Protein 6M1T (pdb70)

B-factor: mean 24.42, std 10.95, range [8.03, 77.0]

Structure (mmCIF, N/CA/C/O backbone):
data_6M1T
#
_entry.id   6M1T
#
_cell.length_a   45.634
_cell.length_b   95.447
_cell.length_c   99.567
_cell.angle_alpha   90.000
_cell.angle_beta   90.000
_cell.angle_gamma   90.000
#
_symmetry.space_group_name_H-M   'P 21 21 21'
#
loop_
_entity.id
_entity.type
_entity.pdbx_description
1 polymer 'Glutathione S-transferase'
2 non-polymer GLUTATHIONE
3 non-polymer CYSTEINE
4 non-polymer 'SULFATE ION'
5 non-polymer 'PENTAETHYLENE GLYCOL'
6 water water
#
loop_
_atom_site.group_PDB
_atom_site.id
_atom_site.type_symbol
_atom_site.label_atom_id
_atom_site.label_alt_id
_atom_site.label_comp_id
_atom_site.label_asym_id
_atom_site.label_entity_id
_atom_site.label_seq_id
_atom_site.pdbx_PDB_ins_code
_atom_site.Cartn_x
_atom_site.Cartn_y
_atom_site.Cartn_z
_atom_site.occupancy
_atom_site.B_iso_or_equiv
_atom_site.auth_seq_id
_atom_site.auth_comp_id
_atom_site.auth_asym_id
_atom_site.auth_atom_id
_atom_site.pdbx_PDB_model_num
ATOM 1 N N . MET A 1 1 ? 7.438 25.151 -14.519 1.00 29.56 1 MET A N 1
ATOM 2 C CA . MET A 1 1 ? 7.145 23.753 -14.849 1.00 26.86 1 MET A CA 1
ATOM 3 C C . MET A 1 1 ? 8.314 23.218 -15.690 1.00 25.19 1 MET A C 1
ATOM 4 O O . MET A 1 1 ? 8.728 23.902 -16.666 1.00 21.46 1 MET A O 1
ATOM 9 N N . LYS A 1 2 ? 8.861 22.074 -15.303 1.00 20.65 2 LYS A N 1
ATOM 10 C CA . LYS A 1 2 ? 10.000 21.456 -16.020 1.00 16.65 2 LYS A CA 1
ATOM 11 C C . LYS A 1 2 ? 9.544 20.067 -16.456 1.00 13.54 2 LYS A C 1
ATOM 12 O O . LYS A 1 2 ? 9.138 19.255 -15.589 1.00 12.46 2 LYS A O 1
ATOM 18 N N . LEU A 1 3 ? 9.658 19.794 -17.736 1.00 10.77 3 LEU A N 1
ATOM 19 C CA . LEU A 1 3 ? 9.534 18.438 -18.284 1.00 10.34 3 LEU A CA 1
ATOM 20 C C . LEU A 1 3 ? 10.926 17.831 -18.522 1.00 9.81 3 LEU A C 1
ATOM 21 O O . LEU A 1 3 ? 11.727 18.452 -19.214 1.00 8.62 3 LEU A O 1
ATOM 26 N N . PHE A 1 4 ? 11.161 16.632 -17.975 1.00 9.54 4 PHE A N 1
ATOM 27 C CA . PHE A 1 4 ? 12.410 15.866 -18.122 1.00 10.21 4 PHE A CA 1
ATOM 28 C C . PHE A 1 4 ? 12.239 14.909 -19.275 1.00 9.50 4 PHE A C 1
ATOM 29 O O . PHE A 1 4 ? 11.266 14.141 -19.251 1.00 8.03 4 PHE A O 1
ATOM 37 N N . ILE A 1 5 ? 13.121 15.046 -20.257 1.00 9.97 5 ILE A N 1
ATOM 38 C CA . ILE A 1 5 ? 13.047 14.332 -21.544 1.00 11.13 5 ILE A CA 1
ATOM 39 C C . ILE A 1 5 ? 14.342 13.588 -21.854 1.00 11.38 5 ILE A C 1
ATOM 40 O O . ILE A 1 5 ? 15.411 13.938 -21.352 1.00 11.28 5 ILE A O 1
ATOM 45 N N . SER A 1 6 ? 14.200 12.674 -22.808 1.00 13.41 6 SER A N 1
ATOM 46 C CA . SER A 1 6 ? 15.303 12.142 -23.638 1.00 14.66 6 SER A CA 1
ATOM 47 C C . SER A 1 6 ? 14.817 12.173 -25.092 1.00 14.78 6 SER A C 1
ATOM 48 O O . SER A 1 6 ? 13.737 11.685 -25.395 1.00 13.44 6 SER A O 1
ATOM 51 N N . PRO A 1 7 ? 15.548 12.803 -26.036 1.00 16.70 7 PRO A N 1
ATOM 52 C CA . PRO A 1 7 ? 15.002 13.022 -27.384 1.00 17.05 7 PRO A CA 1
ATOM 53 C C . PRO A 1 7 ? 14.488 11.741 -28.022 1.00 15.90 7 PRO A C 1
ATOM 54 O O . PRO A 1 7 ? 15.206 10.737 -28.063 1.00 17.32 7 PRO A O 1
ATOM 58 N N . GLY A 1 8 ? 13.267 11.799 -28.525 1.00 17.29 8 GLY A N 1
ATOM 59 C CA . GLY A 1 8 ? 12.674 10.691 -29.286 1.00 17.58 8 GLY A CA 1
ATOM 60 C C . GLY A 1 8 ? 12.040 9.643 -28.382 1.00 19.54 8 GLY A C 1
ATOM 61 O O . GLY A 1 8 ? 11.335 8.738 -28.934 1.00 20.78 8 GLY A O 1
ATOM 62 N N . ALA A 1 9 ? 12.226 9.744 -27.052 1.00 18.04 9 ALA A N 1
ATOM 63 C CA . ALA A 1 9 ? 11.690 8.758 -26.081 1.00 16.44 9 ALA A CA 1
ATOM 64 C C . ALA A 1 9 ? 10.210 9.054 -25.871 1.00 16.51 9 ALA A C 1
ATOM 65 O O . ALA A 1 9 ? 9.689 9.996 -26.532 1.00 16.38 9 ALA A O 1
ATOM 67 N N . CYS A 1 10 ? 9.518 8.292 -25.002 1.00 14.60 10 CYS A N 1
ATOM 68 C CA . CYS A 1 10 ? 8.057 8.480 -24.825 1.00 13.95 10 CYS A CA 1
ATOM 69 C C . CYS A 1 10 ? 7.790 9.848 -24.176 1.00 11.78 10 CYS A C 1
ATOM 70 O O . CYS A 1 10 ? 6.606 10.345 -24.269 1.00 10.16 10 CYS A O 1
ATOM 73 N N . SER A 1 11 ? 8.818 10.515 -23.621 1.00 9.42 11 SER A N 1
ATOM 74 C CA . SER A 1 11 ? 8.744 11.928 -23.139 1.00 9.63 11 SER A CA 1
ATOM 75 C C . SER A 1 11 ? 8.383 12.937 -24.242 1.00 9.72 11 SER A C 1
ATOM 76 O O . SER A 1 11 ? 7.895 14.071 -23.890 1.00 9.68 11 SER A O 1
ATOM 79 N N . LEU A 1 12 ? 8.610 12.597 -25.515 1.00 10.30 12 LEU A N 1
ATOM 80 C CA . LEU A 1 12 ? 8.151 13.477 -26.633 1.00 10.69 12 LEU A CA 1
ATOM 81 C C . LEU A 1 12 ? 6.646 13.742 -26.503 1.00 11.34 12 LEU A C 1
ATOM 82 O O . LEU A 1 12 ? 6.203 14.815 -26.882 1.00 12.27 12 LEU A O 1
ATOM 87 N N . ALA A 1 13 ? 5.858 12.807 -25.953 1.00 11.25 13 ALA A N 1
ATOM 88 C CA . ALA A 1 13 ? 4.393 12.950 -25.925 1.00 11.28 13 ALA A CA 1
ATOM 89 C C . ALA A 1 13 ? 3.983 14.158 -25.079 1.00 11.47 13 ALA A C 1
ATOM 90 O O . ALA A 1 13 ? 3.335 15.091 -25.603 1.00 10.46 13 ALA A O 1
ATOM 92 N N . PRO A 1 14 ? 4.387 14.238 -23.792 1.00 10.16 14 PRO A N 1
ATOM 93 C CA . PRO A 1 14 ? 4.092 15.424 -23.005 1.00 10.63 14 PRO A CA 1
ATOM 94 C C . PRO A 1 14 ? 4.786 16.683 -23.558 1.00 10.39 14 PRO A C 1
ATOM 95 O O . PRO A 1 14 ? 4.223 17.785 -23.384 1.00 9.45 14 PRO A O 1
ATOM 99 N N . HIS A 1 15 ? 5.951 16.542 -24.193 1.00 10.18 15 HIS A N 1
ATOM 100 C CA . HIS A 1 15 ? 6.611 17.690 -24.892 1.00 10.70 15 HIS A CA 1
ATOM 101 C C . HIS A 1 15 ? 5.623 18.292 -25.907 1.00 10.71 15 HIS A C 1
ATOM 102 O O . HIS A 1 15 ? 5.382 19.531 -25.878 1.00 11.95 15 HIS A O 1
ATOM 109 N N . ILE A 1 16 ? 5.095 17.476 -26.799 1.00 11.31 16 ILE A N 1
ATOM 110 C CA . ILE A 1 16 ? 4.092 17.935 -27.813 1.00 12.22 16 ILE A CA 1
ATOM 111 C C . ILE A 1 16 ? 2.862 18.545 -27.100 1.00 13.35 16 ILE A C 1
ATOM 112 O O . ILE A 1 16 ? 2.397 19.608 -27.506 1.00 13.08 16 ILE A O 1
ATOM 117 N N . ALA A 1 17 ? 2.340 17.893 -26.066 1.00 12.88 17 ALA A N 1
ATOM 118 C CA . ALA A 1 17 ? 1.118 18.311 -25.337 1.00 13.16 17 ALA A CA 1
ATOM 119 C C . ALA A 1 17 ? 1.286 19.712 -24.734 1.00 12.39 17 ALA A C 1
ATOM 120 O O . ALA A 1 17 ? 0.338 20.512 -24.780 1.00 13.37 17 ALA A O 1
ATOM 122 N N . LEU A 1 18 ? 2.411 19.990 -24.087 1.00 12.13 18 LEU A N 1
ATOM 123 C CA . LEU A 1 18 ? 2.685 21.326 -23.520 1.00 13.55 18 LEU A CA 1
ATOM 124 C C . LEU A 1 18 ? 2.714 22.375 -24.642 1.00 13.87 18 LEU A C 1
ATOM 125 O O . LEU A 1 18 ? 2.258 23.515 -24.366 1.00 16.43 18 LEU A O 1
ATOM 130 N N . ARG A 1 19 ? 3.285 22.041 -25.795 1.00 14.97 19 ARG A N 1
ATOM 131 C CA . ARG A 1 19 ? 3.266 22.933 -26.993 1.00 15.92 19 ARG A CA 1
ATOM 132 C C . ARG A 1 19 ? 1.808 23.129 -27.466 1.00 16.47 19 ARG A C 1
ATOM 133 O O . ARG A 1 19 ? 1.494 24.249 -27.881 1.00 16.82 19 ARG A O 1
ATOM 141 N N . GLU A 1 20 ? 0.961 22.103 -27.380 1.00 15.66 20 GLU A N 1
ATOM 142 C CA . GLU A 1 20 ? -0.472 22.163 -27.772 1.00 16.54 20 GLU A CA 1
ATOM 143 C C . GLU A 1 20 ? -1.268 23.044 -26.799 1.00 16.63 20 GLU A C 1
ATOM 144 O O . GLU A 1 20 ? -2.296 23.644 -27.235 1.00 19.84 20 GLU A O 1
ATOM 150 N N . THR A 1 21 ? -0.868 23.152 -25.538 1.00 16.69 21 THR A N 1
ATOM 151 C CA . THR A 1 21 ? -1.609 23.954 -24.543 1.00 17.21 21 THR A CA 1
ATOM 152 C C . THR A 1 21 ? -1.033 25.374 -24.370 1.00 19.34 21 THR A C 1
ATOM 153 O O . THR A 1 21 ? -1.730 26.220 -23.766 1.00 20.54 21 THR A O 1
ATOM 157 N N . GLY A 1 22 ? 0.209 25.625 -24.779 1.00 20.76 22 GLY A N 1
ATOM 158 C CA . GLY A 1 22 ? 0.857 26.938 -24.615 1.00 21.44 22 GLY A CA 1
ATOM 159 C C . GLY A 1 22 ? 1.352 27.154 -23.194 1.00 22.90 22 GLY A C 1
ATOM 160 O O . GLY A 1 22 ? 1.574 28.286 -22.819 1.00 22.11 22 GLY A O 1
ATOM 161 N N . ALA A 1 23 ? 1.515 26.108 -22.398 1.00 22.31 23 ALA A N 1
ATOM 162 C CA . ALA A 1 23 ? 1.988 26.224 -21.003 1.00 25.06 23 ALA A CA 1
ATOM 163 C C . ALA A 1 23 ? 3.434 26.743 -21.010 1.00 25.02 23 ALA A C 1
ATOM 164 O O . ALA A 1 23 ? 4.179 26.447 -21.951 1.00 27.36 23 ALA A O 1
ATOM 166 N N . ALA A 1 24 ? 3.794 27.532 -19.998 1.00 25.23 24 ALA A N 1
ATOM 167 C CA . ALA A 1 24 ? 5.192 27.924 -19.729 1.00 25.12 24 ALA A CA 1
ATOM 168 C C . ALA A 1 24 ? 5.901 26.654 -19.258 1.00 22.59 24 ALA A C 1
ATOM 169 O O . ALA A 1 24 ? 5.388 25.976 -18.318 1.00 23.14 24 ALA A O 1
ATOM 171 N N . PHE A 1 25 ? 7.024 26.304 -19.874 1.00 22.37 25 PHE A N 1
ATOM 172 C CA . PHE A 1 25 ? 7.784 25.114 -19.421 1.00 19.47 25 PHE A CA 1
ATOM 173 C C . PHE A 1 25 ? 9.229 25.171 -19.907 1.00 18.20 25 PHE A C 1
ATOM 174 O O . PHE A 1 25 ? 9.575 25.840 -20.910 1.00 17.34 25 PHE A O 1
ATOM 182 N N . ASP A 1 26 ? 10.062 24.448 -19.175 1.00 17.13 26 ASP A N 1
ATOM 183 C CA . ASP A 1 26 ? 11.446 24.149 -19.563 1.00 18.19 26 ASP A CA 1
ATOM 184 C C . ASP A 1 26 ? 11.438 22.686 -19.993 1.00 16.00 26 ASP A C 1
ATOM 185 O O . ASP A 1 26 ? 10.791 21.888 -19.312 1.00 16.77 26 ASP A O 1
ATOM 190 N N . ALA A 1 27 ? 12.129 22.361 -21.069 1.00 14.58 27 ALA A N 1
ATOM 191 C CA . ALA A 1 27 ? 12.405 20.974 -21.463 1.00 14.64 27 ALA A CA 1
ATOM 192 C C . ALA A 1 27 ? 13.846 20.688 -21.053 1.00 15.53 27 ALA A C 1
ATOM 193 O O . ALA A 1 27 ? 14.725 21.332 -21.617 1.00 17.59 27 ALA A O 1
ATOM 195 N N . VAL A 1 28 ? 14.064 19.757 -20.124 1.00 12.52 28 VAL A N 1
ATOM 196 C CA . VAL A 1 28 ? 15.409 19.478 -19.548 1.00 13.05 28 VAL A CA 1
ATOM 197 C C . VAL A 1 28 ? 15.821 18.063 -19.958 1.00 13.07 28 VAL A C 1
ATOM 198 O O . VAL A 1 28 ? 15.062 17.143 -19.676 1.00 11.12 28 VAL A O 1
ATOM 202 N N . LYS A 1 29 ? 16.970 17.911 -20.628 1.00 14.05 29 LYS A N 1
ATOM 203 C CA . LYS A 1 29 ? 17.468 16.603 -21.124 1.00 14.48 29 LYS A CA 1
ATOM 204 C C . LYS A 1 29 ? 18.065 15.791 -19.956 1.00 14.48 29 LYS A C 1
ATOM 205 O O . LYS A 1 29 ? 18.723 16.353 -19.051 1.00 12.80 29 LYS A O 1
ATOM 211 N N . VAL A 1 30 ? 17.803 14.494 -19.972 1.00 14.23 30 VAL A N 1
ATOM 212 C CA . VAL A 1 30 ? 18.423 13.504 -19.052 1.00 14.79 30 VAL A CA 1
ATOM 213 C C . VAL A 1 30 ? 19.254 12.531 -19.886 1.00 13.93 30 VAL A C 1
ATOM 214 O O . VAL A 1 30 ? 18.747 12.014 -20.925 1.00 12.55 30 VAL A O 1
ATOM 218 N N . ASP A 1 31 ? 20.419 12.178 -19.358 1.00 13.97 31 ASP A N 1
ATOM 219 C CA . ASP A 1 31 ? 21.267 11.085 -19.886 1.00 15.86 31 ASP A CA 1
ATOM 220 C C . ASP A 1 31 ? 20.747 9.823 -19.219 1.00 14.67 31 ASP A C 1
ATOM 221 O O . ASP A 1 31 ? 20.862 9.733 -18.000 1.00 16.31 31 ASP A O 1
ATOM 226 N N . LEU A 1 32 ? 20.072 8.966 -19.963 1.00 17.28 32 LEU A N 1
ATOM 227 C CA . LEU A 1 32 ? 19.340 7.806 -19.354 1.00 19.91 32 LEU A CA 1
ATOM 228 C C . LEU A 1 32 ? 20.355 6.756 -18.854 1.00 22.65 32 LEU A C 1
ATOM 229 O O . LEU A 1 32 ? 20.015 5.976 -17.934 1.00 26.83 32 LEU A O 1
ATOM 234 N N . ALA A 1 33 ? 21.593 6.800 -19.363 1.00 25.68 33 ALA A N 1
ATOM 235 C CA . ALA A 1 33 ? 22.656 5.809 -19.091 1.00 25.53 33 ALA A CA 1
ATOM 236 C C . ALA A 1 33 ? 23.253 6.118 -17.732 1.00 27.26 33 ALA A C 1
ATOM 237 O O . ALA A 1 33 ? 23.443 5.173 -16.999 1.00 35.34 33 ALA A O 1
ATOM 239 N N . THR A 1 34 ? 23.464 7.403 -17.388 1.00 25.19 34 THR A N 1
ATOM 240 C CA . THR A 1 34 ? 24.043 7.886 -16.112 1.00 24.77 34 THR A CA 1
ATOM 241 C C . THR A 1 34 ? 22.970 8.386 -15.157 1.00 22.18 34 THR A C 1
ATOM 242 O O . THR A 1 34 ? 23.312 8.679 -14.028 1.00 23.89 34 THR A O 1
ATOM 246 N N . ARG A 1 35 ? 21.705 8.516 -15.599 1.00 23.68 35 ARG A N 1
ATOM 247 C CA . ARG A 1 35 ? 20.628 9.142 -14.799 1.00 23.19 35 ARG A CA 1
ATOM 248 C C . ARG A 1 35 ? 21.066 10.526 -14.313 1.00 21.26 35 ARG A C 1
ATOM 249 O O . ARG A 1 35 ? 20.757 10.876 -13.146 1.00 19.45 35 ARG A O 1
ATOM 257 N N . LYS A 1 36 ? 21.728 11.318 -15.158 1.00 18.87 36 LYS A N 1
ATOM 258 C CA . LYS A 1 36 ? 22.084 12.686 -14.727 1.00 21.49 36 LYS A CA 1
ATOM 259 C C . LYS A 1 36 ? 21.366 13.666 -15.658 1.00 19.60 36 LYS A C 1
ATOM 260 O O . LYS A 1 36 ? 21.287 13.392 -16.847 1.00 16.67 36 LYS A O 1
ATOM 266 N N . VAL A 1 37 ? 20.902 14.765 -15.102 1.00 21.14 37 VAL A N 1
ATOM 267 C CA . VAL A 1 37 ? 20.240 15.854 -15.859 1.00 22.98 37 VAL A CA 1
ATOM 268 C C . VAL A 1 37 ? 21.364 16.611 -16.566 1.00 28.23 37 VAL A C 1
ATOM 269 O O . VAL A 1 37 ? 22.529 16.468 -16.120 1.00 30.48 37 VAL A O 1
ATOM 273 N N . GLU A 1 38 ? 21.066 17.293 -17.673 1.00 29.77 38 GLU A N 1
ATOM 274 C CA . GLU A 1 38 ? 22.083 18.044 -18.462 1.00 29.18 38 GLU A CA 1
ATOM 275 C C . GLU A 1 38 ? 22.728 19.130 -17.586 1.00 32.07 38 GLU A C 1
ATOM 276 O O . GLU A 1 38 ? 23.806 19.603 -17.949 1.00 32.30 38 GLU A O 1
ATOM 282 N N . THR A 1 39 ? 22.053 19.540 -16.522 1.00 31.10 39 THR A N 1
ATOM 283 C CA . THR A 1 39 ? 22.526 20.509 -15.506 1.00 36.46 39 THR A CA 1
ATOM 284 C C . THR A 1 39 ? 23.522 19.845 -14.549 1.00 41.05 39 THR A C 1
ATOM 285 O O . THR A 1 39 ? 24.212 20.581 -13.857 1.00 42.03 39 THR A O 1
ATOM 289 N N . GLY A 1 40 ? 23.552 18.510 -14.488 1.00 44.18 40 GLY A N 1
ATOM 290 C CA . GLY A 1 40 ? 24.427 17.718 -13.600 1.00 38.69 40 GLY A CA 1
ATOM 291 C C . GLY A 1 40 ? 23.716 17.216 -12.358 1.00 36.69 40 GLY A C 1
ATOM 292 O O . GLY A 1 40 ? 24.318 16.420 -11.640 1.00 41.99 40 GLY A O 1
ATOM 293 N N . ASP A 1 41 ? 22.495 17.672 -12.080 1.00 36.77 41 ASP A N 1
ATOM 294 C CA . ASP A 1 41 ? 21.655 17.157 -10.969 1.00 37.46 41 ASP A CA 1
ATOM 295 C C . ASP A 1 41 ? 21.520 15.636 -11.137 1.00 35.20 41 ASP A C 1
ATOM 296 O O . ASP A 1 41 ? 21.486 15.174 -12.287 1.00 33.41 41 ASP A O 1
ATOM 301 N N . ASP A 1 42 ? 21.457 14.883 -10.036 1.00 31.66 42 ASP A N 1
ATOM 302 C CA . ASP A 1 42 ? 21.138 13.429 -10.059 1.00 29.88 42 ASP A CA 1
ATOM 303 C C . ASP A 1 42 ? 19.641 13.307 -10.367 1.00 23.23 42 ASP A C 1
ATOM 304 O O . ASP A 1 42 ? 18.818 13.782 -9.556 1.00 24.39 42 ASP A O 1
ATOM 309 N N . PHE A 1 43 ? 19.291 12.736 -11.506 1.00 22.55 43 PHE A N 1
ATOM 310 C CA . PHE A 1 43 ? 17.872 12.637 -11.943 1.00 18.76 43 PHE A CA 1
ATOM 311 C C . PHE A 1 43 ? 17.074 11.761 -10.970 1.00 18.18 43 PHE A C 1
ATOM 312 O O . PHE A 1 43 ? 15.853 11.937 -10.917 1.00 17.03 43 PHE A O 1
ATOM 320 N N . LEU A 1 44 ? 17.718 10.824 -10.250 1.00 20.21 44 LEU A N 1
ATOM 321 C CA . LEU A 1 44 ? 17.008 9.905 -9.301 1.00 22.16 44 LEU A CA 1
ATOM 322 C C . LEU A 1 44 ? 16.395 10.700 -8.152 1.00 22.57 44 LEU A C 1
ATOM 323 O O . LEU A 1 44 ? 15.478 10.166 -7.530 1.00 24.31 44 LEU A O 1
ATOM 328 N N . THR A 1 45 ? 16.873 11.923 -7.899 1.00 23.81 45 THR A N 1
ATOM 329 C CA . THR A 1 45 ? 16.255 12.894 -6.961 1.00 27.78 45 THR A CA 1
ATOM 330 C C . THR A 1 45 ? 14.875 13.334 -7.444 1.00 27.58 45 THR A C 1
ATOM 331 O O . THR A 1 45 ? 14.071 13.683 -6.593 1.00 25.30 45 THR A O 1
ATOM 335 N N . VAL A 1 46 ? 14.632 13.339 -8.762 1.00 26.61 46 VAL A N 1
ATOM 336 C CA . VAL A 1 46 ? 13.381 13.844 -9.386 1.00 23.86 46 VAL A CA 1
ATOM 337 C C . VAL A 1 46 ? 12.459 12.653 -9.605 1.00 22.97 46 VAL A C 1
ATOM 338 O O . VAL A 1 46 ? 11.290 12.727 -9.196 1.00 20.21 46 VAL A O 1
ATOM 342 N N . ASN A 1 47 ? 12.986 11.592 -10.234 1.00 20.58 47 ASN A N 1
ATOM 343 C CA . ASN A 1 47 ? 12.262 10.322 -10.481 1.00 21.52 47 ASN A CA 1
ATOM 344 C C . ASN A 1 47 ? 13.131 9.162 -10.021 1.00 19.77 47 ASN A C 1
ATOM 345 O O . ASN A 1 47 ? 14.065 8.781 -10.703 1.00 17.42 47 ASN A O 1
ATOM 350 N N . PRO A 1 48 ? 12.840 8.580 -8.834 1.00 22.84 48 PRO A N 1
ATOM 351 C CA . PRO A 1 48 ? 13.638 7.484 -8.276 1.00 20.97 48 PRO A CA 1
ATOM 352 C C . PRO A 1 48 ? 13.819 6.277 -9.200 1.00 22.36 48 PRO A C 1
ATOM 353 O O . PRO A 1 48 ? 14.811 5.581 -9.077 1.00 22.08 48 PRO A O 1
ATOM 357 N N . SER A 1 49 ? 12.893 6.051 -10.141 1.00 19.05 49 SER A N 1
ATOM 358 C CA . SER A 1 49 ? 12.999 4.939 -11.101 1.00 19.93 49 SER A CA 1
ATOM 359 C C . SER A 1 49 ? 13.984 5.312 -12.206 1.00 18.00 49 SER A C 1
ATOM 360 O O . SER A 1 49 ? 14.421 4.446 -12.923 1.00 20.24 49 SER A O 1
ATOM 363 N N . GLY A 1 50 ? 14.316 6.577 -12.356 1.00 15.36 50 GLY A N 1
ATOM 364 C CA . GLY A 1 50 ? 15.283 6.997 -13.384 1.00 14.52 50 GLY A CA 1
ATOM 365 C C . GLY A 1 50 ? 14.641 7.135 -14.768 1.00 13.25 50 GLY A C 1
ATOM 366 O O . GLY A 1 50 ? 15.375 7.282 -15.746 1.00 16.87 50 GLY A O 1
ATOM 367 N N . LYS A 1 51 ? 13.328 7.086 -14.889 1.00 12.12 51 LYS A N 1
ATOM 368 C CA . LYS A 1 51 ? 12.695 7.061 -16.241 1.00 13.26 51 LYS A CA 1
ATOM 369 C C . LYS A 1 51 ? 12.131 8.440 -16.619 1.00 12.44 51 LYS A C 1
ATOM 370 O O . LYS A 1 51 ? 11.703 9.233 -15.740 1.00 11.73 51 LYS A O 1
ATOM 376 N N . VAL A 1 52 ? 12.069 8.682 -17.934 1.00 12.20 52 VAL A N 1
ATOM 377 C CA . VAL A 1 52 ? 11.390 9.881 -18.502 1.00 10.85 52 VAL A CA 1
ATOM 378 C C . VAL A 1 52 ? 10.081 9.384 -19.092 1.00 9.94 52 VAL A C 1
ATOM 379 O O . VAL A 1 52 ? 10.005 8.237 -19.503 1.00 11.39 52 VAL A O 1
ATOM 383 N N . PRO A 1 53 ? 9.012 10.205 -19.140 1.00 10.30 53 PRO A N 1
ATOM 384 C CA . PRO A 1 53 ? 9.048 11.590 -18.644 1.00 9.02 53 PRO A CA 1
ATOM 385 C C . PRO A 1 53 ? 8.885 11.726 -17.126 1.00 9.49 53 PRO A C 1
ATOM 386 O O . PRO A 1 53 ? 8.296 10.848 -16.513 1.00 9.56 53 PRO A O 1
ATOM 390 N N . ALA A 1 54 ? 9.267 12.880 -16.610 1.00 9.08 54 ALA A N 1
ATOM 391 C CA . ALA A 1 54 ? 8.851 13.366 -15.278 1.00 10.72 54 ALA A CA 1
ATOM 392 C C . ALA A 1 54 ? 8.497 14.841 -15.447 1.00 10.95 54 ALA A C 1
ATOM 393 O O . ALA A 1 54 ? 9.148 15.525 -16.271 1.00 10.66 54 ALA A O 1
ATOM 395 N N . LEU A 1 55 ? 7.440 15.277 -14.784 1.00 11.02 55 LEU A N 1
ATOM 396 C CA . LEU A 1 55 ? 6.957 16.665 -14.854 1.00 10.86 55 LEU A CA 1
ATOM 397 C C . LEU A 1 55 ? 6.993 17.299 -13.471 1.00 12.15 55 LEU A C 1
ATOM 398 O O . LEU A 1 55 ? 6.256 16.798 -12.612 1.00 14.21 55 LEU A O 1
ATOM 403 N N . THR A 1 56 ? 7.851 18.288 -13.265 1.00 13.65 56 THR A N 1
ATOM 404 C CA . THR A 1 56 ? 7.939 19.052 -11.998 1.00 16.18 56 THR A CA 1
ATOM 405 C C . THR A 1 56 ? 7.037 20.268 -12.125 1.00 17.07 56 THR A C 1
ATOM 406 O O . THR A 1 56 ? 7.232 21.087 -13.047 1.00 18.09 56 THR A O 1
ATOM 410 N N . LEU A 1 57 ? 6.050 20.340 -11.250 1.00 17.51 57 LEU A N 1
ATOM 411 C CA . LEU A 1 57 ? 5.061 21.436 -11.224 1.00 20.60 57 LEU A CA 1
ATOM 412 C C . LEU A 1 57 ? 5.722 22.662 -10.591 1.00 21.07 57 LEU A C 1
ATOM 413 O O . LEU A 1 57 ? 6.771 22.508 -9.945 1.00 20.82 57 LEU A O 1
ATOM 418 N N . ASP A 1 58 ? 5.113 23.831 -10.745 1.00 25.71 58 ASP A N 1
ATOM 419 C CA . ASP A 1 58 ? 5.586 25.095 -10.112 1.00 28.30 58 ASP A CA 1
ATOM 420 C C . ASP A 1 58 ? 5.727 24.941 -8.591 1.00 29.83 58 ASP A C 1
ATOM 421 O O . ASP A 1 58 ? 6.614 25.592 -8.030 1.00 30.04 58 ASP A O 1
ATOM 426 N N . SER A 1 59 ? 4.921 24.098 -7.937 1.00 28.90 59 SER A N 1
ATOM 427 C CA . SER A 1 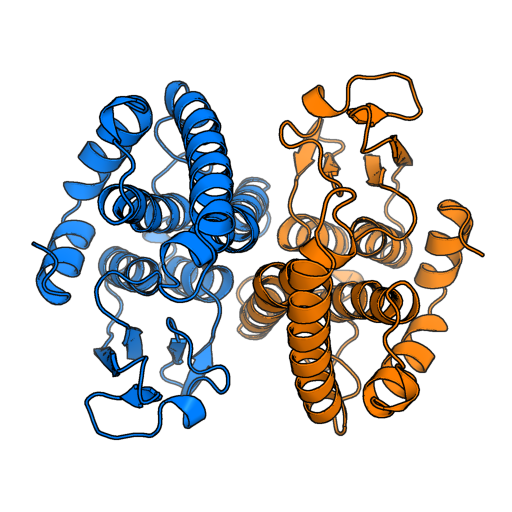59 ? 5.006 23.821 -6.476 1.00 28.46 59 SER A CA 1
ATOM 428 C C . SER A 1 59 ? 6.320 23.108 -6.151 1.00 28.88 59 SER A C 1
ATOM 429 O O . SER A 1 59 ? 6.705 23.090 -4.985 1.00 26.91 59 SER A O 1
ATOM 432 N N . GLY A 1 60 ? 6.948 22.461 -7.140 1.00 25.15 60 GLY A N 1
ATOM 433 C CA . GLY A 1 60 ? 8.122 21.621 -6.940 1.00 22.00 60 GLY A CA 1
ATOM 434 C C . GLY A 1 60 ? 7.737 20.161 -6.786 1.00 23.42 60 GLY A C 1
ATOM 435 O O . GLY A 1 60 ? 8.627 19.337 -6.577 1.00 25.51 60 GLY A O 1
ATOM 436 N N . GLU A 1 61 ? 6.454 19.828 -6.860 1.00 22.62 61 GLU A N 1
ATOM 437 C CA . GLU A 1 61 ? 6.035 18.406 -6.838 1.00 22.19 61 GLU A CA 1
ATOM 438 C C . GLU A 1 61 ? 6.317 17.791 -8.218 1.00 18.66 61 GLU A C 1
ATOM 439 O O . GLU A 1 61 ? 6.066 18.476 -9.175 1.00 16.16 61 GLU A O 1
ATOM 445 N N . THR A 1 62 ? 6.789 16.543 -8.283 1.00 21.09 62 THR A N 1
ATOM 446 C CA . THR A 1 62 ? 7.063 15.830 -9.560 1.00 19.05 62 THR A CA 1
ATOM 447 C C . THR A 1 62 ? 5.984 14.765 -9.784 1.00 19.45 62 THR A C 1
ATOM 448 O O . THR A 1 62 ? 5.750 13.927 -8.875 1.00 18.06 62 THR A O 1
ATOM 452 N N . LEU A 1 63 ? 5.410 14.744 -10.984 1.00 16.29 63 LEU A N 1
ATOM 453 C CA . LEU A 1 63 ? 4.458 13.718 -11.447 1.00 18.23 63 LEU A CA 1
ATOM 454 C C . LEU A 1 63 ? 5.174 12.777 -12.431 1.00 15.25 63 LEU A C 1
ATOM 455 O O . LEU A 1 63 ? 6.013 13.246 -13.245 1.00 14.65 63 LEU A O 1
ATOM 460 N N . THR A 1 64 ? 4.918 11.476 -12.337 1.00 13.99 64 THR A N 1
ATOM 461 C CA . THR A 1 64 ? 5.494 10.478 -13.269 1.00 13.48 64 THR A CA 1
ATOM 462 C C . THR A 1 64 ? 4.362 9.710 -13.949 1.00 13.17 64 THR A C 1
ATOM 463 O O . THR A 1 64 ? 3.209 9.809 -13.480 1.00 11.34 64 THR A O 1
ATOM 467 N N . GLU A 1 65 ? 4.713 8.957 -14.993 1.00 11.63 65 GLU A N 1
ATOM 468 C CA . GLU A 1 65 ? 3.790 8.127 -15.807 1.00 12.43 65 GLU A CA 1
ATOM 469 C C . GLU A 1 65 ? 3.078 9.017 -16.823 1.00 11.83 65 GLU A C 1
ATOM 470 O O . GLU A 1 65 ? 2.283 9.911 -16.430 1.00 12.83 65 GLU A O 1
ATOM 476 N N . ASN A 1 66 ? 3.286 8.699 -18.091 1.00 12.61 66 ASN A N 1
ATOM 477 C CA . ASN A 1 66 ? 2.691 9.413 -19.252 1.00 13.07 66 ASN A CA 1
ATOM 478 C C . ASN A 1 66 ? 1.196 9.614 -19.060 1.00 14.18 66 ASN A C 1
ATOM 479 O O . ASN A 1 66 ? 0.704 10.732 -19.232 1.00 14.07 66 ASN A O 1
ATOM 484 N N . PRO A 1 67 ? 0.421 8.560 -18.743 1.00 14.34 67 PRO A N 1
ATOM 485 C CA . PRO A 1 67 ? -1.027 8.730 -18.610 1.00 13.72 67 PRO A CA 1
ATOM 486 C C . PRO A 1 67 ? -1.448 9.835 -17.628 1.00 14.38 67 PRO A C 1
ATOM 487 O O . PRO A 1 67 ? -2.373 10.652 -17.952 1.00 12.95 67 PRO A O 1
ATOM 491 N N . ALA A 1 68 ? -0.789 9.930 -16.464 1.00 13.52 68 ALA A N 1
ATOM 492 C CA . ALA A 1 68 ? -1.066 10.981 -15.463 1.00 13.35 68 ALA A CA 1
ATOM 493 C C . ALA A 1 68 ? -0.571 12.347 -15.959 1.00 13.26 68 ALA A C 1
ATOM 494 O O . ALA A 1 68 ? -1.286 13.336 -15.813 1.00 11.32 68 ALA A O 1
ATOM 496 N N . ILE A 1 69 ? 0.635 12.403 -16.523 1.00 11.24 69 ILE A N 1
ATOM 497 C CA . ILE A 1 69 ? 1.271 13.662 -16.986 1.00 11.98 69 ILE A CA 1
ATOM 498 C C . ILE A 1 69 ? 0.422 14.251 -18.092 1.00 11.41 69 ILE A C 1
ATOM 499 O O . ILE A 1 69 ? 0.153 15.432 -18.030 1.00 11.67 69 ILE A O 1
ATOM 504 N N . LEU A 1 70 ? 0.047 13.429 -19.052 1.00 11.08 70 LEU A N 1
ATOM 505 C CA . LEU A 1 70 ? -0.686 13.862 -20.253 1.00 11.87 70 LEU A CA 1
ATOM 506 C C . LEU A 1 70 ? -2.056 14.399 -19.837 1.00 13.06 70 LEU A C 1
ATOM 507 O O . LEU A 1 70 ? -2.445 15.494 -20.311 1.00 11.71 70 LEU A O 1
ATOM 512 N N . LEU A 1 71 ? -2.758 13.692 -18.962 1.00 14.52 71 LEU A N 1
ATOM 513 C CA . LEU A 1 71 ? -4.069 14.203 -18.451 1.00 17.45 71 LEU A CA 1
ATOM 514 C C . LEU A 1 71 ? -3.889 15.533 -17.716 1.00 15.30 71 LEU A C 1
ATOM 515 O O . LEU A 1 71 ? -4.702 16.441 -17.954 1.00 14.89 71 LEU A O 1
ATOM 520 N N . TYR A 1 72 ? -2.900 15.634 -16.817 1.00 14.84 72 TYR A N 1
ATOM 521 C CA . TYR A 1 72 ? -2.568 16.866 -16.085 1.00 14.29 72 TYR A CA 1
ATOM 522 C C . TYR A 1 72 ? -2.447 18.011 -17.096 1.00 13.15 72 TYR A C 1
ATOM 523 O O . TYR A 1 72 ? -3.026 19.136 -16.901 1.00 12.74 72 TYR A O 1
ATOM 532 N N . ILE A 1 73 ? -1.579 17.815 -18.095 1.00 12.30 73 ILE A N 1
ATOM 533 C CA . ILE A 1 73 ? -1.262 18.880 -19.087 1.00 12.63 73 ILE A CA 1
ATOM 534 C C . ILE A 1 73 ? -2.558 19.283 -19.819 1.00 14.32 73 ILE A C 1
ATOM 535 O O . ILE A 1 73 ? -2.791 20.491 -19.920 1.00 16.16 73 ILE A O 1
ATOM 540 N N . ALA A 1 74 ? -3.340 18.318 -20.311 1.00 15.63 74 ALA A N 1
ATOM 541 C CA . ALA A 1 74 ? -4.626 18.577 -21.033 1.00 16.53 74 ALA A CA 1
ATOM 542 C C . ALA A 1 74 ? -5.563 19.409 -20.159 1.00 17.16 74 ALA A C 1
ATOM 543 O O . ALA A 1 74 ? -6.109 20.443 -20.654 1.00 20.74 74 ALA A O 1
ATOM 545 N N . ASP A 1 75 ? -5.670 19.054 -18.889 1.00 17.06 75 ASP A N 1
ATOM 546 C CA . ASP A 1 75 ? -6.670 19.623 -17.949 1.00 19.92 75 ASP A CA 1
ATOM 547 C C . ASP A 1 75 ? -6.320 21.083 -17.613 1.00 20.07 75 ASP A C 1
ATOM 548 O O . ASP A 1 75 ? -7.219 21.821 -17.247 1.00 17.60 75 ASP A O 1
ATOM 553 N N . GLN A 1 76 ? -5.071 21.526 -17.773 1.00 23.20 76 GLN A N 1
ATOM 554 C CA . GLN A 1 76 ? -4.703 22.929 -17.433 1.00 23.74 76 GLN A CA 1
ATOM 555 C C . GLN A 1 76 ? -5.223 23.886 -18.509 1.00 22.43 76 GLN A C 1
ATOM 556 O O . GLN A 1 76 ? -5.257 25.063 -18.228 1.00 22.80 76 GLN A O 1
ATOM 562 N N . LYS A 1 77 ? -5.580 23.430 -19.699 1.00 21.53 77 LYS A N 1
ATOM 563 C CA . LYS A 1 77 ? -6.127 24.309 -20.756 1.00 23.58 77 LYS A CA 1
ATOM 564 C C . LYS A 1 77 ? -7.330 23.608 -21.349 1.00 21.10 77 LYS A C 1
ATOM 565 O O . LYS A 1 77 ? -7.238 22.985 -22.405 1.00 20.92 77 LYS A O 1
ATOM 569 N N . PRO A 1 78 ? -8.473 23.648 -20.650 1.00 21.35 78 PRO A N 1
ATOM 570 C CA . PRO A 1 78 ? -9.687 22.992 -21.128 1.00 22.93 78 PRO A CA 1
ATOM 571 C C . PRO A 1 78 ? -10.084 23.427 -22.548 1.00 23.14 78 PRO A C 1
ATOM 572 O O . PRO A 1 78 ? -10.579 22.638 -23.327 1.00 22.98 78 PRO A O 1
ATOM 576 N N . ASP A 1 79 ? -9.835 24.678 -22.918 1.00 23.39 79 ASP A N 1
ATOM 577 C CA . ASP A 1 79 ? -10.182 25.146 -24.294 1.00 24.23 79 ASP A CA 1
ATOM 578 C C . ASP A 1 79 ? -9.478 24.326 -25.391 1.00 24.23 79 ASP A C 1
ATOM 579 O O . ASP A 1 79 ? -9.988 24.284 -26.552 1.00 21.25 79 ASP A O 1
ATOM 584 N N . ALA A 1 80 ? -8.313 23.755 -25.092 1.00 21.88 80 ALA A N 1
ATOM 585 C CA . ALA A 1 80 ? -7.534 22.945 -26.052 1.00 21.92 80 ALA A CA 1
ATOM 586 C C . ALA A 1 80 ? -8.277 21.648 -26.370 1.00 20.88 80 ALA A C 1
ATOM 587 O O . ALA A 1 80 ? -7.976 21.086 -27.434 1.00 20.07 80 ALA A O 1
ATOM 589 N N . ALA A 1 81 ? -9.158 21.193 -25.455 1.00 21.22 81 ALA A N 1
ATOM 590 C CA . ALA A 1 81 ? -9.973 19.955 -25.559 1.00 23.50 81 ALA A CA 1
ATOM 591 C C . ALA A 1 81 ? -9.075 18.761 -25.916 1.00 20.00 81 ALA A C 1
ATOM 592 O O . ALA A 1 81 ? -9.392 18.006 -26.855 1.00 19.77 81 ALA A O 1
ATOM 594 N N . LEU A 1 82 ? -7.948 18.622 -25.209 1.00 18.16 82 LEU A N 1
ATOM 595 C CA . LEU A 1 82 ? -6.975 17.536 -25.491 1.00 17.41 82 LEU A CA 1
ATOM 596 C C . LEU A 1 82 ? -7.361 16.343 -24.625 1.00 16.74 82 LEU A C 1
ATOM 597 O O . LEU A 1 82 ? -6.707 15.301 -24.742 1.00 16.51 82 LEU A O 1
ATOM 602 N N . ALA A 1 83 ? -8.313 16.541 -23.699 1.00 18.22 83 ALA A N 1
ATOM 603 C CA . ALA A 1 83 ? -8.964 15.451 -22.922 1.00 17.18 83 ALA A CA 1
ATOM 604 C C . ALA A 1 83 ? -10.427 15.831 -22.726 1.00 19.46 83 ALA A C 1
ATOM 605 O O . ALA A 1 83 ? -10.732 17.017 -22.562 1.00 17.40 83 ALA A O 1
ATOM 607 N N . PRO A 1 84 ? -11.351 14.858 -22.773 1.00 20.54 84 PRO A N 1
ATOM 608 C CA . PRO A 1 84 ? -12.756 15.119 -22.453 1.00 21.09 84 PRO A CA 1
ATOM 609 C C . PRO A 1 84 ? -12.982 15.608 -21.025 1.00 22.47 84 PRO A C 1
ATOM 610 O O . PRO A 1 84 ? -12.190 15.364 -20.148 1.00 20.71 84 PRO A O 1
ATOM 614 N N . ARG A 1 85 ? -14.142 16.208 -20.789 1.00 21.81 85 ARG A N 1
ATOM 615 C CA . ARG A 1 85 ? -14.501 16.753 -19.471 1.00 24.50 85 ARG A CA 1
ATOM 616 C C . ARG A 1 85 ? -14.680 15.608 -18.467 1.00 23.00 85 ARG A C 1
ATOM 617 O O . ARG A 1 85 ? -15.053 14.525 -18.893 1.00 24.56 85 ARG A O 1
ATOM 620 N N . ASP A 1 86 ? -14.366 15.875 -17.202 1.00 27.04 86 ASP A N 1
ATOM 621 C CA . ASP A 1 86 ? -14.747 15.105 -15.982 1.00 31.09 86 ASP A CA 1
ATOM 622 C C . ASP A 1 86 ? -16.154 14.519 -16.194 1.00 32.11 86 ASP A C 1
ATOM 623 O O . ASP A 1 86 ? -17.033 15.282 -16.655 1.00 30.73 86 ASP A O 1
ATOM 628 N N . GLY A 1 87 ? -16.380 13.229 -15.900 1.00 31.42 87 GLY A N 1
ATOM 629 C CA . GLY A 1 87 ? -17.738 12.649 -15.844 1.00 28.96 87 GLY A CA 1
ATOM 630 C C . GLY A 1 87 ? -18.395 12.403 -17.196 1.00 27.49 87 GLY A C 1
ATOM 631 O O . GLY A 1 87 ? -19.629 12.297 -17.250 1.00 31.50 87 GLY A O 1
ATOM 632 N N . THR A 1 88 ? -17.633 12.274 -18.271 1.00 24.66 88 THR A N 1
ATOM 633 C CA . THR A 1 88 ? -18.128 11.815 -19.586 1.00 24.57 88 THR A CA 1
ATOM 634 C C . THR A 1 88 ? -17.605 10.399 -19.803 1.00 25.61 88 THR A C 1
ATOM 635 O O . THR A 1 88 ? -16.499 10.078 -19.281 1.00 24.75 88 THR A O 1
ATOM 639 N N . LEU A 1 89 ? -18.344 9.580 -20.540 1.00 25.49 89 LEU A N 1
ATOM 640 C CA . LEU A 1 89 ? -17.833 8.246 -20.919 1.00 24.69 89 LEU A CA 1
ATOM 641 C C . LEU A 1 89 ? -16.524 8.441 -21.683 1.00 26.55 89 LEU A C 1
ATOM 642 O O . LEU A 1 89 ? -15.632 7.587 -21.568 1.00 21.91 89 LEU A O 1
ATOM 647 N N . GLU A 1 90 ? -16.438 9.498 -22.488 1.00 24.41 90 GLU A N 1
ATOM 648 C CA . GLU A 1 90 ? -15.272 9.710 -23.392 1.00 25.08 90 GLU A CA 1
ATOM 649 C C . GLU A 1 90 ? -14.012 9.874 -22.525 1.00 19.21 90 GLU A C 1
ATOM 650 O O . GLU A 1 90 ? -12.943 9.455 -22.980 1.00 19.55 90 GLU A O 1
ATOM 656 N N . ARG A 1 91 ? -14.133 10.411 -21.316 1.00 18.73 91 ARG A N 1
ATOM 657 C CA . ARG A 1 91 ? -12.977 10.613 -20.409 1.00 21.59 91 ARG A CA 1
ATOM 658 C C . ARG A 1 91 ? -12.438 9.236 -19.971 1.00 20.46 91 ARG A C 1
ATOM 659 O O . ARG A 1 91 ? -11.203 9.086 -19.862 1.00 18.98 91 ARG A O 1
ATOM 667 N N . TYR A 1 92 ? -13.311 8.265 -19.726 1.00 19.05 92 TYR A N 1
ATOM 668 C CA . TYR A 1 92 ? -12.851 6.900 -19.319 1.00 19.72 92 TYR A CA 1
ATOM 669 C C . TYR A 1 92 ? -12.282 6.205 -20.545 1.00 19.10 92 TYR A C 1
ATOM 670 O O . TYR A 1 92 ? -11.298 5.463 -20.376 1.00 17.41 92 TYR A O 1
ATOM 679 N N . ARG A 1 93 ? -12.848 6.431 -21.737 1.00 20.71 93 ARG A N 1
ATOM 680 C CA . ARG A 1 93 ? -12.343 5.797 -22.980 1.00 20.63 93 ARG A CA 1
ATOM 681 C C . ARG A 1 93 ? -10.943 6.352 -23.271 1.00 20.07 93 ARG A C 1
ATOM 682 O O . ARG A 1 93 ? -10.110 5.573 -23.743 1.00 16.11 93 ARG A O 1
ATOM 690 N N . LEU A 1 94 ? -10.699 7.633 -22.960 1.00 18.11 94 LEU A N 1
ATOM 691 C CA . LEU A 1 94 ? -9.347 8.260 -23.094 1.00 17.89 94 LEU A CA 1
ATOM 692 C C . LEU A 1 94 ? -8.366 7.571 -22.133 1.00 16.83 94 LEU A C 1
ATOM 693 O O . LEU A 1 94 ? -7.283 7.172 -22.562 1.00 13.17 94 LEU A O 1
ATOM 698 N N . ILE A 1 95 ? -8.715 7.474 -20.861 1.00 15.34 95 ILE A N 1
ATOM 699 C CA . ILE A 1 95 ? -7.817 6.828 -19.861 1.00 17.97 95 ILE A CA 1
ATOM 700 C C . ILE A 1 95 ? -7.522 5.380 -20.299 1.00 15.51 95 ILE A C 1
ATOM 701 O O . ILE A 1 95 ? -6.342 4.880 -20.131 1.00 13.17 95 ILE A O 1
ATOM 706 N N . SER A 1 96 ? -8.527 4.697 -20.838 1.00 13.89 96 SER A N 1
ATOM 707 C CA . SER A 1 96 ? -8.430 3.327 -21.404 1.00 14.47 96 SER A CA 1
ATOM 708 C C . SER A 1 96 ? -7.366 3.319 -22.493 1.00 15.06 96 SER A C 1
ATOM 709 O O . SER A 1 96 ? -6.410 2.479 -22.452 1.00 12.64 96 SER A O 1
ATOM 712 N N . ARG A 1 97 ? -7.476 4.250 -23.440 1.00 13.70 97 ARG A N 1
ATOM 713 C CA . ARG A 1 97 ? -6.501 4.288 -24.545 1.00 15.49 97 ARG A CA 1
ATOM 714 C C . ARG A 1 97 ? -5.105 4.597 -23.962 1.00 12.01 97 ARG A C 1
ATOM 715 O O . ARG A 1 97 ? -4.138 4.008 -24.462 1.00 12.74 97 ARG A O 1
ATOM 723 N N . LEU A 1 98 ? -4.982 5.518 -23.004 1.00 13.01 98 LEU A N 1
ATOM 724 C CA . LEU A 1 98 ? -3.631 5.851 -22.457 1.00 12.12 98 LEU A CA 1
ATOM 725 C C . LEU A 1 98 ? -3.055 4.620 -21.742 1.00 13.45 98 LEU A C 1
ATOM 726 O O . LEU A 1 98 ? -1.812 4.397 -21.876 1.00 10.20 98 LEU A O 1
ATOM 731 N N . SER A 1 99 ? -3.886 3.858 -21.013 1.00 12.89 99 SER A N 1
ATOM 732 C CA . SER A 1 99 ? -3.441 2.641 -20.263 1.00 13.89 99 SER A CA 1
ATOM 733 C C . SER A 1 99 ? -3.023 1.575 -21.280 1.00 11.71 99 SER A C 1
ATOM 734 O O . SER A 1 99 ? -1.974 0.930 -21.082 1.00 9.31 99 SER A O 1
ATOM 738 N N . PHE A 1 100 ? -3.747 1.420 -22.395 1.00 10.29 100 PHE A N 1
ATOM 739 C CA . PHE A 1 100 ? -3.370 0.443 -23.427 1.00 11.33 100 PHE A CA 1
ATOM 740 C C . PHE A 1 100 ? -2.010 0.823 -24.048 1.00 11.48 100 PHE A C 1
ATOM 741 O O . PHE A 1 100 ? -1.133 -0.062 -24.270 1.00 11.81 100 PHE A O 1
ATOM 749 N N . LEU A 1 101 ? -1.815 2.107 -24.359 1.00 10.81 101 LEU A N 1
ATOM 750 C CA . LEU A 1 101 ? -0.554 2.544 -24.998 1.00 10.94 101 LEU A CA 1
ATOM 751 C C . LEU A 1 101 ? 0.646 2.308 -24.042 1.00 10.61 101 LEU A C 1
ATOM 752 O O . LEU A 1 101 ? 1.645 1.805 -24.512 1.00 9.22 101 LEU A O 1
ATOM 757 N N . GLY A 1 102 ? 0.510 2.670 -22.778 1.00 10.34 102 GLY A N 1
ATOM 758 C CA . GLY A 1 102 ? 1.584 2.560 -21.760 1.00 11.78 102 GLY A CA 1
ATOM 759 C C . GLY A 1 102 ? 1.859 1.124 -21.326 1.00 11.82 102 GLY A C 1
ATOM 760 O O . GLY A 1 102 ? 3.035 0.765 -21.161 1.00 11.84 102 GLY A O 1
ATOM 761 N N . SER A 1 103 ? 0.814 0.320 -21.190 1.00 12.65 103 SER A N 1
ATOM 762 C CA . SER A 1 103 ? 0.862 -1.026 -20.574 1.00 13.60 103 SER A CA 1
ATOM 763 C C . SER A 1 103 ? 1.020 -2.101 -21.656 1.00 13.37 103 SER A C 1
ATOM 764 O O . SER A 1 103 ? 1.630 -3.119 -21.376 1.00 14.71 103 SER A O 1
ATOM 768 N N . GLU A 1 104 ? 0.524 -1.913 -22.878 1.00 13.54 104 GLU A N 1
ATOM 769 C CA . GLU A 1 104 ? 0.590 -3.004 -23.898 1.00 12.66 104 GLU A CA 1
ATOM 770 C C . GLU A 1 104 ? 1.531 -2.610 -25.053 1.00 13.10 104 GLU A C 1
ATOM 771 O O . GLU A 1 104 ? 2.473 -3.337 -25.299 1.00 13.10 104 GLU A O 1
ATOM 777 N N . PHE A 1 105 ? 1.269 -1.501 -25.737 1.00 13.14 105 PHE A N 1
ATOM 778 C CA . PHE A 1 105 ? 2.008 -1.107 -26.975 1.00 13.24 105 PHE A CA 1
ATOM 779 C C . PHE A 1 105 ? 3.473 -0.767 -26.646 1.00 12.69 105 PHE A C 1
ATOM 780 O O . PHE A 1 105 ? 4.377 -1.402 -27.163 1.00 12.89 105 PHE A O 1
ATOM 788 N N . HIS A 1 106 ? 3.691 0.132 -25.691 1.00 15.09 106 HIS A N 1
ATOM 789 C CA . HIS A 1 106 ? 5.048 0.565 -25.252 1.00 16.60 106 HIS A CA 1
ATOM 790 C C . HIS A 1 106 ? 5.842 -0.686 -24.929 1.00 14.26 106 HIS A C 1
ATOM 791 O O . HIS A 1 106 ? 7.005 -0.775 -25.367 1.00 14.02 106 HIS A O 1
ATOM 798 N N . LYS A 1 107 ? 5.289 -1.562 -24.087 1.00 17.24 107 LYS A N 1
ATOM 799 C CA . LYS A 1 107 ? 6.047 -2.663 -23.453 1.00 18.82 107 LYS A CA 1
ATOM 800 C C . LYS A 1 107 ? 6.356 -3.724 -24.528 1.00 18.50 107 LYS A C 1
ATOM 801 O O . LYS A 1 107 ? 7.449 -4.316 -24.434 1.00 16.56 107 LYS A O 1
ATOM 807 N N . ALA A 1 108 ? 5.527 -3.869 -25.580 1.00 16.62 108 ALA A N 1
ATOM 808 C CA . ALA A 1 108 ? 5.841 -4.732 -26.758 1.00 18.66 108 ALA A CA 1
ATOM 809 C C . ALA A 1 108 ? 7.237 -4.422 -27.326 1.00 17.55 108 ALA A C 1
ATOM 810 O O . ALA A 1 108 ? 7.897 -5.367 -27.771 1.00 22.46 108 ALA A O 1
ATOM 812 N N . PHE A 1 109 ? 7.667 -3.160 -27.333 1.00 16.52 109 PHE A N 1
ATOM 813 C CA . PHE A 1 109 ? 8.910 -2.681 -27.995 1.00 17.22 109 PHE A CA 1
ATOM 814 C C . PHE A 1 109 ? 10.173 -2.994 -27.178 1.00 20.19 109 PHE A C 1
ATOM 815 O O . PHE A 1 109 ? 11.314 -2.932 -27.725 1.00 21.45 109 PHE A O 1
ATOM 823 N N . VAL A 1 110 ? 10.027 -3.282 -25.884 1.00 21.42 110 VAL A N 1
ATOM 824 C CA . VAL A 1 110 ? 11.196 -3.198 -24.952 1.00 23.61 110 VAL A CA 1
ATOM 825 C C . VAL A 1 110 ? 12.318 -4.162 -25.372 1.00 22.60 110 VAL A C 1
ATOM 826 O O . VAL A 1 110 ? 13.463 -3.717 -25.432 1.00 24.10 110 VAL A O 1
ATOM 830 N N . PRO A 1 111 ? 12.077 -5.457 -25.687 1.00 25.69 111 PRO A N 1
ATOM 831 C CA . PRO A 1 111 ? 13.136 -6.342 -26.190 1.00 28.37 111 PRO A CA 1
ATOM 832 C C . PRO A 1 111 ? 13.809 -5.836 -27.478 1.00 30.82 111 PRO A C 1
ATOM 833 O O . PRO A 1 111 ? 15.015 -5.994 -27.628 1.00 29.26 111 PRO A O 1
ATOM 837 N N . LEU A 1 112 ? 13.039 -5.215 -28.373 1.00 30.14 112 LEU A N 1
ATOM 838 C CA . LEU A 1 112 ? 13.580 -4.665 -29.647 1.00 30.40 112 LEU A CA 1
ATOM 839 C C . LEU A 1 112 ? 14.562 -3.528 -29.365 1.00 32.87 112 LEU A C 1
ATOM 840 O O . LEU A 1 112 ? 15.421 -3.319 -30.245 1.00 35.50 112 LEU A O 1
ATOM 845 N N . PHE A 1 113 ? 14.432 -2.791 -28.246 1.00 28.94 113 PHE A N 1
ATOM 846 C CA . PHE A 1 113 ? 15.323 -1.652 -27.883 1.00 32.14 113 PHE A CA 1
ATOM 847 C C . PHE A 1 113 ? 16.337 -2.058 -26.799 1.00 36.87 113 PHE A C 1
ATOM 848 O O . PHE A 1 113 ? 17.016 -1.174 -26.236 1.00 40.85 113 PHE A O 1
ATOM 856 N N . THR A 1 114 ? 16.430 -3.347 -26.492 1.00 37.94 114 THR A N 1
ATOM 857 C CA . THR A 1 114 ? 17.428 -3.934 -25.569 1.00 38.24 114 THR A CA 1
ATOM 858 C C . THR A 1 114 ? 18.453 -4.682 -26.421 1.00 41.20 114 THR A C 1
ATOM 859 O O . THR A 1 114 ? 18.157 -5.768 -26.905 1.00 35.63 114 THR A O 1
ATOM 863 N N . PRO A 1 115 ? 19.657 -4.119 -26.697 1.00 47.77 115 PRO A N 1
ATOM 864 C CA . PRO A 1 115 ? 20.708 -4.868 -27.406 1.00 49.53 115 PRO A CA 1
ATOM 865 C C . PRO A 1 115 ? 21.049 -6.236 -26.771 1.00 47.77 115 PRO A C 1
ATOM 866 O O . PRO A 1 115 ? 21.314 -7.154 -27.498 1.00 44.25 115 PRO A O 1
ATOM 870 N N . GLY A 1 116 ? 20.980 -6.368 -25.442 1.00 50.47 116 GLY A N 1
ATOM 871 C CA . GLY A 1 116 ? 21.154 -7.659 -24.734 1.00 52.16 116 GLY A CA 1
ATOM 872 C C . GLY A 1 116 ? 20.210 -8.769 -25.212 1.00 52.77 116 GLY A C 1
ATOM 873 O O . GLY A 1 116 ? 20.680 -9.925 -25.373 1.00 47.33 116 GLY A O 1
ATOM 874 N N . SER A 1 117 ? 18.925 -8.463 -25.439 1.00 47.41 117 SER A N 1
ATOM 875 C CA . SER A 1 117 ? 17.831 -9.447 -25.707 1.00 48.51 117 SER A CA 1
ATOM 876 C C . SER A 1 117 ? 18.256 -10.526 -26.714 1.00 48.61 117 SER A C 1
ATOM 877 O O . SER A 1 117 ? 18.986 -10.201 -27.663 1.00 43.75 117 SER A O 1
ATOM 880 N N . SER A 1 118 ? 17.741 -11.746 -26.548 1.00 51.78 118 SER A N 1
ATOM 881 C CA . SER A 1 118 ? 18.053 -12.922 -27.404 1.00 58.89 118 SER A CA 1
ATOM 882 C C . SER A 1 118 ? 17.689 -12.613 -28.866 1.00 69.26 118 SER A C 1
ATOM 883 O O . SER A 1 118 ? 17.021 -11.576 -29.102 1.00 71.68 118 SER A O 1
ATOM 886 N N . ASP A 1 119 ? 18.118 -13.476 -29.803 1.00 73.65 119 ASP A N 1
ATOM 887 C CA . ASP A 1 119 ? 17.747 -13.424 -31.245 1.00 71.20 119 ASP A CA 1
ATOM 888 C C . ASP A 1 119 ? 16.239 -13.679 -31.382 1.00 77.00 119 ASP A C 1
ATOM 889 O O . ASP A 1 119 ? 15.637 -13.132 -32.335 1.00 73.40 119 ASP A O 1
ATOM 891 N N . GLU A 1 120 ? 15.649 -14.426 -30.435 1.00 75.46 120 GLU A N 1
ATOM 892 C CA . GLU A 1 120 ? 14.258 -14.966 -30.497 1.00 72.97 120 GLU A CA 1
ATOM 893 C C . GLU A 1 120 ? 13.287 -14.086 -29.693 1.00 63.55 120 GLU A C 1
ATOM 894 O O . GLU A 1 120 ? 12.099 -14.044 -30.067 1.00 64.45 120 GLU A O 1
ATOM 900 N N . ALA A 1 121 ? 13.757 -13.429 -28.627 1.00 63.32 121 ALA A N 1
ATOM 901 C CA . ALA A 1 121 ? 13.053 -12.309 -27.951 1.00 61.49 121 ALA A CA 1
ATOM 902 C C . ALA A 1 121 ? 12.808 -11.192 -28.982 1.00 58.94 121 ALA A C 1
ATOM 903 O O . ALA A 1 121 ? 11.635 -10.817 -29.202 1.00 49.10 121 ALA A O 1
ATOM 905 N N . LYS A 1 122 ? 13.882 -10.734 -29.640 1.00 57.63 122 LYS A N 1
ATOM 906 C CA . LYS A 1 122 ? 13.851 -9.696 -30.704 1.00 54.75 122 LYS A CA 1
ATOM 907 C C . LYS A 1 122 ? 12.803 -10.072 -31.768 1.00 58.43 122 LYS A C 1
ATOM 908 O O . LYS A 1 122 ? 11.994 -9.192 -32.133 1.00 60.12 122 LYS A O 1
ATOM 914 N N . LEU A 1 123 ? 12.759 -11.329 -32.223 1.00 58.49 123 LEU A N 1
ATOM 915 C CA . LEU A 1 123 ? 11.802 -11.758 -33.285 1.00 54.34 123 LEU A CA 1
ATOM 916 C C . LEU A 1 123 ? 10.370 -11.809 -32.725 1.00 48.88 123 LEU A C 1
ATOM 917 O O . LEU A 1 123 ? 9.446 -11.353 -33.433 1.00 49.51 123 LEU A O 1
ATOM 922 N N . ALA A 1 124 ? 10.166 -12.339 -31.516 1.00 39.91 124 ALA A N 1
ATOM 923 C CA . ALA A 1 124 ? 8.821 -12.437 -30.895 1.00 40.09 124 ALA A CA 1
ATOM 924 C C . ALA A 1 124 ? 8.247 -11.029 -30.640 1.00 39.56 124 ALA A C 1
ATOM 925 O O . ALA A 1 124 ? 7.048 -10.832 -30.882 1.00 36.88 124 ALA A O 1
ATOM 927 N N . ALA A 1 125 ? 9.067 -10.092 -30.150 1.00 38.78 125 ALA A N 1
ATOM 928 C CA . ALA A 1 125 ? 8.678 -8.685 -29.891 1.00 35.25 125 ALA A CA 1
ATOM 929 C C . ALA A 1 125 ? 8.329 -8.013 -31.225 1.00 34.31 125 ALA A C 1
ATOM 930 O O . ALA A 1 125 ? 7.303 -7.303 -31.274 1.00 28.08 125 ALA A O 1
ATOM 932 N N . SER A 1 126 ? 9.130 -8.260 -32.269 1.00 37.95 126 SER A N 1
ATOM 933 C CA . SER A 1 126 ? 8.801 -7.935 -33.685 1.00 36.88 126 SER A CA 1
ATOM 934 C C . SER A 1 126 ? 7.345 -8.300 -33.978 1.00 37.96 126 SER A C 1
ATOM 935 O O . SER A 1 126 ? 6.592 -7.416 -34.475 1.00 32.09 126 SER A O 1
ATOM 938 N N . THR A 1 127 ? 6.961 -9.546 -33.661 1.00 41.83 127 THR A N 1
ATOM 939 C CA . THR A 1 127 ? 5.627 -10.139 -33.955 1.00 39.58 127 THR A CA 1
ATOM 940 C C . THR A 1 127 ? 4.527 -9.414 -33.179 1.00 38.24 127 THR A C 1
ATOM 941 O O . THR A 1 127 ? 3.465 -9.127 -33.772 1.00 40.10 127 THR A O 1
ATOM 945 N N . ALA A 1 128 ? 4.742 -9.208 -31.881 1.00 34.09 128 ALA A N 1
ATOM 946 C CA . ALA A 1 128 ? 3.780 -8.546 -30.976 1.00 29.72 128 ALA A CA 1
ATOM 947 C C . ALA A 1 128 ? 3.526 -7.120 -31.473 1.00 25.98 128 ALA A C 1
ATOM 948 O O . ALA A 1 128 ? 2.383 -6.711 -31.495 1.00 25.58 128 ALA A O 1
ATOM 950 N N . VAL A 1 129 ? 4.576 -6.399 -31.840 1.00 25.23 129 VAL A N 1
ATOM 951 C CA . VAL A 1 129 ? 4.463 -4.994 -32.328 1.00 24.75 129 VAL A CA 1
ATOM 952 C C . VAL A 1 129 ? 3.671 -4.979 -33.643 1.00 26.22 129 VAL A C 1
ATOM 953 O O . VAL A 1 129 ? 2.707 -4.170 -33.749 1.00 23.06 129 VAL A O 1
ATOM 957 N N . LYS A 1 130 ? 4.003 -5.867 -34.590 1.00 28.65 130 LYS A N 1
ATOM 958 C CA . LYS A 1 130 ? 3.321 -5.921 -35.919 1.00 28.37 130 LYS A CA 1
ATOM 959 C C . LYS A 1 130 ? 1.845 -6.271 -35.726 1.00 28.26 130 LYS A C 1
ATOM 960 O O . LYS A 1 130 ? 0.996 -5.665 -36.426 1.00 25.85 130 LYS A O 1
ATOM 966 N N . ASN A 1 131 ? 1.515 -7.116 -34.740 1.00 28.91 131 ASN A N 1
ATOM 967 C CA . ASN A 1 131 ? 0.110 -7.431 -34.356 1.00 27.22 131 ASN A CA 1
ATOM 968 C C . ASN A 1 131 ? -0.640 -6.182 -33.872 1.00 27.25 131 ASN A C 1
ATOM 969 O O . ASN A 1 131 ? -1.835 -5.937 -34.264 1.00 24.85 131 ASN A O 1
ATOM 974 N N . HIS A 1 132 ? -0.026 -5.436 -32.954 1.00 22.92 132 HIS A N 1
ATOM 975 C CA . HIS A 1 132 ? -0.580 -4.176 -32.421 1.00 21.30 132 HIS A CA 1
ATOM 976 C C . HIS A 1 132 ? -0.820 -3.201 -33.582 1.00 19.89 132 HIS A C 1
ATOM 977 O O . HIS A 1 132 ? -1.842 -2.502 -33.556 1.00 21.83 132 HIS A O 1
ATOM 984 N N . LEU A 1 133 ? 0.134 -3.109 -34.489 1.00 20.53 133 LEU A N 1
ATOM 985 C CA . LEU A 1 133 ? 0.117 -2.138 -35.605 1.00 19.77 133 LEU A CA 1
ATOM 986 C C . LEU A 1 133 ? -1.081 -2.506 -36.534 1.00 21.81 133 LEU A C 1
ATOM 987 O O . LEU A 1 133 ? -1.824 -1.604 -36.906 1.00 21.27 133 LEU A O 1
ATOM 992 N N . GLY A 1 134 ? -1.265 -3.788 -36.863 1.00 23.88 134 GLY A N 1
ATOM 993 C CA . GLY A 1 134 ? -2.409 -4.309 -37.658 1.00 23.60 134 GLY A CA 1
ATOM 994 C C . GLY A 1 134 ? -3.746 -3.889 -37.062 1.00 25.57 134 GLY A C 1
ATOM 995 O O . GLY A 1 134 ? -4.601 -3.355 -37.812 1.00 25.33 134 GLY A O 1
ATOM 996 N N . ALA A 1 135 ? -3.947 -4.059 -35.749 1.00 21.99 135 ALA A N 1
ATOM 997 C CA . ALA A 1 135 ? -5.221 -3.711 -35.082 1.00 24.52 135 ALA A CA 1
ATOM 998 C C . ALA A 1 135 ? -5.394 -2.192 -35.032 1.00 23.90 135 ALA A C 1
ATOM 999 O O . ALA A 1 135 ? -6.538 -1.704 -35.167 1.00 21.81 135 ALA A O 1
ATOM 1001 N N . LEU A 1 136 ? -4.319 -1.465 -34.731 1.00 21.13 136 LEU A N 1
ATOM 1002 C CA . LEU A 1 136 ? -4.365 0.016 -34.726 1.00 19.70 136 LEU A CA 1
ATOM 1003 C C . LEU A 1 136 ? -4.689 0.496 -36.150 1.00 19.51 136 LEU A C 1
ATOM 1004 O O . LEU A 1 136 ? -5.518 1.433 -36.245 1.00 22.49 136 LEU A O 1
ATOM 1009 N N . ASP A 1 137 ? -4.058 -0.093 -37.172 1.00 20.93 137 ASP A N 1
ATOM 1010 C CA . ASP A 1 137 ? -4.319 0.245 -38.594 1.00 25.60 137 ASP A CA 1
ATOM 1011 C C . ASP A 1 137 ? -5.829 0.150 -38.925 1.00 28.06 137 ASP A C 1
ATOM 1012 O O . ASP A 1 137 ? -6.352 1.130 -39.478 1.00 27.41 137 ASP A O 1
ATOM 1017 N N . LYS A 1 138 ? -6.520 -0.942 -38.584 1.00 28.94 138 LYS A N 1
ATOM 1018 C CA . LYS A 1 138 ? -7.969 -1.132 -38.878 1.00 28.76 138 LYS A CA 1
ATOM 1019 C C . LYS A 1 138 ? -8.812 -0.224 -37.975 1.00 32.51 138 LYS A C 1
ATOM 1020 O O . LYS A 1 138 ? -9.892 0.265 -38.417 1.00 30.28 138 LYS A O 1
ATOM 1023 N N . GLU A 1 139 ? -8.393 -0.017 -36.721 1.00 30.32 139 GLU A N 1
ATOM 1024 C CA . GLU A 1 139 ? -9.165 0.869 -35.812 1.00 31.00 139 GLU A CA 1
ATOM 1025 C C . GLU A 1 139 ? -9.253 2.268 -36.429 1.00 30.93 139 GLU A C 1
ATOM 1026 O O . GLU A 1 139 ? -10.318 2.903 -36.277 1.00 35.85 139 GLU A O 1
ATOM 1032 N N . LEU A 1 140 ? -8.147 2.751 -37.014 1.00 32.87 140 LEU A N 1
ATOM 1033 C CA . LEU A 1 140 ? -7.986 4.154 -37.496 1.00 37.10 140 LEU A CA 1
ATOM 1034 C C . LEU A 1 140 ? -8.351 4.244 -38.988 1.00 38.75 140 LEU A C 1
ATOM 1035 O O . LEU A 1 140 ? -8.279 5.355 -39.536 1.00 38.00 140 LEU A O 1
ATOM 1040 N N . LEU A 1 141 ? -8.756 3.128 -39.600 1.00 45.71 141 LEU A N 1
ATOM 1041 C CA . LEU A 1 141 ? -9.359 3.088 -40.960 1.00 46.55 141 LEU A CA 1
ATOM 1042 C C . LEU A 1 141 ? -10.732 3.756 -40.902 1.00 46.36 141 LEU A C 1
ATOM 1043 O O . LEU A 1 141 ? -11.102 4.412 -41.881 1.00 49.15 141 LEU A O 1
ATOM 1048 N N . ASP A 1 142 ? -11.438 3.590 -39.783 1.00 46.58 142 ASP A N 1
ATOM 1049 C CA . ASP A 1 142 ? -12.873 3.957 -39.621 1.00 51.42 142 ASP A CA 1
ATOM 1050 C C . ASP A 1 142 ? -13.037 5.340 -38.964 1.00 53.63 142 ASP A C 1
ATOM 1051 O O . ASP A 1 142 ? -14.186 5.845 -38.961 1.00 46.79 142 ASP A O 1
ATOM 1056 N N . LYS A 1 143 ? -11.972 5.909 -38.371 1.00 49.58 143 LYS A N 1
ATOM 1057 C CA . LYS A 1 143 ? -12.062 7.118 -37.498 1.00 51.37 143 LYS A CA 1
ATOM 1058 C C . LYS A 1 143 ? -10.803 7.963 -37.705 1.00 49.50 143 LYS A C 1
ATOM 1059 O O . LYS A 1 143 ? -9.754 7.377 -38.029 1.00 44.76 143 LYS A O 1
ATOM 1062 N N . GLU A 1 144 ? -10.900 9.284 -37.537 1.00 48.74 144 GLU A N 1
ATOM 1063 C CA . GLU A 1 144 ? -9.742 10.198 -37.742 1.00 48.72 144 GLU A CA 1
ATOM 1064 C C . GLU A 1 144 ? -8.861 10.160 -36.481 1.00 41.63 144 GLU A C 1
ATOM 1065 O O . GLU A 1 144 ? -7.633 10.076 -36.628 1.00 45.15 144 GLU A O 1
ATOM 1071 N N . HIS A 1 145 ? -9.498 10.198 -35.306 1.00 37.67 145 HIS A N 1
ATOM 1072 C CA . HIS A 1 145 ? -8.868 10.330 -33.967 1.00 38.32 145 HIS A CA 1
ATOM 1073 C C . HIS A 1 145 ? -8.939 8.998 -33.205 1.00 35.29 145 HIS A C 1
ATOM 1074 O O . HIS A 1 145 ? -9.959 8.270 -33.306 1.00 32.19 145 HIS A O 1
ATOM 1081 N N . TYR A 1 146 ? -7.911 8.719 -32.404 1.00 30.64 146 TYR A N 1
ATOM 1082 C CA . TYR A 1 146 ? -7.756 7.444 -31.667 1.00 29.94 146 TYR A CA 1
ATOM 1083 C C . TYR A 1 146 ? -8.786 7.357 -30.526 1.00 32.92 146 TYR A C 1
ATOM 1084 O O . TYR A 1 146 ? -9.254 6.249 -30.272 1.00 34.25 146 TYR A O 1
ATOM 1093 N N . ALA A 1 147 ? -9.122 8.467 -29.854 1.00 37.82 147 ALA A N 1
ATOM 1094 C CA . ALA A 1 147 ? -10.094 8.535 -28.726 1.00 40.81 147 ALA A CA 1
ATOM 1095 C C . ALA A 1 147 ? -11.133 9.656 -28.942 1.00 47.33 147 ALA A C 1
ATOM 1096 O O . ALA A 1 147 ? -10.749 10.865 -29.046 1.00 42.54 147 ALA A O 1
ATOM 1098 N N . GLY A 1 148 ? -12.418 9.284 -28.987 1.00 48.01 148 GLY A N 1
ATOM 1099 C CA . GLY A 1 148 ? -13.540 10.236 -29.068 1.00 47.33 148 GLY A CA 1
ATOM 1100 C C . GLY A 1 148 ? -13.513 11.054 -30.351 1.00 47.62 148 GLY A C 1
ATOM 1101 O O . GLY A 1 148 ? -13.054 10.543 -31.404 1.00 45.05 148 GLY A O 1
ATOM 1102 N N . SER A 1 149 ? -13.957 12.306 -30.255 1.00 50.50 149 SER A N 1
ATOM 1103 C CA . SER A 1 149 ? -14.377 13.148 -31.402 1.00 50.74 149 SER A CA 1
ATOM 1104 C C . SER A 1 149 ? -13.206 13.966 -31.975 1.00 49.91 149 SER A C 1
ATOM 1105 O O . SER A 1 149 ? -13.255 14.286 -33.177 1.00 50.26 149 SER A O 1
ATOM 1108 N N . GLU A 1 150 ? -12.184 14.309 -31.178 1.00 40.28 150 GLU A N 1
ATOM 1109 C CA . GLU A 1 150 ? -11.193 15.319 -31.621 1.00 40.04 150 GLU A CA 1
ATOM 1110 C C . GLU A 1 150 ? -9.782 15.000 -31.122 1.00 34.75 150 GLU A C 1
ATOM 1111 O O . GLU A 1 150 ? -9.600 14.034 -30.351 1.00 32.62 150 GLU A O 1
ATOM 1117 N N . PHE A 1 151 ? -8.820 15.792 -31.593 1.00 30.67 151 PHE A N 1
ATOM 1118 C CA . PHE A 1 151 ? -7.379 15.600 -31.331 1.00 24.53 151 PHE A CA 1
ATOM 1119 C C . PHE A 1 151 ? -7.145 15.600 -29.823 1.00 22.43 151 PHE A C 1
ATOM 1120 O O . PHE A 1 151 ? -7.626 16.517 -29.087 1.00 22.19 151 PHE A O 1
ATOM 1128 N N . SER A 1 152 ? -6.443 14.566 -29.341 1.00 20.27 152 SER A N 1
ATOM 1129 C CA . SER A 1 152 ? -6.296 14.320 -27.890 1.00 18.25 152 SER A CA 1
ATOM 1130 C C . SER A 1 152 ? -4.868 13.888 -27.523 1.00 15.74 152 SER A C 1
ATOM 1131 O O . SER A 1 152 ? -4.099 13.467 -28.387 1.00 13.76 152 SER A O 1
ATOM 1134 N N . VAL A 1 153 ? -4.576 13.913 -26.230 1.00 17.25 153 VAL A N 1
ATOM 1135 C CA . VAL A 1 153 ? -3.270 13.389 -25.732 1.00 15.04 153 VAL A CA 1
ATOM 1136 C C . VAL A 1 153 ? -3.102 11.919 -26.138 1.00 15.48 153 VAL A C 1
ATOM 1137 O O . VAL A 1 153 ? -1.957 11.473 -26.265 1.00 14.05 153 VAL A O 1
ATOM 1141 N N . ALA A 1 154 ? -4.180 11.182 -26.408 1.00 14.81 154 ALA A N 1
ATOM 1142 C CA . ALA A 1 154 ? -4.061 9.767 -26.821 1.00 16.06 154 ALA A CA 1
ATOM 1143 C C . ALA A 1 154 ? -3.489 9.727 -28.228 1.00 15.56 154 ALA A C 1
ATOM 1144 O O . ALA A 1 154 ? -2.674 8.842 -28.497 1.00 14.63 154 ALA A O 1
ATOM 1146 N N . ASP A 1 155 ? -3.900 10.637 -29.120 1.00 16.49 155 ASP A N 1
ATOM 1147 C CA . ASP A 1 155 ? -3.300 10.713 -30.484 1.00 14.15 155 ASP A CA 1
ATOM 1148 C C . ASP A 1 155 ? -1.813 11.107 -30.328 1.00 12.32 155 ASP A C 1
ATOM 1149 O O . ASP A 1 155 ? -0.957 10.608 -31.043 1.00 11.51 155 ASP A O 1
ATOM 1154 N N . ILE A 1 156 ? -1.522 12.067 -29.467 1.00 12.28 156 ILE A N 1
ATOM 1155 C CA . ILE A 1 156 ? -0.113 12.517 -29.289 1.00 12.37 156 ILE A CA 1
ATOM 1156 C C . ILE A 1 156 ? 0.735 11.308 -28.860 1.00 12.04 156 ILE A C 1
ATOM 1157 O O . ILE A 1 156 ? 1.792 11.070 -29.396 1.00 12.64 156 ILE A O 1
ATOM 1162 N N . TYR A 1 157 ? 0.263 10.564 -27.886 1.00 12.91 157 TYR A N 1
ATOM 1163 C CA . TYR A 1 157 ? 1.007 9.414 -27.307 1.00 11.69 157 TYR A CA 1
ATOM 1164 C C . TYR A 1 157 ? 1.200 8.309 -28.355 1.00 10.89 157 TYR A C 1
ATOM 1165 O O . TYR A 1 157 ? 2.333 7.845 -28.563 1.00 10.15 157 TYR A O 1
ATOM 1174 N N . LEU A 1 158 ? 0.129 7.969 -29.100 1.00 10.94 158 LEU A N 1
ATOM 1175 C CA . LEU A 1 158 ? 0.203 6.936 -30.157 1.00 10.86 158 LEU A CA 1
ATOM 1176 C C . LEU A 1 158 ? 1.184 7.412 -31.216 1.00 10.87 158 LEU A C 1
ATOM 1177 O O . LEU A 1 158 ? 2.048 6.613 -31.606 1.00 12.67 158 LEU A O 1
ATOM 1182 N N . PHE A 1 159 ? 1.027 8.669 -31.668 1.00 11.00 159 PHE A N 1
ATOM 1183 C CA . PHE A 1 159 ? 1.907 9.250 -32.721 1.00 12.16 159 PHE A CA 1
ATOM 1184 C C . PHE A 1 159 ? 3.376 9.050 -32.355 1.00 12.07 159 PHE A C 1
ATOM 1185 O O . PHE A 1 159 ? 4.154 8.590 -33.160 1.00 10.58 159 PHE A O 1
ATOM 1193 N N . VAL A 1 160 ? 3.740 9.333 -31.094 1.00 11.91 160 VAL A N 1
ATOM 1194 C CA . VAL A 1 160 ? 5.155 9.206 -30.653 1.00 11.20 160 VAL A CA 1
ATOM 1195 C C . VAL A 1 160 ? 5.636 7.761 -30.822 1.00 11.36 160 VAL A C 1
ATOM 1196 O O . VAL A 1 160 ? 6.692 7.547 -31.423 1.00 12.55 160 VAL A O 1
ATOM 1200 N N . MET A 1 161 ? 4.898 6.780 -30.335 1.00 11.60 161 MET A N 1
ATOM 1201 C CA . MET A 1 161 ? 5.263 5.353 -30.440 1.00 12.86 161 MET A CA 1
ATOM 1202 C C . MET A 1 161 ? 5.233 4.857 -31.901 1.00 13.44 161 MET A C 1
ATOM 1203 O O . MET A 1 161 ? 5.996 3.972 -32.198 1.00 12.19 161 MET A O 1
ATOM 1208 N N . LEU A 1 162 ? 4.423 5.442 -32.795 1.00 16.47 162 LEU A N 1
ATOM 1209 C CA . LEU A 1 162 ? 4.413 5.060 -34.247 1.00 17.28 162 LEU A CA 1
ATOM 1210 C C . LEU A 1 162 ? 5.687 5.546 -34.928 1.00 17.26 162 LEU A C 1
ATOM 1211 O O . LEU A 1 162 ? 6.065 4.976 -35.952 1.00 19.29 162 LEU A O 1
ATOM 1216 N N . GLY A 1 163 ? 6.427 6.461 -34.296 1.00 17.89 163 GLY A N 1
ATOM 1217 C CA . GLY A 1 163 ? 7.806 6.773 -34.712 1.00 16.05 163 GLY A CA 1
ATOM 1218 C C . GLY A 1 163 ? 8.847 5.716 -34.384 1.00 16.03 163 GLY A C 1
ATOM 1219 O O . GLY A 1 163 ? 9.981 5.886 -34.881 1.00 16.45 163 GLY A O 1
ATOM 1220 N N . TRP A 1 164 ? 8.541 4.677 -33.582 1.00 14.67 164 TRP A N 1
ATOM 1221 C CA . TRP A 1 164 ? 9.551 3.689 -33.114 1.00 16.31 164 TRP A CA 1
ATOM 1222 C C . TRP A 1 164 ? 9.791 2.510 -34.063 1.00 15.83 164 TRP A C 1
ATOM 1223 O O . TRP A 1 164 ? 10.934 2.106 -34.216 1.00 18.47 164 TRP A O 1
ATOM 1234 N N . PRO A 1 165 ? 8.770 1.901 -34.680 1.00 16.13 165 PRO A N 1
ATOM 1235 C CA . PRO A 1 165 ? 8.994 0.717 -35.521 1.00 18.89 165 PRO A CA 1
ATOM 1236 C C . PRO A 1 165 ? 10.090 0.940 -36.575 1.00 19.18 165 PRO A C 1
ATOM 1237 O O . PRO A 1 165 ? 10.861 0.013 -36.814 1.00 20.45 165 PRO A O 1
ATOM 1241 N N . ALA A 1 166 ? 10.193 2.145 -37.134 1.00 20.83 166 ALA A N 1
ATOM 1242 C CA . ALA A 1 166 ? 11.156 2.400 -38.245 1.00 22.93 166 ALA A CA 1
ATOM 1243 C C . ALA A 1 166 ? 12.584 2.231 -37.732 1.00 23.35 166 ALA A C 1
ATOM 1244 O O . ALA A 1 166 ? 13.461 1.934 -38.533 1.00 26.29 166 ALA A O 1
ATOM 1246 N N . HIS A 1 167 ? 12.812 2.345 -36.411 1.00 24.73 167 HIS A N 1
ATOM 1247 C CA . HIS A 1 167 ? 14.159 2.227 -35.812 1.00 22.77 167 HIS A CA 1
ATOM 1248 C C . HIS A 1 167 ? 14.463 0.804 -35.378 1.00 22.28 167 HIS A C 1
ATOM 1249 O O . HIS A 1 167 ? 15.591 0.597 -34.968 1.00 23.89 167 HIS A O 1
ATOM 1256 N N . VAL A 1 168 ? 13.501 -0.114 -35.432 1.00 21.91 168 VAL A N 1
ATOM 1257 C CA . VAL A 1 168 ? 13.722 -1.532 -35.027 1.00 25.32 168 VAL A CA 1
ATOM 1258 C C . VAL A 1 168 ? 13.251 -2.448 -36.152 1.00 26.91 168 VAL A C 1
ATOM 1259 O O . VAL A 1 168 ? 12.710 -3.500 -35.859 1.00 29.51 168 VAL A O 1
ATOM 1263 N N . GLY A 1 169 ? 13.451 -2.023 -37.403 1.00 27.21 169 GLY A N 1
ATOM 1264 C CA . GLY A 1 169 ? 13.434 -2.896 -38.592 1.00 28.19 169 GLY A CA 1
ATOM 1265 C C . GLY A 1 169 ? 12.038 -3.264 -39.040 1.00 27.13 169 GLY A C 1
ATOM 1266 O O . GLY A 1 169 ? 11.908 -4.299 -39.655 1.00 26.16 169 GLY A O 1
ATOM 1267 N N . ILE A 1 170 ? 11.033 -2.428 -38.783 1.00 23.45 170 ILE A N 1
ATOM 1268 C CA . ILE A 1 170 ? 9.619 -2.716 -39.134 1.00 26.90 170 ILE A CA 1
ATOM 1269 C C . ILE A 1 170 ? 9.198 -1.706 -40.200 1.00 28.47 170 ILE A C 1
ATOM 1270 O O . ILE A 1 170 ? 9.332 -0.496 -39.965 1.00 28.48 170 ILE A O 1
ATOM 1275 N N . ASP A 1 171 ? 8.701 -2.179 -41.339 1.00 30.92 171 ASP A N 1
ATOM 1276 C CA . ASP A 1 171 ? 8.331 -1.305 -42.478 1.00 28.18 171 ASP A CA 1
ATOM 1277 C C . ASP A 1 171 ? 6.904 -0.805 -42.268 1.00 26.94 171 ASP A C 1
ATOM 1278 O O . ASP A 1 171 ? 5.979 -1.626 -42.330 1.00 28.96 171 ASP A O 1
ATOM 1283 N N . MET A 1 172 ? 6.713 0.501 -42.088 1.00 24.97 172 MET A N 1
ATOM 1284 C CA . MET A 1 172 ? 5.378 1.064 -41.766 1.00 28.47 172 MET A CA 1
ATOM 1285 C C . MET A 1 172 ? 4.512 1.202 -43.037 1.00 26.15 172 MET A C 1
ATOM 1286 O O . MET A 1 172 ? 3.317 1.549 -42.885 1.00 25.75 172 MET A O 1
ATOM 1291 N N . SER A 1 173 ? 5.015 0.813 -44.219 1.00 33.50 173 SER A N 1
ATOM 1292 C CA . SER A 1 173 ? 4.200 0.715 -45.473 1.00 34.53 173 SER A CA 1
ATOM 1293 C C . SER A 1 173 ? 3.005 -0.244 -45.310 1.00 32.59 173 SER A C 1
ATOM 1294 O O . SER A 1 173 ? 1.915 0.046 -45.872 1.00 34.17 173 SER A O 1
ATOM 1297 N N . ALA A 1 174 ? 3.156 -1.345 -44.574 1.00 29.38 174 ALA A N 1
ATOM 1298 C CA . ALA A 1 174 ? 2.058 -2.311 -44.341 1.00 28.21 174 ALA A CA 1
ATOM 1299 C C . ALA A 1 174 ? 0.851 -1.666 -43.645 1.00 27.29 174 ALA A C 1
ATOM 1300 O O . ALA A 1 174 ? -0.205 -2.311 -43.624 1.00 28.74 174 ALA A O 1
ATOM 1302 N N . TYR A 1 175 ? 0.958 -0.462 -43.065 1.00 26.61 175 TYR A N 1
ATOM 1303 C CA . TYR A 1 175 ? -0.104 0.121 -42.196 1.00 26.19 175 TYR A CA 1
ATOM 1304 C C . TYR A 1 175 ? -0.483 1.501 -42.722 1.00 27.97 175 TYR A C 1
ATOM 1305 O O . TYR A 1 175 ? -0.209 2.514 -42.086 1.00 24.60 175 TYR A O 1
ATOM 1314 N N . PRO A 1 176 ? -1.152 1.614 -43.898 1.00 28.91 176 PRO A N 1
ATOM 1315 C CA . PRO A 1 176 ? -1.249 2.907 -44.569 1.00 26.59 176 PRO A CA 1
ATOM 1316 C C . PRO A 1 176 ? -2.215 3.851 -43.847 1.00 22.99 176 PRO A C 1
ATOM 1317 O O . PRO A 1 176 ? -2.075 5.013 -44.026 1.00 28.25 176 PRO A O 1
ATOM 1321 N N . ASN A 1 177 ? -3.156 3.348 -43.051 1.00 22.99 177 ASN A N 1
ATOM 1322 C CA . ASN A 1 177 ? -4.044 4.199 -42.222 1.00 25.01 177 ASN A CA 1
ATOM 1323 C C . ASN A 1 177 ? -3.186 4.836 -41.106 1.00 26.00 177 ASN A C 1
ATOM 1324 O O . ASN A 1 177 ? -3.398 6.017 -40.821 1.00 20.96 177 ASN A O 1
ATOM 1329 N N . LEU A 1 178 ? -2.211 4.105 -40.567 1.00 26.58 178 LEU A N 1
ATOM 1330 C CA . LEU A 1 178 ? -1.261 4.660 -39.554 1.00 25.71 178 LEU A CA 1
ATOM 1331 C C . LEU A 1 178 ? -0.398 5.727 -40.224 1.00 26.49 178 LEU A C 1
ATOM 1332 O O . LEU A 1 178 ? -0.397 6.825 -39.690 1.00 21.51 178 LEU A O 1
ATOM 1337 N N . GLY A 1 179 ? 0.180 5.432 -41.410 1.00 28.69 179 GLY A N 1
ATOM 1338 C CA . GLY A 1 179 ? 0.901 6.383 -42.282 1.00 26.71 179 GLY A CA 1
ATOM 1339 C C . GLY A 1 179 ? 0.175 7.711 -42.425 1.00 27.68 179 GLY A C 1
ATOM 1340 O O . GLY A 1 179 ? 0.770 8.767 -42.127 1.00 28.74 179 GLY A O 1
ATOM 1341 N N . ALA A 1 180 ? -1.072 7.698 -42.881 1.00 29.40 180 ALA A N 1
ATOM 1342 C CA . ALA A 1 180 ? -1.864 8.932 -43.112 1.00 28.09 180 ALA A CA 1
ATOM 1343 C C . ALA A 1 180 ? -2.091 9.673 -41.787 1.00 25.78 180 ALA A C 1
ATOM 1344 O O . ALA A 1 180 ? -2.082 10.919 -41.755 1.00 22.04 180 ALA A O 1
ATOM 1346 N N . TYR A 1 181 ? -2.409 8.910 -40.741 1.00 23.04 181 TYR A N 1
ATOM 1347 C CA . TYR A 1 181 ? -2.664 9.412 -39.370 1.00 22.39 181 TYR A CA 1
ATOM 1348 C C . TYR A 1 181 ? -1.428 10.204 -38.939 1.00 20.53 181 TYR A C 1
ATOM 1349 O O . TYR A 1 181 ? -1.615 11.330 -38.464 1.00 19.63 181 TYR A O 1
ATOM 1358 N N . CYS A 1 182 ? -0.238 9.657 -39.158 1.00 21.31 182 CYS A N 1
ATOM 1359 C CA . CYS A 1 182 ? 1.048 10.264 -38.704 1.00 23.11 182 CYS A CA 1
ATOM 1360 C C . CYS A 1 182 ? 1.319 11.479 -39.594 1.00 24.86 182 CYS A C 1
ATOM 1361 O O . CYS A 1 182 ? 1.602 12.575 -39.076 1.00 23.26 182 CYS A O 1
ATOM 1364 N N . GLY A 1 183 ? 1.131 11.284 -40.898 1.00 24.24 183 GLY A N 1
ATOM 1365 C CA . GLY A 1 183 ? 1.034 12.375 -41.890 1.00 23.58 183 GLY A CA 1
ATOM 1366 C C . GLY A 1 183 ? 0.268 13.588 -41.414 1.00 24.21 183 GLY A C 1
ATOM 1367 O O . GLY A 1 183 ? 0.860 14.681 -41.431 1.00 28.07 183 GLY A O 1
ATOM 1368 N N . ARG A 1 184 ? -1.003 13.435 -41.042 1.00 25.34 184 ARG A N 1
ATOM 1369 C CA . ARG A 1 184 ? -1.854 14.562 -40.589 1.00 28.06 184 ARG A CA 1
ATOM 1370 C C . ARG A 1 184 ? -1.260 15.146 -39.305 1.00 27.44 184 ARG A C 1
ATOM 1371 O O . ARG A 1 184 ? -1.156 16.369 -39.185 1.00 25.65 184 ARG A O 1
ATOM 1379 N N . ILE A 1 185 ? -0.883 14.304 -38.343 1.00 23.32 185 ILE A N 1
ATOM 1380 C CA . ILE A 1 185 ? -0.474 14.847 -37.019 1.00 19.95 185 ILE A CA 1
ATOM 1381 C C . ILE A 1 185 ? 0.834 15.636 -37.161 1.00 16.77 185 ILE A C 1
ATOM 1382 O O . ILE A 1 185 ? 0.954 16.675 -36.552 1.00 17.77 185 ILE A O 1
ATOM 1387 N N . ALA A 1 186 ? 1.763 15.154 -37.960 1.00 18.07 186 ALA A N 1
ATOM 1388 C CA . ALA A 1 186 ? 3.099 15.743 -38.139 1.00 20.93 186 ALA A CA 1
ATOM 1389 C C . ALA A 1 186 ? 2.989 17.166 -38.724 1.00 22.64 186 ALA A C 1
ATOM 1390 O O . ALA A 1 186 ? 3.941 17.924 -38.562 1.00 23.72 186 ALA A O 1
ATOM 1392 N N . GLN A 1 187 ? 1.872 17.535 -39.348 1.00 24.50 187 GLN A N 1
ATOM 1393 C CA . GLN A 1 187 ? 1.693 18.887 -39.936 1.00 26.98 187 GLN A CA 1
ATOM 1394 C C . GLN A 1 187 ? 1.300 19.862 -38.827 1.00 27.13 187 GLN A C 1
ATOM 1395 O O . GLN A 1 187 ? 1.330 21.061 -39.083 1.00 26.21 187 GLN A O 1
ATOM 1401 N N . ARG A 1 188 ? 0.936 19.385 -37.637 1.00 21.46 188 ARG A N 1
ATOM 1402 C CA . ARG A 1 188 ? 0.555 20.313 -36.555 1.00 22.81 188 ARG A CA 1
ATOM 1403 C C . ARG A 1 188 ? 1.810 21.077 -36.165 1.00 22.00 188 ARG A C 1
ATOM 1404 O O . ARG A 1 188 ? 2.884 20.485 -36.096 1.00 22.07 188 ARG A O 1
ATOM 1412 N N . PRO A 1 189 ? 1.705 22.410 -36.029 1.00 24.62 189 PRO A N 1
ATOM 1413 C CA . PRO A 1 189 ? 2.830 23.260 -35.613 1.00 24.46 189 PRO A CA 1
ATOM 1414 C C . PRO A 1 189 ? 3.525 22.815 -34.308 1.00 24.73 189 PRO A C 1
ATOM 1415 O O . PRO A 1 189 ? 4.736 22.782 -34.254 1.00 21.43 189 PRO A O 1
ATOM 1419 N N . SER A 1 190 ? 2.734 22.481 -33.280 1.00 23.97 190 SER A N 1
ATOM 1420 C CA . SER A 1 190 ? 3.226 21.919 -31.990 1.00 27.74 190 SER A CA 1
ATOM 1421 C C . SER A 1 190 ? 4.146 20.735 -32.265 1.00 24.39 190 SER A C 1
ATOM 1422 O O . SER A 1 190 ? 5.157 20.604 -31.616 1.00 22.10 190 SER A O 1
ATOM 1425 N N . VAL A 1 191 ? 3.784 19.875 -33.211 1.00 25.41 191 VAL A N 1
ATOM 1426 C CA . VAL A 1 191 ? 4.503 18.597 -33.428 1.00 24.02 191 VAL A CA 1
ATOM 1427 C C . VAL A 1 191 ? 5.847 18.887 -34.092 1.00 24.94 191 VAL A C 1
ATOM 1428 O O . VAL A 1 191 ? 6.892 18.444 -33.539 1.00 21.81 191 VAL A O 1
ATOM 1432 N N . GLY A 1 192 ? 5.857 19.671 -35.189 1.00 22.38 192 GLY A N 1
ATOM 1433 C CA . GLY A 1 192 ? 7.113 20.073 -35.856 1.00 21.13 192 GLY A CA 1
ATOM 1434 C C . GLY A 1 192 ? 8.070 20.772 -34.913 1.00 18.57 192 GLY A C 1
ATOM 1435 O O . GLY A 1 192 ? 9.273 20.429 -34.921 1.00 21.00 192 GLY A O 1
ATOM 1436 N N . ALA A 1 193 ? 7.560 21.688 -34.081 1.00 19.34 193 ALA A N 1
ATOM 1437 C CA . ALA A 1 193 ? 8.377 22.445 -33.092 1.00 17.50 193 ALA A CA 1
ATOM 1438 C C . ALA A 1 193 ? 9.011 21.492 -32.063 1.00 17.24 193 ALA A C 1
ATOM 1439 O O . ALA A 1 193 ? 10.205 21.654 -31.766 1.00 15.70 193 ALA A O 1
ATOM 1441 N N . ALA A 1 194 ? 8.251 20.521 -31.515 1.00 16.52 194 ALA A N 1
ATOM 1442 C CA . ALA A 1 194 ? 8.826 19.516 -30.565 1.00 16.77 194 ALA A CA 1
ATOM 1443 C C . ALA A 1 194 ? 9.860 18.648 -31.286 1.00 17.75 194 ALA A C 1
ATOM 1444 O O . ALA A 1 194 ? 10.949 18.447 -30.749 1.00 16.04 194 ALA A O 1
ATOM 1446 N N . LEU A 1 195 ? 9.559 18.206 -32.511 1.00 19.18 195 LEU A N 1
ATOM 1447 C CA . LEU A 1 195 ? 10.495 17.346 -33.285 1.00 21.78 195 LEU A CA 1
ATOM 1448 C C . LEU A 1 195 ? 11.793 18.139 -33.464 1.00 21.44 195 LEU A C 1
ATOM 1449 O O . LEU A 1 195 ? 12.868 17.584 -33.253 1.00 21.29 195 LEU A O 1
ATOM 1454 N N . LYS A 1 196 ? 11.706 19.433 -33.803 1.00 22.99 196 LYS A N 1
ATOM 1455 C CA . LYS A 1 196 ? 12.887 20.289 -34.052 1.00 23.16 196 LYS A CA 1
ATOM 1456 C C . LYS A 1 196 ? 13.628 20.523 -32.735 1.00 22.33 196 LYS A C 1
ATOM 1457 O O . LYS A 1 196 ? 14.862 20.326 -32.719 1.00 18.42 196 LYS A O 1
ATOM 1463 N N . ALA A 1 197 ? 12.940 20.913 -31.650 1.00 19.99 197 ALA A N 1
ATOM 1464 C CA . ALA A 1 197 ? 13.586 21.169 -30.338 1.00 17.68 197 ALA A CA 1
ATOM 1465 C C . ALA A 1 197 ? 14.350 19.932 -29.822 1.00 16.29 197 ALA A C 1
ATOM 1466 O O . ALA A 1 197 ? 15.328 20.129 -29.071 1.00 16.73 197 ALA A O 1
ATOM 1468 N N . GLU A 1 198 ? 13.920 18.716 -30.155 1.00 15.62 198 GLU A N 1
ATOM 1469 C CA . GLU A 1 198 ? 14.556 17.461 -29.665 1.00 18.28 198 GLU A CA 1
ATOM 1470 C C . GLU A 1 198 ? 15.631 16.975 -30.656 1.00 21.93 198 GLU A C 1
ATOM 1471 O O . GLU A 1 198 ? 16.434 16.082 -30.259 1.00 18.89 198 GLU A O 1
ATOM 1477 N N . GLY A 1 199 ? 15.711 17.624 -31.827 1.00 26.08 199 GLY A N 1
ATOM 1478 C CA . GLY A 1 199 ? 16.738 17.342 -32.856 1.00 26.40 199 GLY A CA 1
ATOM 1479 C C . GLY A 1 199 ? 16.339 16.159 -33.703 1.00 25.35 199 GLY A C 1
ATOM 1480 O O . GLY A 1 199 ? 17.221 15.436 -34.152 1.00 31.20 199 GLY A O 1
ATOM 1481 N N . LEU A 1 200 ? 15.050 15.926 -33.900 1.00 25.14 200 LEU A N 1
ATOM 1482 C CA . LEU A 1 200 ? 14.574 14.675 -34.544 1.00 29.60 200 LEU A CA 1
ATOM 1483 C C . LEU A 1 200 ? 14.300 14.918 -36.040 1.00 34.23 200 LEU A C 1
ATOM 1484 O O . LEU A 1 200 ? 14.088 13.930 -36.734 1.00 32.59 200 LEU A O 1
ATOM 1489 N N . VAL A 1 201 ? 14.231 16.188 -36.457 1.00 36.45 201 VAL A N 1
ATOM 1490 C CA . VAL A 1 201 ? 14.092 16.643 -37.871 1.00 40.41 201 VAL A CA 1
ATOM 1491 C C . VAL A 1 201 ? 15.056 17.817 -38.032 1.00 43.07 201 VAL A C 1
ATOM 1492 O O . VAL A 1 201 ? 15.467 18.100 -39.137 1.00 44.32 201 VAL A O 1
ATOM 1497 N N . MET B 1 1 ? -25.029 -4.321 -16.237 1.00 32.45 1 MET B N 1
ATOM 1498 C CA . MET B 1 1 ? -23.545 -4.138 -16.140 1.00 31.64 1 MET B CA 1
ATOM 1499 C C . MET B 1 1 ? -22.879 -5.490 -15.844 1.00 26.95 1 MET B C 1
ATOM 1500 O O . MET B 1 1 ? -23.253 -6.144 -14.841 1.00 27.03 1 MET B O 1
ATOM 1505 N N . LYS B 1 2 ? -21.887 -5.876 -16.649 1.00 24.55 2 LYS B N 1
ATOM 1506 C CA . LYS B 1 2 ? -21.199 -7.186 -16.514 1.00 22.36 2 LYS B CA 1
ATOM 1507 C C . LYS B 1 2 ? -19.682 -6.958 -16.455 1.00 18.65 2 LYS B C 1
ATOM 1508 O O . LYS B 1 2 ? -19.176 -6.210 -17.319 1.00 19.28 2 LYS B O 1
ATOM 1514 N N . LEU B 1 3 ? -19.046 -7.524 -15.450 1.00 19.46 3 LEU B N 1
ATOM 1515 C CA . LEU B 1 3 ? -17.570 -7.594 -15.316 1.00 17.61 3 LEU B CA 1
ATOM 1516 C C . LEU B 1 3 ? -17.124 -8.986 -15.761 1.00 18.50 3 LEU B C 1
ATOM 1517 O O . LEU B 1 3 ? -17.576 -9.955 -15.135 1.00 16.62 3 LEU B O 1
ATOM 1522 N N . PHE B 1 4 ? -16.329 -9.045 -16.833 1.00 17.14 4 PHE B N 1
ATOM 1523 C CA . PHE B 1 4 ? -15.714 -10.283 -17.394 1.00 16.98 4 PHE B CA 1
ATOM 1524 C C . PHE B 1 4 ? -14.399 -10.538 -16.670 1.00 17.17 4 PHE B C 1
ATOM 1525 O O . PHE B 1 4 ? -13.559 -9.633 -16.611 1.00 14.14 4 PHE B O 1
ATOM 1533 N N . ILE B 1 5 ? -14.299 -11.720 -16.066 1.00 16.09 5 ILE B N 1
ATOM 1534 C CA . ILE B 1 5 ? -13.230 -12.122 -15.122 1.00 16.57 5 ILE B CA 1
ATOM 1535 C C . ILE B 1 5 ? -12.657 -13.462 -15.575 1.00 16.36 5 ILE B C 1
ATOM 1536 O O . ILE B 1 5 ? -13.311 -14.183 -16.322 1.00 16.39 5 ILE B O 1
ATOM 1541 N N . SER B 1 6 ? -11.460 -13.725 -15.096 1.00 16.44 6 SER B N 1
ATOM 1542 C CA . SER B 1 6 ? -10.901 -15.081 -14.903 1.00 18.96 6 SER B CA 1
ATOM 1543 C C . SER B 1 6 ? -10.483 -15.154 -13.442 1.00 18.04 6 SER B C 1
ATOM 1544 O O . SER B 1 6 ? -9.841 -14.240 -12.936 1.00 18.19 6 SER B O 1
ATOM 1547 N N . PRO B 1 7 ? -10.884 -16.186 -12.670 1.00 21.56 7 PRO B N 1
ATOM 1548 C CA . PRO B 1 7 ? -10.594 -16.216 -11.233 1.00 20.75 7 PRO B CA 1
ATOM 1549 C C . PRO B 1 7 ? -9.130 -15.995 -10.823 1.00 21.65 7 PRO B C 1
ATOM 1550 O O . PRO B 1 7 ? -8.259 -16.678 -11.373 1.00 21.15 7 PRO B O 1
ATOM 1554 N N . GLY B 1 8 ? -8.901 -15.044 -9.907 1.00 21.09 8 GLY B N 1
ATOM 1555 C CA . GLY B 1 8 ? -7.597 -14.651 -9.318 1.00 20.99 8 GLY B CA 1
ATOM 1556 C C . GLY B 1 8 ? -6.738 -13.783 -10.245 1.00 21.00 8 GLY B C 1
ATOM 1557 O O . GLY B 1 8 ? -5.684 -13.271 -9.777 1.00 24.10 8 GLY B O 1
ATOM 1558 N N . ALA B 1 9 ? -7.189 -13.526 -11.477 1.00 19.21 9 ALA B N 1
ATOM 1559 C CA . ALA B 1 9 ? -6.435 -12.725 -12.471 1.00 17.58 9 ALA B CA 1
ATOM 1560 C C . ALA B 1 9 ? -6.546 -11.261 -12.067 1.00 17.33 9 ALA B C 1
ATOM 1561 O O . ALA B 1 9 ? -7.227 -10.966 -11.061 1.00 17.62 9 ALA B O 1
ATOM 1563 N N . CYS B 1 10 ? -5.985 -10.327 -12.848 1.00 16.95 10 CYS B N 1
ATOM 1564 C CA . CYS B 1 10 ? -6.063 -8.907 -12.461 1.00 18.02 10 CYS B CA 1
ATOM 1565 C C . CYS B 1 10 ? -7.521 -8.407 -12.469 1.00 16.79 10 CYS B C 1
ATOM 1566 O O . CYS B 1 10 ? -7.768 -7.323 -11.856 1.00 18.50 10 CYS B O 1
ATOM 1569 N N . SER B 1 11 ? -8.454 -9.132 -13.085 1.00 15.73 11 SER B N 1
ATOM 1570 C CA . SER B 1 11 ? -9.915 -8.809 -13.028 1.00 15.87 11 SER B CA 1
ATOM 1571 C C . SER B 1 11 ? -10.473 -8.919 -11.595 1.00 15.13 11 SER B C 1
ATOM 1572 O O . SER B 1 11 ? -11.582 -8.401 -11.362 1.00 14.29 11 SER B O 1
ATOM 1575 N N . LEU B 1 12 ? -9.742 -9.491 -10.636 1.00 13.71 12 LEU B N 1
ATOM 1576 C CA . LEU B 1 12 ? -10.183 -9.558 -9.224 1.00 15.47 12 LEU B CA 1
ATOM 1577 C C . LEU B 1 12 ? -10.244 -8.125 -8.681 1.00 16.15 12 LEU B C 1
ATOM 1578 O O . LEU B 1 12 ? -11.101 -7.857 -7.798 1.00 15.09 12 LEU B O 1
ATOM 1583 N N . ALA B 1 13 ? -9.378 -7.213 -9.144 1.00 14.84 13 ALA B N 1
ATOM 1584 C CA . ALA B 1 13 ? -9.323 -5.831 -8.600 1.00 14.96 13 ALA B CA 1
ATOM 1585 C C . ALA B 1 13 ? -10.654 -5.120 -8.869 1.00 14.02 13 ALA B C 1
ATOM 1586 O O . ALA B 1 13 ? -11.308 -4.658 -7.928 1.00 15.70 13 ALA B O 1
ATOM 1588 N N . PRO B 1 14 ? -11.169 -5.011 -10.118 1.00 13.78 14 PRO B N 1
ATOM 1589 C CA . PRO B 1 14 ? -12.464 -4.349 -10.305 1.00 14.61 14 PRO B CA 1
ATOM 1590 C C . PRO B 1 14 ? -13.590 -5.157 -9.620 1.00 18.38 14 PRO B C 1
ATOM 1591 O O . PRO B 1 14 ? -14.535 -4.562 -9.100 1.00 16.87 14 PRO B O 1
ATOM 1595 N N . HIS B 1 15 ? -13.447 -6.487 -9.563 1.00 17.95 15 HIS B N 1
ATOM 1596 C CA . HIS B 1 15 ? -14.444 -7.353 -8.877 1.00 17.33 15 HIS B CA 1
ATOM 1597 C C . HIS B 1 15 ? -14.542 -6.877 -7.427 1.00 17.69 15 HIS B C 1
ATOM 1598 O O . HIS B 1 15 ? -15.662 -6.579 -6.999 1.00 19.51 15 HIS B O 1
ATOM 1605 N N . ILE B 1 16 ? -13.416 -6.759 -6.725 1.00 18.15 16 ILE B N 1
ATOM 1606 C CA . ILE B 1 16 ? -13.349 -6.221 -5.338 1.00 17.09 16 ILE B CA 1
ATOM 1607 C C . ILE B 1 16 ? -13.900 -4.784 -5.276 1.00 18.81 16 ILE B C 1
ATOM 1608 O O . ILE B 1 16 ? -14.688 -4.502 -4.331 1.00 18.97 16 ILE B O 1
ATOM 1613 N N . ALA B 1 17 ? -13.563 -3.899 -6.219 1.00 16.78 17 ALA B N 1
ATOM 1614 C CA . ALA B 1 17 ? -14.034 -2.486 -6.217 1.00 17.32 17 ALA B CA 1
ATOM 1615 C C . ALA B 1 17 ? -15.571 -2.451 -6.283 1.00 19.63 17 ALA B C 1
ATOM 1616 O O . ALA B 1 17 ? -16.177 -1.640 -5.521 1.00 22.14 17 ALA B O 1
ATOM 1618 N N . LEU B 1 18 ? -16.170 -3.283 -7.117 1.00 18.69 18 LEU B N 1
ATOM 1619 C CA . LEU B 1 18 ? -17.631 -3.341 -7.355 1.00 23.20 18 LEU B CA 1
ATOM 1620 C C . LEU B 1 18 ? -18.311 -3.857 -6.077 1.00 27.25 18 LEU B C 1
ATOM 1621 O O . LEU B 1 18 ? -19.397 -3.346 -5.744 1.00 24.97 18 LEU B O 1
ATOM 1626 N N . ARG B 1 19 ? -17.671 -4.740 -5.312 1.00 28.91 19 ARG B N 1
ATOM 1627 C CA . ARG B 1 19 ? -18.270 -5.230 -4.046 1.00 31.22 19 ARG B CA 1
ATOM 1628 C C . ARG B 1 19 ? -18.156 -4.120 -3.005 1.00 31.82 19 ARG B C 1
ATOM 1629 O O . ARG B 1 19 ? -19.080 -3.993 -2.188 1.00 31.40 19 ARG B O 1
ATOM 1637 N N . GLU B 1 20 ? -17.107 -3.309 -3.069 1.00 27.20 20 GLU B N 1
ATOM 1638 C CA . GLU B 1 20 ? -16.959 -2.098 -2.229 1.00 29.97 20 GLU B CA 1
ATOM 1639 C C . GLU B 1 20 ? -18.120 -1.138 -2.478 1.00 27.44 20 GLU B C 1
ATOM 1640 O O . GLU B 1 20 ? -18.702 -0.657 -1.503 1.00 29.70 20 GLU B O 1
ATOM 1646 N N . THR B 1 21 ? -18.427 -0.830 -3.719 1.00 26.79 21 THR B N 1
ATOM 1647 C CA . THR B 1 21 ? -19.424 0.223 -3.999 1.00 28.35 21 THR B CA 1
ATOM 1648 C C . THR B 1 21 ? -20.856 -0.324 -3.833 1.00 29.64 21 THR B C 1
ATOM 1649 O O . THR B 1 21 ? -21.717 0.511 -3.534 1.00 25.82 21 THR B O 1
ATOM 1653 N N . GLY B 1 22 ? -21.128 -1.614 -4.110 1.00 27.29 22 GLY B N 1
ATOM 1654 C CA . GLY B 1 22 ? -22.477 -2.213 -4.015 1.00 25.74 22 GLY B CA 1
ATOM 1655 C C . GLY B 1 22 ? -23.244 -1.990 -5.295 1.00 30.50 22 GLY B C 1
ATOM 1656 O O . GLY B 1 22 ? -24.457 -2.210 -5.313 1.00 27.85 22 GLY B O 1
ATOM 1657 N N . ALA B 1 23 ? -22.570 -1.573 -6.364 1.00 26.00 23 ALA B N 1
ATOM 1658 C CA . ALA B 1 23 ? -23.183 -1.422 -7.693 1.00 28.27 23 ALA B CA 1
ATOM 1659 C C . ALA B 1 23 ? -23.784 -2.785 -8.076 1.00 28.24 23 ALA B C 1
ATOM 1660 O O . ALA B 1 23 ? -23.272 -3.821 -7.616 1.00 30.76 23 ALA B O 1
ATOM 1662 N N . ALA B 1 24 ? -24.901 -2.779 -8.781 1.00 27.09 24 ALA B N 1
ATOM 1663 C CA . ALA B 1 24 ? -25.453 -3.990 -9.417 1.00 25.51 24 ALA B CA 1
ATOM 1664 C C . ALA B 1 24 ? -24.562 -4.360 -10.603 1.00 21.73 24 ALA B C 1
ATOM 1665 O O . ALA B 1 24 ? -24.402 -3.545 -11.534 1.00 21.85 24 ALA B O 1
ATOM 1667 N N . PHE B 1 25 ? -24.117 -5.609 -10.648 1.00 22.17 25 PHE B N 1
ATOM 1668 C CA . PHE B 1 25 ? -23.346 -6.161 -11.787 1.00 24.95 25 PHE B CA 1
ATOM 1669 C C . PHE B 1 25 ? -23.401 -7.691 -11.767 1.00 23.23 25 PHE B C 1
ATOM 1670 O O . PHE B 1 25 ? -23.535 -8.236 -10.654 1.00 24.14 25 PHE B O 1
ATOM 1678 N N . ASP B 1 26 ? -23.241 -8.305 -12.940 1.00 26.09 26 ASP B N 1
ATOM 1679 C CA . ASP B 1 26 ? -22.952 -9.757 -13.120 1.00 25.05 26 ASP B CA 1
ATOM 1680 C C . ASP B 1 26 ? -21.424 -9.939 -13.235 1.00 24.12 26 ASP B C 1
ATOM 1681 O O . ASP B 1 26 ? -20.818 -9.234 -14.102 1.00 20.65 26 ASP B O 1
ATOM 1686 N N . ALA B 1 27 ? -20.827 -10.849 -12.447 1.00 24.56 27 ALA B N 1
ATOM 1687 C CA . ALA B 1 27 ? -19.444 -11.355 -12.662 1.00 24.01 27 ALA B CA 1
ATOM 1688 C C . ALA B 1 27 ? -19.523 -12.504 -13.672 1.00 25.20 27 ALA B C 1
ATOM 1689 O O . ALA B 1 27 ? -20.267 -13.442 -13.414 1.00 22.93 27 ALA B O 1
ATOM 1691 N N . VAL B 1 28 ? -18.864 -12.405 -14.822 1.00 23.59 28 VAL B N 1
ATOM 1692 C CA . VAL B 1 28 ? -19.040 -13.368 -15.943 1.00 22.13 28 VAL B CA 1
ATOM 1693 C C . VAL B 1 28 ? -17.679 -14.014 -16.262 1.00 23.60 28 VAL B C 1
ATOM 1694 O O . VAL B 1 28 ? -16.793 -13.285 -16.698 1.00 17.09 28 VAL B O 1
ATOM 1698 N N . LYS B 1 29 ? -17.524 -15.324 -16.025 1.00 23.59 29 LYS B N 1
ATOM 1699 C CA . LYS B 1 29 ? -16.225 -16.051 -16.195 1.00 23.49 29 LYS B CA 1
ATOM 1700 C C . LYS B 1 29 ? -15.878 -16.163 -17.675 1.00 20.59 29 LYS B C 1
ATOM 1701 O O . LYS B 1 29 ? -16.791 -16.351 -18.498 1.00 20.18 29 LYS B O 1
ATOM 1707 N N . VAL B 1 30 ? -14.584 -16.044 -18.001 1.00 19.09 30 VAL B N 1
ATOM 1708 C CA . VAL B 1 30 ? -14.058 -16.197 -19.385 1.00 17.24 30 VAL B CA 1
ATOM 1709 C C . VAL B 1 30 ? -12.982 -17.274 -19.333 1.00 15.59 30 VAL B C 1
ATOM 1710 O O . VAL B 1 30 ? -12.161 -17.222 -18.395 1.00 13.38 30 VAL B O 1
ATOM 1714 N N . ASP B 1 31 ? -13.008 -18.202 -20.290 1.00 15.32 31 ASP B N 1
ATOM 1715 C CA . ASP B 1 31 ? -11.912 -19.176 -20.498 1.00 16.08 31 ASP B CA 1
ATOM 1716 C C . ASP B 1 31 ? -10.936 -18.468 -21.430 1.00 14.86 31 ASP B C 1
ATOM 1717 O O . ASP B 1 31 ? -11.274 -18.320 -22.621 1.00 14.81 31 ASP B O 1
ATOM 1722 N N . LEU B 1 32 ? -9.800 -18.035 -20.888 1.00 15.46 32 LEU B N 1
ATOM 1723 C CA . LEU B 1 32 ? -8.883 -17.115 -21.605 1.00 16.84 32 LEU B CA 1
ATOM 1724 C C . LEU B 1 32 ? -8.196 -17.859 -22.762 1.00 16.93 32 LEU B C 1
ATOM 1725 O O . LEU B 1 32 ? -7.895 -17.210 -23.732 1.00 21.67 32 LEU B O 1
ATOM 1730 N N . ALA B 1 33 ? -8.065 -19.179 -22.698 1.00 16.40 33 ALA B N 1
ATOM 1731 C CA . ALA B 1 33 ? -7.408 -20.017 -23.730 1.00 16.10 33 ALA B CA 1
ATOM 1732 C C . ALA B 1 33 ? -8.258 -20.053 -24.985 1.00 17.33 33 ALA B C 1
ATOM 1733 O O . ALA B 1 33 ? -7.680 -19.963 -26.061 1.00 17.27 33 ALA B O 1
ATOM 1735 N N . THR B 1 34 ? -9.567 -20.230 -24.824 1.00 16.52 34 THR B N 1
ATOM 1736 C CA . THR B 1 34 ? -10.525 -20.456 -25.916 1.00 17.99 34 THR B CA 1
ATOM 1737 C C . THR B 1 34 ? -11.268 -19.150 -26.205 1.00 19.98 34 THR B C 1
ATOM 1738 O O . THR B 1 34 ? -12.002 -19.140 -27.223 1.00 20.12 34 THR B O 1
ATOM 1742 N N . ARG B 1 35 ? -11.024 -18.090 -25.423 1.00 20.56 35 ARG B N 1
ATOM 1743 C CA . ARG B 1 35 ? -11.684 -16.764 -25.615 1.00 23.10 35 ARG B CA 1
ATOM 1744 C C . ARG B 1 35 ? -13.207 -17.005 -25.633 1.00 22.06 35 ARG B C 1
ATOM 1745 O O . ARG B 1 35 ? -13.912 -16.418 -26.443 1.00 22.09 35 ARG B O 1
ATOM 1753 N N . LYS B 1 36 ? -13.687 -17.859 -24.739 1.00 24.73 36 LYS B N 1
ATOM 1754 C CA . LYS B 1 36 ? -15.112 -18.277 -24.688 1.00 27.55 36 LYS B CA 1
ATOM 1755 C C . LYS B 1 36 ? -15.683 -17.852 -23.330 1.00 22.63 36 LYS B C 1
ATOM 1756 O O . LYS B 1 36 ? -15.120 -18.171 -22.295 1.00 18.89 36 LYS B O 1
ATOM 1762 N N . VAL B 1 37 ? -16.802 -17.139 -23.331 1.00 23.63 37 VAL B N 1
ATOM 1763 C CA . VAL B 1 37 ? -17.473 -16.751 -22.064 1.00 22.89 37 VAL B CA 1
ATOM 1764 C C . VAL B 1 37 ? -18.121 -18.012 -21.466 1.00 25.53 37 VAL B C 1
ATOM 1765 O O . VAL B 1 37 ? -18.408 -18.926 -22.239 1.00 28.38 37 VAL B O 1
ATOM 1769 N N . GLU B 1 38 ? -18.308 -18.098 -20.145 1.00 30.98 38 GLU B N 1
ATOM 1770 C CA . GLU B 1 38 ? -18.973 -19.288 -19.535 1.00 35.81 38 GLU B CA 1
ATOM 1771 C C . GLU B 1 38 ? -20.361 -19.507 -20.174 1.00 39.91 38 GLU B C 1
ATOM 1772 O O . GLU B 1 38 ? -20.848 -20.657 -20.147 1.00 43.17 38 GLU B O 1
ATOM 1778 N N . THR B 1 39 ? -20.933 -18.498 -20.825 1.00 37.97 39 THR B N 1
ATOM 1779 C CA . THR B 1 39 ? -22.249 -18.601 -21.504 1.00 37.50 39 THR B CA 1
ATOM 1780 C C . THR B 1 39 ? -22.101 -19.310 -22.854 1.00 36.47 39 THR B C 1
ATOM 1781 O O . THR B 1 39 ? -23.118 -19.778 -23.349 1.00 34.45 39 THR B O 1
ATOM 1785 N N . GLY B 1 40 ? -20.897 -19.363 -23.431 1.00 35.05 40 GLY B N 1
ATOM 1786 C CA . GLY B 1 40 ? -20.618 -19.961 -24.757 1.00 32.97 40 GLY B CA 1
ATOM 1787 C C . GLY B 1 40 ? -20.368 -18.911 -25.822 1.00 32.30 40 GLY B C 1
ATOM 1788 O O . GLY B 1 40 ? -19.890 -19.279 -26.931 1.00 31.57 40 GLY B O 1
ATOM 1789 N N . ASP B 1 41 ? -20.662 -17.644 -25.499 1.00 29.20 41 ASP B N 1
ATOM 1790 C CA . ASP B 1 41 ? -20.428 -16.455 -26.357 1.00 30.81 41 ASP B CA 1
ATOM 1791 C C . ASP B 1 41 ? -18.928 -16.347 -26.687 1.00 29.43 41 ASP B C 1
ATOM 1792 O O . ASP B 1 41 ? -18.109 -16.802 -25.842 1.00 26.44 41 ASP B O 1
ATOM 1794 N N . ASP B 1 42 ? -18.611 -15.762 -27.842 1.00 28.51 42 ASP B N 1
ATOM 1795 C CA . ASP B 1 42 ? -17.246 -15.391 -28.297 1.00 29.63 42 ASP B CA 1
ATOM 1796 C C . ASP B 1 42 ? -16.779 -14.153 -27.508 1.00 28.75 42 ASP B C 1
ATOM 1797 O O . ASP B 1 42 ? -17.354 -13.074 -27.683 1.00 26.94 42 ASP B O 1
ATOM 1802 N N . PHE B 1 43 ? -15.789 -14.295 -26.624 1.00 26.94 43 PHE B N 1
ATOM 1803 C CA . PHE B 1 43 ? -15.302 -13.155 -25.801 1.00 23.70 43 PHE B CA 1
ATOM 1804 C C . PHE B 1 43 ? -14.707 -12.071 -26.699 1.00 20.44 43 PHE B C 1
ATOM 1805 O O . PHE B 1 43 ? -14.691 -10.932 -26.261 1.00 21.47 43 PHE B O 1
ATOM 1813 N N . LEU B 1 44 ? -14.239 -12.404 -27.897 1.00 23.60 44 LEU B N 1
ATOM 1814 C CA . LEU B 1 44 ? -13.583 -11.414 -28.782 1.00 26.46 44 LEU B CA 1
ATOM 1815 C C . LEU B 1 44 ? -14.622 -10.400 -29.285 1.00 29.01 44 LEU B C 1
ATOM 1816 O O . LEU B 1 44 ? -14.167 -9.316 -29.702 1.00 26.31 44 LEU B O 1
ATOM 1821 N N . THR B 1 45 ? -15.930 -10.687 -29.174 1.00 29.28 45 THR B N 1
ATOM 1822 C CA . THR B 1 45 ? -17.011 -9.716 -29.535 1.00 30.62 45 THR B CA 1
ATOM 1823 C C . THR B 1 45 ? -17.193 -8.706 -28.394 1.00 31.38 45 THR B C 1
ATOM 1824 O O . THR B 1 45 ? -17.773 -7.653 -28.630 1.00 31.16 45 THR B O 1
ATOM 1828 N N . VAL B 1 46 ? -16.625 -8.971 -27.220 1.00 32.08 46 VAL B N 1
ATOM 1829 C CA . VAL B 1 46 ? -16.693 -8.048 -26.057 1.00 28.18 46 VAL B CA 1
ATOM 1830 C C . VAL B 1 46 ? -15.371 -7.285 -25.919 1.00 30.21 46 VAL B C 1
ATOM 1831 O O . VAL B 1 46 ? -15.427 -6.045 -25.704 1.00 28.40 46 VAL B O 1
ATOM 1835 N N . ASN B 1 47 ? -14.234 -7.984 -25.968 1.00 22.73 47 ASN B N 1
ATOM 1836 C CA . ASN B 1 47 ? -12.901 -7.330 -25.911 1.00 24.61 47 ASN B CA 1
ATOM 1837 C C . ASN B 1 47 ? -12.073 -7.956 -27.021 1.00 24.84 47 ASN B C 1
ATOM 1838 O O . ASN B 1 47 ? -11.674 -9.097 -26.886 1.00 28.51 47 ASN B O 1
ATOM 1843 N N . PRO B 1 48 ? -11.798 -7.264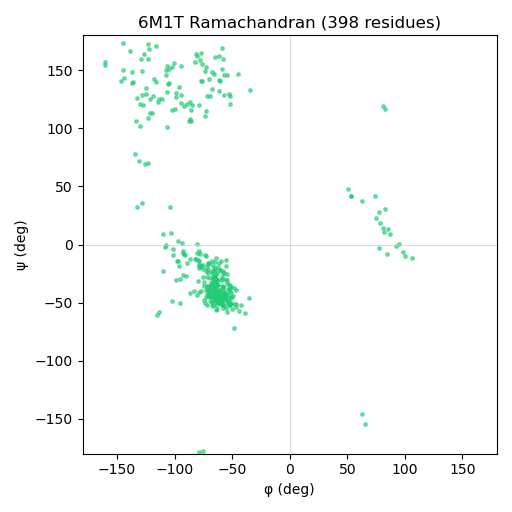 -28.151 1.00 28.13 48 PRO B N 1
ATOM 1844 C CA . PRO B 1 48 ? -11.052 -7.848 -29.273 1.00 29.23 48 PRO B CA 1
ATOM 1845 C C . PRO B 1 48 ? -9.651 -8.382 -28.945 1.00 26.64 48 PRO B C 1
ATOM 1846 O O . PRO B 1 48 ? -9.204 -9.211 -29.657 1.00 27.83 48 PRO B O 1
ATOM 1850 N N . SER B 1 49 ? -8.994 -7.892 -27.890 1.00 22.50 49 SER B N 1
ATOM 1851 C CA . SER B 1 49 ? -7.683 -8.431 -27.412 1.00 22.31 49 SER B CA 1
ATOM 1852 C C . SER B 1 49 ? -7.890 -9.753 -26.674 1.00 22.10 49 SER B C 1
ATOM 1853 O O . SER B 1 49 ? -6.938 -10.534 -26.586 1.00 21.85 49 SER B O 1
ATOM 1856 N N . GLY B 1 50 ? -9.092 -10.017 -26.177 1.00 19.56 50 GLY B N 1
ATOM 1857 C CA . GLY B 1 50 ? -9.393 -11.273 -25.485 1.00 18.34 50 GLY B CA 1
ATOM 1858 C C . GLY B 1 50 ? -8.928 -11.250 -24.035 1.00 18.57 50 GLY B C 1
ATOM 1859 O O . GLY B 1 50 ? -8.875 -12.340 -23.438 1.00 18.58 50 GLY B O 1
ATOM 1860 N N . LYS B 1 51 ? -8.598 -10.092 -23.465 1.00 16.42 51 LYS B N 1
ATOM 1861 C CA . LYS B 1 51 ? -8.106 -10.033 -22.057 1.00 17.64 51 LYS B CA 1
ATOM 1862 C C . LYS B 1 51 ? -9.232 -9.592 -21.111 1.00 18.83 51 LYS B C 1
ATOM 1863 O O . LYS B 1 51 ? -10.249 -8.928 -21.548 1.00 17.43 51 LYS B O 1
ATOM 1869 N N . VAL B 1 52 ? -9.063 -9.983 -19.857 1.00 14.62 52 VAL B N 1
ATOM 1870 C CA . VAL B 1 52 ? -9.896 -9.491 -18.726 1.00 15.61 52 VAL B CA 1
ATOM 1871 C C . VAL B 1 52 ? -9.031 -8.525 -17.920 1.00 14.30 52 VAL B C 1
ATOM 1872 O O . VAL B 1 52 ? -7.783 -8.658 -17.915 1.00 14.03 52 VAL B O 1
ATOM 1876 N N . PRO B 1 53 ? -9.611 -7.547 -17.200 1.00 14.10 53 PRO B N 1
ATOM 1877 C CA . PRO B 1 53 ? -11.061 -7.315 -17.157 1.00 13.41 53 PRO B CA 1
ATOM 1878 C C . PRO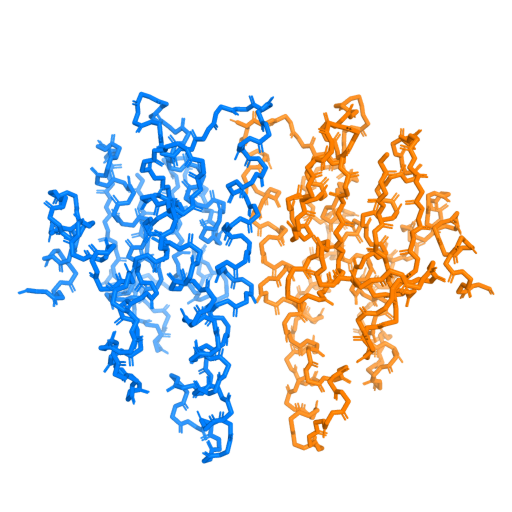 B 1 53 ? -11.654 -6.594 -18.388 1.00 15.60 53 PRO B C 1
ATOM 1879 O O . PRO B 1 53 ? -10.981 -5.952 -19.116 1.00 12.81 53 PRO B O 1
ATOM 1883 N N . ALA B 1 54 ? -12.967 -6.756 -18.597 1.00 15.89 54 ALA B N 1
ATOM 1884 C CA . ALA B 1 54 ? -13.797 -5.903 -19.467 1.00 16.41 54 ALA B CA 1
ATOM 1885 C C . ALA B 1 54 ? -15.093 -5.649 -18.687 1.00 18.96 54 ALA B C 1
ATOM 1886 O O . ALA B 1 54 ? -15.548 -6.602 -18.026 1.00 15.88 54 ALA B O 1
ATOM 1888 N N . LEU B 1 55 ? -15.597 -4.419 -18.746 1.00 18.16 55 LEU B N 1
ATOM 1889 C CA . LEU B 1 55 ? -16.774 -3.940 -17.996 1.00 21.38 55 LEU B CA 1
ATOM 1890 C C . LEU B 1 55 ? -17.772 -3.423 -19.025 1.00 22.75 55 LEU B C 1
ATOM 1891 O O . LEU B 1 55 ? -17.470 -2.399 -19.716 1.00 23.04 55 LEU B O 1
ATOM 1896 N N . THR B 1 56 ? -18.871 -4.162 -19.213 1.00 23.80 56 THR B N 1
ATOM 1897 C CA . THR B 1 56 ? -19.960 -3.742 -20.124 1.00 25.73 56 THR B CA 1
ATOM 1898 C C . THR B 1 56 ? -20.927 -2.907 -19.276 1.00 26.92 56 THR B C 1
ATOM 1899 O O . THR B 1 56 ? -21.387 -3.391 -18.195 1.00 23.53 56 THR B O 1
ATOM 1903 N N . LEU B 1 57 ? -21.130 -1.651 -19.676 1.00 27.69 57 LEU B N 1
ATOM 1904 C CA . LEU B 1 57 ? -21.996 -0.724 -18.911 1.00 31.64 57 LEU B CA 1
ATOM 1905 C C . LEU B 1 57 ? -23.466 -1.013 -19.290 1.00 28.62 57 LEU B C 1
ATOM 1906 O O . LEU B 1 57 ? -23.709 -1.658 -20.354 1.00 29.83 57 LEU B O 1
ATOM 1911 N N . ASP B 1 58 ? -24.389 -0.523 -18.472 1.00 34.62 58 ASP B N 1
ATOM 1912 C CA . ASP B 1 58 ? -25.856 -0.503 -18.751 1.00 39.48 58 ASP B CA 1
ATOM 1913 C C . ASP B 1 58 ? -26.114 0.240 -20.072 1.00 41.34 58 ASP B C 1
ATOM 1914 O O . ASP B 1 58 ? -26.859 -0.274 -20.913 1.00 45.90 58 ASP B O 1
ATOM 1919 N N . SER B 1 59 ? -25.485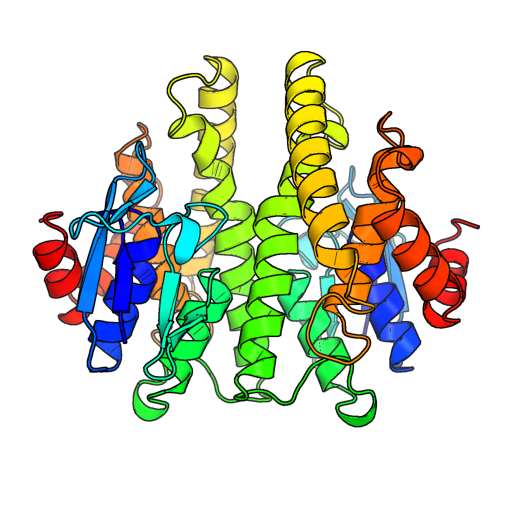 1.392 -20.280 1.00 39.37 59 SER B N 1
ATOM 1920 C CA . SER B 1 59 ? -25.594 2.162 -21.546 1.00 40.23 59 SER B CA 1
ATOM 1921 C C . SER B 1 59 ? -25.196 1.259 -22.715 1.00 44.31 59 SER B C 1
ATOM 1922 O O . SER B 1 59 ? -25.435 1.658 -23.883 1.00 45.46 59 SER B O 1
ATOM 1925 N N . GLY B 1 60 ? -24.580 0.103 -22.421 1.00 42.94 60 GLY B N 1
ATOM 1926 C CA . GLY B 1 60 ? -24.244 -0.943 -23.400 1.00 42.07 60 GLY B CA 1
ATOM 1927 C C . GLY B 1 60 ? -22.798 -0.900 -23.886 1.00 42.19 60 GLY B C 1
ATOM 1928 O O . GLY B 1 60 ? -22.434 -1.815 -24.657 1.00 38.40 60 GLY B O 1
ATOM 1929 N N . GLU B 1 61 ? -21.998 0.115 -23.512 1.00 39.83 61 GLU B N 1
ATOM 1930 C CA . GLU B 1 61 ? -20.590 0.235 -23.988 1.00 38.31 61 GLU B CA 1
ATOM 1931 C C . GLU B 1 61 ? -19.699 -0.658 -23.121 1.00 31.24 61 GLU B C 1
ATOM 1932 O O . GLU B 1 61 ? -20.076 -0.912 -21.978 1.00 23.70 61 GLU B O 1
ATOM 1938 N N . THR B 1 62 ? -18.543 -1.054 -23.660 1.00 30.94 62 THR B N 1
ATOM 1939 C CA . THR B 1 62 ? -17.518 -1.857 -22.934 1.00 26.91 62 THR B CA 1
ATOM 1940 C C . THR B 1 62 ? -16.267 -1.004 -22.665 1.00 22.30 62 THR B C 1
ATOM 1941 O O . THR B 1 62 ? -15.755 -0.455 -23.635 1.00 25.99 62 THR B O 1
ATOM 1945 N N . LEU B 1 63 ? -15.841 -0.901 -21.410 1.00 20.02 63 LEU B N 1
ATOM 1946 C CA . LEU B 1 63 ? -14.534 -0.322 -20.968 1.00 19.55 63 LEU B CA 1
ATOM 1947 C C . LEU B 1 63 ? -13.548 -1.471 -20.789 1.00 17.68 63 LEU B C 1
ATOM 1948 O O . LEU B 1 63 ? -13.929 -2.489 -20.184 1.00 17.94 63 LEU B O 1
ATOM 1953 N N . THR B 1 64 ? -12.336 -1.288 -21.290 1.00 17.62 64 THR B N 1
ATOM 1954 C CA . THR B 1 64 ? -11.190 -2.147 -20.972 1.00 16.96 64 THR B CA 1
ATOM 1955 C C . THR B 1 64 ? -10.108 -1.345 -20.233 1.00 15.92 64 THR B C 1
ATOM 1956 O O . THR B 1 64 ? -10.160 -0.085 -20.250 1.00 15.37 64 THR B O 1
ATOM 1960 N N . GLU B 1 65 ? -9.103 -2.081 -19.721 1.00 15.19 65 GLU B N 1
ATOM 1961 C CA . GLU B 1 65 ? -7.895 -1.533 -19.044 1.00 14.37 65 GLU B CA 1
ATOM 1962 C C . GLU B 1 65 ? -8.263 -1.244 -17.597 1.00 14.14 65 GLU B C 1
ATOM 1963 O O . GLU B 1 65 ? -9.131 -0.350 -17.312 1.00 14.65 65 GLU B O 1
ATOM 1969 N N . ASN B 1 66 ? -7.611 -1.940 -16.681 1.00 13.67 66 ASN B N 1
ATOM 1970 C CA . ASN B 1 66 ? -7.854 -1.802 -15.235 1.00 14.67 66 ASN B CA 1
ATOM 1971 C C . ASN B 1 66 ? -7.916 -0.342 -14.799 1.00 16.90 66 ASN B C 1
ATOM 1972 O O . ASN B 1 66 ? -8.873 0.017 -14.090 1.00 16.94 66 ASN B O 1
ATOM 1977 N N . PRO B 1 67 ? -6.913 0.524 -15.095 1.00 15.11 67 PRO B N 1
ATOM 1978 C CA . PRO B 1 67 ? -6.929 1.891 -14.585 1.00 15.20 67 PRO B CA 1
ATOM 1979 C C . PRO B 1 67 ? -8.256 2.607 -14.925 1.00 15.25 67 PRO B C 1
ATOM 1980 O O . PRO B 1 67 ? -8.801 3.270 -14.067 1.00 15.50 67 PRO B O 1
ATOM 1984 N N . ALA B 1 68 ? -8.780 2.371 -16.105 1.00 13.39 68 ALA B N 1
ATOM 1985 C CA . ALA B 1 68 ? -10.006 3.052 -16.594 1.00 13.66 68 ALA B CA 1
ATOM 1986 C C . ALA B 1 68 ? -11.216 2.451 -15.873 1.00 15.83 68 ALA B C 1
ATOM 1987 O O . ALA B 1 68 ? -12.078 3.211 -15.390 1.00 15.55 68 ALA B O 1
ATOM 1989 N N . ILE B 1 69 ? -11.277 1.119 -15.839 1.00 16.24 69 ILE B N 1
ATOM 1990 C CA . ILE B 1 69 ? -12.422 0.373 -15.247 1.00 15.24 69 ILE B CA 1
ATOM 1991 C C . ILE B 1 69 ? -12.501 0.742 -13.772 1.00 15.31 69 ILE B C 1
ATOM 1992 O O . ILE B 1 69 ? -13.605 1.018 -13.253 1.00 15.73 69 ILE B O 1
ATOM 1997 N N . LEU B 1 70 ? -11.357 0.761 -13.084 1.00 13.72 70 LEU B N 1
ATOM 1998 C CA . LEU B 1 70 ? -11.267 1.026 -11.642 1.00 14.05 70 LEU B CA 1
ATOM 1999 C C . LEU B 1 70 ? -11.696 2.464 -11.324 1.00 14.79 70 LEU B C 1
ATOM 2000 O O . LEU B 1 70 ? -12.447 2.657 -10.330 1.00 14.28 70 LEU B O 1
ATOM 2005 N N . LEU B 1 71 ? -11.313 3.433 -12.143 1.00 13.82 71 LEU B N 1
ATOM 2006 C CA . LEU B 1 71 ? -11.758 4.842 -11.885 1.00 16.32 71 LEU B CA 1
ATOM 2007 C C . LEU B 1 71 ? -13.272 4.987 -12.127 1.00 15.47 71 LEU B C 1
ATOM 2008 O O . LEU B 1 71 ? -13.944 5.621 -11.302 1.00 17.68 71 LEU B O 1
ATOM 2013 N N . TYR B 1 72 ? -13.776 4.408 -13.198 1.00 17.23 72 TYR B N 1
ATOM 2014 C CA . TYR B 1 72 ? -15.234 4.345 -13.505 1.00 18.46 72 TYR B CA 1
ATOM 2015 C C . TYR B 1 72 ? -16.008 3.787 -12.291 1.00 20.45 72 TYR B C 1
ATOM 2016 O O . TYR B 1 72 ? -17.000 4.407 -11.830 1.00 18.95 72 TYR B O 1
ATOM 2025 N N . ILE B 1 73 ? -15.579 2.647 -11.756 1.00 18.26 73 ILE B N 1
ATOM 2026 C CA . ILE B 1 73 ? -16.235 1.983 -10.589 1.00 20.51 73 ILE B CA 1
ATOM 2027 C C . ILE B 1 73 ? -16.246 2.948 -9.393 1.00 22.83 73 ILE B C 1
ATOM 2028 O O . ILE B 1 73 ? -17.343 3.146 -8.778 1.00 19.35 73 ILE B O 1
ATOM 2033 N N . ALA B 1 74 ? -15.090 3.522 -9.044 1.00 22.15 74 ALA B N 1
ATOM 2034 C CA . ALA B 1 74 ? -14.944 4.476 -7.927 1.00 23.80 74 ALA B CA 1
ATOM 2035 C C . ALA B 1 74 ? -15.920 5.658 -8.124 1.00 24.45 74 ALA B C 1
ATOM 2036 O O . ALA B 1 74 ? -16.598 6.053 -7.124 1.00 29.50 74 ALA B O 1
ATOM 2038 N N . ASP B 1 75 ? -15.992 6.196 -9.337 1.00 21.12 75 ASP B N 1
ATOM 2039 C CA . ASP B 1 75 ? -16.723 7.467 -9.609 1.00 23.74 75 ASP B CA 1
ATOM 2040 C C . ASP B 1 75 ? -18.229 7.217 -9.787 1.00 27.58 75 ASP B C 1
ATOM 2041 O O . ASP B 1 75 ? -18.953 8.198 -9.844 1.00 26.05 75 ASP B O 1
ATOM 2046 N N . GLN B 1 76 ? -18.678 5.965 -9.945 1.00 26.53 76 GLN B N 1
ATOM 2047 C CA . GLN B 1 76 ? -20.128 5.627 -9.993 1.00 27.48 76 GLN B CA 1
ATOM 2048 C C . GLN B 1 76 ? -20.727 5.969 -8.636 1.00 26.90 76 GLN B C 1
ATOM 2049 O O . GLN B 1 76 ? -21.968 6.209 -8.573 1.00 30.70 76 GLN B O 1
ATOM 2055 N N . LYS B 1 77 ? -19.903 5.863 -7.599 1.00 26.92 77 LYS B N 1
ATOM 2056 C CA . LYS B 1 77 ? -20.286 6.133 -6.198 1.00 31.15 77 LYS B CA 1
ATOM 2057 C C . LYS B 1 77 ? -19.246 7.059 -5.575 1.00 31.75 77 LYS B C 1
ATOM 2058 O O . LYS B 1 77 ? -18.542 6.677 -4.641 1.00 26.84 77 LYS B O 1
ATOM 2064 N N . PRO B 1 78 ? -19.225 8.359 -5.982 1.00 35.19 78 PRO B N 1
ATOM 2065 C CA . PRO B 1 78 ? -18.238 9.313 -5.478 1.00 39.61 78 PRO B CA 1
ATOM 2066 C C . PRO B 1 78 ? -18.190 9.218 -3.948 1.00 39.14 78 PRO B C 1
ATOM 2067 O O . PRO B 1 78 ? -17.111 9.306 -3.384 1.00 37.92 78 PRO B O 1
ATOM 2071 N N . ASP B 1 79 ? -19.369 9.006 -3.351 1.00 43.71 79 ASP B N 1
ATOM 2072 C CA . ASP B 1 79 ? -19.636 8.760 -1.905 1.00 46.64 79 ASP B CA 1
ATOM 2073 C C . ASP B 1 79 ? -18.524 7.926 -1.237 1.00 44.50 79 ASP B C 1
ATOM 2074 O O . ASP B 1 79 ? -18.102 8.307 -0.128 1.00 48.57 79 ASP B O 1
ATOM 2076 N N . ALA B 1 80 ? -18.070 6.825 -1.863 1.00 43.65 80 ALA B N 1
ATOM 2077 C CA . ALA B 1 80 ? -17.252 5.759 -1.223 1.00 36.76 80 ALA B CA 1
ATOM 2078 C C . ALA B 1 80 ? -15.778 6.172 -1.085 1.00 34.19 80 ALA B C 1
ATOM 2079 O O . ALA B 1 80 ? -15.045 5.509 -0.354 1.00 32.90 80 ALA B O 1
ATOM 2081 N N . ALA B 1 81 ? -15.351 7.227 -1.773 1.00 32.49 81 ALA B N 1
ATOM 2082 C CA . ALA B 1 81 ? -13.998 7.808 -1.623 1.00 29.84 81 ALA B CA 1
ATOM 2083 C C . ALA B 1 81 ? -12.916 6.789 -2.031 1.00 26.62 81 ALA B C 1
ATOM 2084 O O . ALA B 1 81 ? -11.893 6.745 -1.358 1.00 25.51 81 ALA B O 1
ATOM 2086 N N . LEU B 1 82 ? -13.153 5.989 -3.068 1.00 24.83 82 LEU B N 1
ATOM 2087 C CA . LEU B 1 82 ? -12.166 4.979 -3.551 1.00 25.67 82 LEU B CA 1
ATOM 2088 C C . LEU B 1 82 ? -11.213 5.643 -4.547 1.00 24.85 82 LEU B C 1
ATOM 2089 O O . LEU B 1 82 ? -10.221 4.992 -4.941 1.00 23.22 82 LEU B O 1
ATOM 2094 N N . ALA B 1 83 ? -11.564 6.849 -5.003 1.00 23.18 83 ALA B N 1
ATOM 2095 C CA . ALA B 1 83 ? -10.699 7.726 -5.831 1.00 21.85 83 ALA B CA 1
ATOM 2096 C C . ALA B 1 83 ? -11.026 9.167 -5.458 1.00 23.31 83 ALA B C 1
ATOM 2097 O O . ALA B 1 83 ? -12.211 9.476 -5.323 1.00 20.50 83 ALA B O 1
ATOM 2099 N N . PRO B 1 84 ? -10.024 10.067 -5.364 1.00 24.59 84 PRO B N 1
ATOM 2100 C CA . PRO B 1 84 ? -10.289 11.504 -5.241 1.00 23.67 84 PRO B CA 1
ATOM 2101 C C . PRO B 1 84 ? -11.107 12.072 -6.407 1.00 24.30 84 PRO B C 1
ATOM 2102 O O . PRO B 1 84 ? -11.121 11.514 -7.494 1.00 20.73 84 PRO B O 1
ATOM 2106 N N . ARG B 1 85 ? -11.734 13.229 -6.174 1.00 23.50 85 ARG B N 1
ATOM 2107 C CA . ARG B 1 85 ? -12.532 13.950 -7.181 1.00 27.41 85 ARG B CA 1
ATOM 2108 C C . ARG B 1 85 ? -11.598 14.295 -8.354 1.00 25.12 85 ARG B C 1
ATOM 2109 O O . ARG B 1 85 ? -10.420 14.626 -8.092 1.00 25.34 85 ARG B O 1
ATOM 2113 N N . ASP B 1 86 ? -12.116 14.171 -9.574 1.00 28.09 86 ASP B N 1
ATOM 2114 C CA . ASP B 1 86 ? -11.365 14.379 -10.844 1.00 28.23 86 ASP B CA 1
ATOM 2115 C C . ASP B 1 86 ? -10.874 15.845 -10.846 1.00 30.44 86 ASP B C 1
ATOM 2116 O O . ASP B 1 86 ? -11.560 16.730 -10.302 1.00 24.62 86 ASP B O 1
ATOM 2121 N N . GLY B 1 87 ? -9.661 16.100 -11.338 1.00 33.48 87 GLY B N 1
ATOM 2122 C CA . GLY B 1 87 ? -9.154 17.473 -11.481 1.00 30.49 87 GLY B CA 1
ATOM 2123 C C . GLY B 1 87 ? -8.360 17.940 -10.278 1.00 30.48 87 GLY B C 1
ATOM 2124 O O . GLY B 1 87 ? -7.865 19.055 -10.329 1.00 31.85 87 GLY B O 1
ATOM 2125 N N . THR B 1 88 ? -8.215 17.121 -9.234 1.00 26.10 88 THR B N 1
ATOM 2126 C CA . THR B 1 88 ? -7.387 17.447 -8.049 1.00 25.00 88 THR B CA 1
ATOM 2127 C C . THR B 1 88 ? -6.006 16.851 -8.272 1.00 24.92 88 THR B C 1
ATOM 2128 O O . THR B 1 88 ? -5.944 15.821 -8.979 1.00 22.44 88 THR B O 1
ATOM 2132 N N . LEU B 1 89 ? -4.982 17.444 -7.652 1.00 22.63 89 LEU B N 1
ATOM 2133 C CA . LEU B 1 89 ? -3.609 16.882 -7.645 1.00 24.56 89 LEU B CA 1
ATOM 2134 C C . LEU B 1 89 ? -3.705 15.433 -7.170 1.00 23.50 89 LEU B C 1
ATOM 2135 O O . LEU B 1 89 ? -3.050 14.575 -7.781 1.00 22.74 89 LEU B O 1
ATOM 2140 N N . GLU B 1 90 ? -4.558 15.177 -6.168 1.00 19.50 90 GLU B N 1
ATOM 2141 C CA . GLU B 1 90 ? -4.734 13.822 -5.597 1.00 20.48 90 GLU B CA 1
ATOM 2142 C C . GLU B 1 90 ? -5.119 12.855 -6.730 1.00 17.47 90 GLU B C 1
ATOM 2143 O O .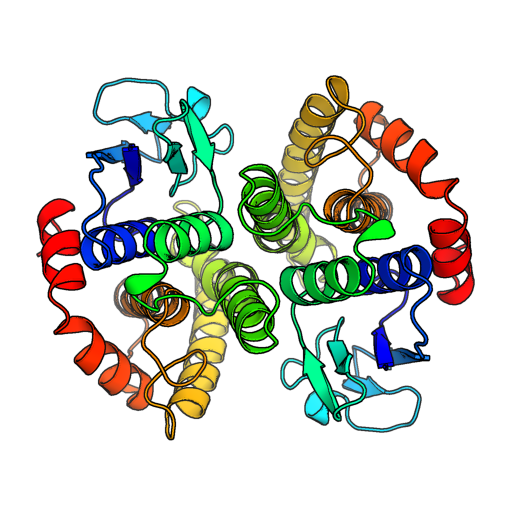 GLU B 1 90 ? -4.591 11.735 -6.753 1.00 18.69 90 GLU B O 1
ATOM 2149 N N . ARG B 1 91 ? -6.001 13.270 -7.634 1.00 17.31 91 ARG B N 1
ATOM 2150 C CA . ARG B 1 91 ? -6.498 12.438 -8.760 1.00 17.14 91 ARG B CA 1
ATOM 2151 C C . ARG B 1 91 ? -5.318 12.047 -9.659 1.00 16.48 91 ARG B C 1
ATOM 2152 O O . ARG B 1 91 ? -5.199 10.854 -10.007 1.00 14.79 91 ARG B O 1
ATOM 2160 N N . TYR B 1 92 ? -4.498 13.010 -10.076 1.00 15.80 92 TYR B N 1
ATOM 2161 C CA . TYR B 1 92 ? -3.324 12.734 -10.969 1.00 15.24 92 TYR B CA 1
ATOM 2162 C C . TYR B 1 92 ? -2.266 11.841 -10.283 1.00 15.19 92 TYR B C 1
ATOM 2163 O O . TYR B 1 92 ? -1.739 10.959 -10.977 1.00 15.05 92 TYR B O 1
ATOM 2172 N N . ARG B 1 93 ? -2.048 11.966 -8.968 1.00 15.51 93 ARG B N 1
ATOM 2173 C CA . ARG B 1 93 ? -1.150 11.074 -8.191 1.00 16.83 93 ARG B CA 1
ATOM 2174 C C . ARG B 1 93 ? -1.726 9.654 -8.182 1.00 15.80 93 ARG B C 1
ATOM 2175 O O . ARG B 1 93 ? -0.902 8.692 -8.291 1.00 13.68 93 ARG B O 1
ATOM 2183 N N . LEU B 1 94 ? -3.062 9.525 -8.121 1.00 15.30 94 LEU B N 1
ATOM 2184 C CA . LEU B 1 94 ? -3.721 8.182 -8.109 1.00 15.47 94 LEU B CA 1
ATOM 2185 C C . LEU B 1 94 ? -3.551 7.570 -9.513 1.00 14.92 94 LEU B C 1
ATOM 2186 O O . LEU B 1 94 ? -3.191 6.375 -9.633 1.00 14.24 94 LEU B O 1
ATOM 2191 N N . ILE B 1 95 ? -3.748 8.377 -10.553 1.00 14.24 95 ILE B N 1
ATOM 2192 C CA . ILE B 1 95 ? -3.615 7.896 -11.955 1.00 14.67 95 ILE B CA 1
ATOM 2193 C C . ILE B 1 95 ? -2.157 7.487 -12.207 1.00 13.81 95 ILE B C 1
ATOM 2194 O O . ILE B 1 95 ? -1.934 6.401 -12.833 1.00 12.32 95 ILE B O 1
ATOM 2199 N N . SER B 1 96 ? -1.193 8.225 -11.647 1.00 12.88 96 SER B N 1
ATOM 2200 C CA . SER B 1 96 ? 0.248 7.882 -11.719 1.00 13.25 96 SER B CA 1
ATOM 2201 C C . SER B 1 96 ? 0.478 6.504 -11.068 1.00 13.98 96 SER B C 1
ATOM 2202 O O . SER B 1 96 ? 1.109 5.608 -11.696 1.00 9.53 96 SER B O 1
ATOM 2205 N N . ARG B 1 97 ? -0.030 6.305 -9.848 1.00 14.00 97 ARG B N 1
ATOM 2206 C CA . ARG B 1 97 ? 0.077 4.981 -9.156 1.00 14.65 97 ARG B CA 1
ATOM 2207 C C . ARG B 1 97 ? -0.572 3.841 -9.966 1.00 12.09 97 ARG B C 1
ATOM 2208 O O . ARG B 1 97 ? 0.087 2.783 -10.074 1.00 13.86 97 ARG B O 1
ATOM 2216 N N . LEU B 1 98 ? -1.776 4.009 -10.491 1.00 10.97 98 LEU B N 1
ATOM 2217 C CA . LEU B 1 98 ? -2.485 3.000 -11.316 1.00 11.57 98 LEU B CA 1
ATOM 2218 C C . LEU B 1 98 ? -1.678 2.714 -12.588 1.00 11.12 98 LEU B C 1
ATOM 2219 O O . LEU B 1 98 ? -1.566 1.553 -12.902 1.00 10.02 98 LEU B O 1
ATOM 2224 N N . SER B 1 99 ? -1.082 3.726 -13.210 1.00 11.56 99 SER B N 1
ATOM 2225 C CA . SER B 1 99 ? -0.262 3.569 -14.452 1.00 12.45 99 SER B CA 1
ATOM 2226 C C . SER B 1 99 ? 0.996 2.758 -14.075 1.00 10.67 99 SER B C 1
ATOM 2227 O O . SER B 1 99 ? 1.426 1.847 -14.856 1.00 10.25 99 SER B O 1
ATOM 2231 N N . PHE B 1 100 ? 1.650 3.088 -12.968 1.00 9.71 100 PHE B N 1
ATOM 2232 C CA . PHE B 1 100 ? 2.857 2.374 -12.540 1.00 9.61 100 PHE B CA 1
ATOM 2233 C C . PHE B 1 100 ? 2.541 0.894 -12.291 1.00 9.03 100 PHE B C 1
ATOM 2234 O O . PHE B 1 100 ? 3.265 -0.020 -12.822 1.00 8.22 100 PHE B O 1
ATOM 2242 N N . LEU B 1 101 ? 1.429 0.636 -11.622 1.00 9.12 101 LEU B N 1
ATOM 2243 C CA . LEU B 1 101 ? 1.009 -0.760 -11.326 1.00 10.02 101 LEU B CA 1
ATOM 2244 C C . LEU B 1 101 ? 0.694 -1.505 -12.632 1.00 9.40 101 LEU B C 1
ATOM 2245 O O . LEU B 1 101 ? 1.167 -2.631 -12.798 1.00 9.70 101 LEU B O 1
ATOM 2250 N N . GLY B 1 102 ? -0.057 -0.890 -13.550 1.00 10.05 102 GLY B N 1
ATOM 2251 C CA . GLY B 1 102 ? -0.476 -1.475 -14.824 1.00 9.99 102 GLY B CA 1
ATOM 2252 C C . GLY B 1 102 ? 0.690 -1.682 -15.805 1.00 9.88 102 GLY B C 1
ATOM 2253 O O . GLY B 1 102 ? 0.742 -2.738 -16.457 1.00 9.59 102 GLY B O 1
ATOM 2254 N N . SER B 1 103 ? 1.578 -0.703 -15.933 1.00 10.88 103 SER B N 1
ATOM 2255 C CA . SER B 1 103 ? 2.633 -0.660 -16.983 1.00 11.44 103 SER B CA 1
ATOM 2256 C C . SER B 1 103 ? 3.939 -1.267 -16.493 1.00 11.57 103 SER B C 1
ATOM 2257 O O . SER B 1 103 ? 4.729 -1.687 -17.339 1.00 11.16 103 SER B O 1
ATOM 2260 N N . GLU B 1 104 ? 4.223 -1.278 -15.180 1.00 9.82 104 GLU B N 1
ATOM 2261 C CA . GLU B 1 104 ? 5.570 -1.684 -14.722 1.00 10.42 104 GLU B CA 1
ATOM 2262 C C . GLU B 1 104 ? 5.393 -2.978 -13.915 1.00 11.62 104 GLU B C 1
ATOM 2263 O O . GLU B 1 104 ? 6.000 -4.004 -14.244 1.00 10.93 104 GLU B O 1
ATOM 2269 N N . PHE B 1 105 ? 4.622 -2.910 -12.827 1.00 11.51 105 PHE B N 1
ATOM 2270 C CA . PHE B 1 105 ? 4.548 -4.064 -11.881 1.00 12.22 105 PHE B CA 1
ATOM 2271 C C . PHE B 1 105 ? 3.853 -5.241 -12.557 1.00 12.14 105 PHE B C 1
ATOM 2272 O O . PHE B 1 105 ? 4.439 -6.337 -12.527 1.00 10.14 105 PHE B O 1
ATOM 2280 N N . HIS B 1 106 ? 2.652 -5.029 -13.133 1.00 11.93 106 HIS B N 1
ATOM 2281 C CA . HIS B 1 106 ? 1.840 -6.109 -13.760 1.00 13.56 106 HIS B CA 1
ATOM 2282 C C . HIS B 1 106 ? 2.703 -6.773 -14.826 1.00 14.49 106 HIS B C 1
ATOM 2283 O O . HIS B 1 106 ? 2.804 -8.017 -14.825 1.00 13.78 106 HIS B O 1
ATOM 2290 N N . LYS B 1 107 ? 3.385 -5.959 -15.634 1.00 13.43 107 LYS B N 1
ATOM 2291 C CA . LYS B 1 107 ? 4.148 -6.428 -16.803 1.00 16.04 107 LYS B CA 1
ATOM 2292 C C . LYS B 1 107 ? 5.349 -7.285 -16.376 1.00 15.13 107 LYS B C 1
ATOM 2293 O O . LYS B 1 107 ? 5.677 -8.234 -17.093 1.00 13.00 107 LYS B O 1
ATOM 2299 N N . ALA B 1 108 ? 5.936 -7.070 -15.195 1.00 13.93 108 ALA B N 1
ATOM 2300 C CA . ALA B 1 108 ? 7.033 -7.905 -14.675 1.00 12.73 108 ALA B CA 1
ATOM 2301 C C . ALA B 1 108 ? 6.607 -9.373 -14.560 1.00 11.75 108 ALA B C 1
ATOM 2302 O O . ALA B 1 108 ? 7.457 -10.253 -14.742 1.00 13.94 108 ALA B O 1
ATOM 2304 N N . PHE B 1 109 ? 5.361 -9.624 -14.202 1.00 10.50 109 PHE B N 1
ATOM 2305 C CA . PHE B 1 109 ? 4.815 -10.971 -13.942 1.00 10.62 109 PHE B CA 1
ATOM 2306 C C . PHE B 1 109 ? 4.493 -11.724 -15.226 1.00 11.56 109 PHE B C 1
ATOM 2307 O O . PHE B 1 109 ? 4.355 -12.956 -15.121 1.00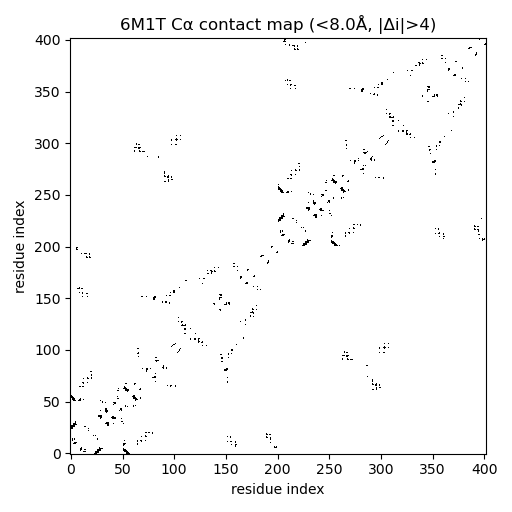 13.42 109 PHE B O 1
ATOM 2315 N N . VAL B 1 110 ? 4.372 -11.039 -16.341 1.00 11.98 110 VAL B N 1
ATOM 2316 C CA . VAL B 1 110 ? 3.749 -11.643 -17.557 1.00 14.06 110 VAL B CA 1
ATOM 2317 C C . VAL B 1 110 ? 4.446 -12.959 -17.922 1.00 15.26 110 VAL B C 1
ATOM 2318 O O . VAL B 1 110 ? 3.745 -13.938 -18.144 1.00 16.04 110 VAL B O 1
ATOM 2322 N N . PRO B 1 111 ? 5.799 -13.057 -17.990 1.00 16.25 111 PRO B N 1
ATOM 2323 C CA . PRO B 1 111 ? 6.474 -14.293 -18.423 1.00 16.05 111 PRO B CA 1
ATOM 2324 C C . PRO B 1 111 ? 6.278 -15.433 -17.416 1.00 16.36 111 PRO B C 1
ATOM 2325 O O . PRO B 1 111 ? 6.278 -16.580 -17.821 1.00 19.16 111 PRO B O 1
ATOM 2329 N N . LEU B 1 112 ? 5.985 -15.118 -16.161 1.00 14.95 112 LEU B N 1
ATOM 2330 C CA . LEU B 1 112 ? 5.767 -16.146 -15.117 1.00 16.46 112 LEU B CA 1
ATOM 2331 C C . LEU B 1 112 ? 4.385 -16.784 -15.321 1.00 16.96 112 LEU B C 1
ATOM 2332 O O . LEU B 1 112 ? 4.209 -17.926 -14.932 1.00 17.65 112 LEU B O 1
ATOM 2337 N N . PHE B 1 113 ? 3.432 -16.058 -15.900 1.00 17.08 113 PHE B N 1
ATOM 2338 C CA . PHE B 1 113 ? 2.067 -16.581 -16.103 1.00 20.25 113 PHE B CA 1
ATOM 2339 C C . PHE B 1 113 ? 1.830 -16.891 -17.580 1.00 20.18 113 PHE B C 1
ATOM 2340 O O . PHE B 1 113 ? 0.773 -17.405 -17.841 1.00 22.30 113 PHE B O 1
ATOM 2348 N N . THR B 1 114 ? 2.788 -16.682 -18.479 1.00 21.56 114 THR B N 1
ATOM 2349 C CA . THR B 1 114 ? 2.635 -17.066 -19.907 1.00 25.03 114 THR B CA 1
ATOM 2350 C C . THR B 1 114 ? 2.870 -18.561 -20.019 1.00 27.94 114 THR B C 1
ATOM 2351 O O . THR B 1 114 ? 3.969 -19.048 -19.726 1.00 25.86 114 THR B O 1
ATOM 2355 N N . PRO B 1 115 ? 1.848 -19.319 -20.499 1.00 32.25 115 PRO B N 1
ATOM 2356 C CA . PRO B 1 115 ? 1.959 -20.779 -20.627 1.00 30.99 115 PRO B CA 1
ATOM 2357 C C . PRO B 1 115 ? 3.256 -21.199 -21.350 1.00 29.58 115 PRO B C 1
ATOM 2358 O O . PRO B 1 115 ? 3.950 -22.047 -20.857 1.00 29.93 115 PRO B O 1
ATOM 2362 N N . GLY B 1 116 ? 3.619 -20.546 -22.441 1.00 26.76 116 GLY B N 1
ATOM 2363 C CA . GLY B 1 116 ? 4.805 -20.969 -23.226 1.00 33.63 116 GLY B CA 1
ATOM 2364 C C . GLY B 1 116 ? 6.175 -20.973 -22.507 1.00 31.74 116 GLY B C 1
ATOM 2365 O O . GLY B 1 116 ? 7.065 -21.721 -22.933 1.00 33.63 116 GLY B O 1
ATOM 2366 N N . SER B 1 117 ? 6.415 -20.102 -21.530 1.00 29.28 117 SER B N 1
ATOM 2367 C CA . SER B 1 117 ? 7.676 -19.313 -21.456 1.00 26.85 117 SER B CA 1
ATOM 2368 C C . SER B 1 117 ? 8.872 -20.177 -21.028 1.00 24.06 117 SER B C 1
ATOM 2369 O O . SER B 1 117 ? 8.707 -21.097 -20.256 1.00 22.94 117 SER B O 1
ATOM 2372 N N . SER B 1 118 ? 10.078 -19.845 -21.484 1.00 26.63 118 SER B N 1
ATOM 2373 C CA . SER B 1 118 ? 11.315 -20.572 -21.096 1.00 27.59 118 SER B CA 1
ATOM 2374 C C . SER B 1 118 ? 11.602 -20.403 -19.598 1.00 27.94 118 SER B C 1
ATOM 2375 O O . SER B 1 118 ? 11.126 -19.425 -18.992 1.00 22.71 118 SER B O 1
ATOM 2378 N N . ASP B 1 119 ? 12.438 -21.299 -19.071 1.00 29.12 119 ASP B N 1
ATOM 2379 C CA . ASP B 1 119 ? 13.069 -21.214 -17.728 1.00 30.20 119 ASP B CA 1
ATOM 2380 C C . ASP B 1 119 ? 13.832 -19.882 -17.625 1.00 28.46 119 ASP B C 1
ATOM 2381 O O . ASP B 1 119 ? 13.721 -19.215 -16.568 1.00 22.85 119 ASP B O 1
ATOM 2386 N N . GLU B 1 120 ? 14.592 -19.520 -18.664 1.00 27.37 120 GLU B N 1
ATOM 2387 C CA . GLU B 1 120 ? 15.354 -18.235 -18.731 1.00 28.58 120 GLU B CA 1
ATOM 2388 C C . GLU B 1 120 ? 14.407 -17.039 -18.497 1.00 23.87 120 GLU B C 1
ATOM 2389 O O . GLU B 1 120 ? 14.660 -16.245 -17.548 1.00 25.14 120 GLU B O 1
ATOM 2395 N N . ALA B 1 121 ? 13.366 -16.900 -19.316 1.00 21.27 121 ALA B N 1
ATOM 2396 C CA . ALA B 1 121 ? 12.363 -15.799 -19.257 1.00 21.87 121 ALA B CA 1
ATOM 2397 C C . ALA B 1 121 ? 11.695 -15.767 -17.864 1.00 20.64 121 ALA B C 1
ATOM 2398 O O . ALA B 1 121 ? 11.518 -14.621 -17.297 1.00 20.47 121 ALA B O 1
ATOM 2400 N N . LYS B 1 122 ? 11.382 -16.935 -17.303 1.00 19.18 122 LYS B N 1
ATOM 2401 C CA . LYS B 1 122 ? 10.776 -17.045 -15.940 1.00 21.80 122 LYS B CA 1
ATOM 2402 C C . LYS B 1 122 ? 11.784 -16.532 -14.899 1.00 22.46 122 LYS B C 1
ATOM 2403 O O . LYS B 1 122 ? 11.401 -15.757 -14.029 1.00 17.38 122 LYS B O 1
ATOM 2409 N N . LEU B 1 123 ? 13.055 -16.911 -15.000 1.00 23.41 123 LEU B N 1
ATOM 2410 C CA . LEU B 1 123 ? 14.067 -16.430 -14.014 1.00 24.63 123 LEU B CA 1
ATOM 2411 C C . LEU B 1 123 ? 14.201 -14.904 -14.106 1.00 20.93 123 LEU B C 1
ATOM 2412 O O . LEU B 1 123 ? 14.344 -14.240 -13.048 1.00 22.73 123 LEU B O 1
ATOM 2417 N N . ALA B 1 124 ? 14.208 -14.343 -15.303 1.00 18.90 124 ALA B N 1
ATOM 2418 C CA . ALA B 1 124 ? 14.402 -12.888 -15.486 1.00 19.85 124 ALA B CA 1
ATOM 2419 C C . ALA B 1 124 ? 13.197 -12.164 -14.872 1.00 19.69 124 ALA B C 1
ATOM 2420 O O . ALA B 1 124 ? 13.380 -11.125 -14.157 1.00 19.71 124 ALA B O 1
ATOM 2422 N N . ALA B 1 125 ? 12.002 -12.697 -15.148 1.00 16.52 125 ALA B N 1
ATOM 2423 C CA . ALA B 1 125 ? 10.714 -12.139 -14.674 1.00 15.71 125 ALA B CA 1
ATOM 2424 C C . ALA B 1 125 ? 10.720 -12.216 -13.150 1.00 13.43 125 ALA B C 1
ATOM 2425 O O . ALA B 1 125 ? 10.351 -11.209 -12.546 1.00 12.74 125 ALA B O 1
ATOM 2427 N N . SER B 1 126 ? 11.206 -13.319 -12.574 1.00 13.91 126 SER B N 1
ATOM 2428 C CA . SER B 1 126 ? 11.222 -13.507 -11.091 1.00 15.79 126 SER B CA 1
ATOM 2429 C C . SER B 1 126 ? 12.101 -12.408 -10.475 1.00 14.42 126 SER B C 1
ATOM 2430 O O . SER B 1 126 ? 11.734 -11.826 -9.440 1.00 15.04 126 SER B O 1
ATOM 2433 N N . THR B 1 127 ? 13.254 -12.149 -11.087 1.00 15.82 127 THR B N 1
ATOM 2434 C CA . THR B 1 127 ? 14.214 -11.117 -10.645 1.00 16.16 127 THR B CA 1
ATOM 2435 C C . THR B 1 127 ? 13.557 -9.736 -10.666 1.00 15.19 127 THR B C 1
ATOM 2436 O O . THR B 1 127 ? 13.656 -9.025 -9.600 1.00 14.33 127 THR B O 1
ATOM 2440 N N . ALA B 1 128 ? 12.828 -9.392 -11.752 1.00 14.11 128 ALA B N 1
ATOM 2441 C CA . ALA B 1 128 ? 12.160 -8.080 -11.937 1.00 12.22 128 ALA B CA 1
ATOM 2442 C C . ALA B 1 128 ? 11.052 -7.947 -10.890 1.00 11.63 128 ALA B C 1
ATOM 2443 O O . ALA B 1 128 ? 10.933 -6.861 -10.289 1.00 11.69 128 ALA B O 1
ATOM 2445 N N . VAL B 1 129 ? 10.282 -9.010 -10.673 1.00 11.41 129 VAL B N 1
ATOM 2446 C CA . VAL B 1 129 ? 9.223 -8.972 -9.621 1.00 10.79 129 VAL B CA 1
ATOM 2447 C C . VAL B 1 129 ? 9.858 -8.690 -8.246 1.00 12.01 129 VAL B C 1
ATOM 2448 O O . VAL B 1 129 ? 9.334 -7.857 -7.490 1.00 10.24 129 VAL B O 1
ATOM 2452 N N . LYS B 1 130 ? 10.881 -9.453 -7.888 1.00 13.72 130 LYS B N 1
ATOM 2453 C CA . LYS B 1 130 ? 11.519 -9.303 -6.552 1.00 15.89 130 LYS B CA 1
ATOM 2454 C C . LYS B 1 130 ? 12.095 -7.889 -6.396 1.00 15.49 130 LYS B C 1
ATOM 2455 O O . LYS B 1 130 ? 11.982 -7.308 -5.281 1.00 13.85 130 LYS B O 1
ATOM 2461 N N . ASN B 1 131 ? 12.684 -7.327 -7.449 1.00 14.66 131 ASN B N 1
ATOM 2462 C CA . ASN B 1 131 ? 13.151 -5.906 -7.418 1.00 14.42 131 ASN B CA 1
ATOM 2463 C C . ASN B 1 131 ? 11.984 -4.955 -7.121 1.00 14.10 131 ASN B C 1
ATOM 2464 O O . ASN B 1 131 ? 12.158 -4.055 -6.296 1.00 13.80 131 ASN B O 1
ATOM 2469 N N . HIS B 1 132 ? 10.821 -5.113 -7.759 1.00 13.11 132 HIS B N 1
ATOM 2470 C CA . HIS B 1 132 ? 9.595 -4.323 -7.512 1.00 13.41 132 HIS B CA 1
ATOM 2471 C C . HIS B 1 132 ? 9.114 -4.509 -6.061 1.00 12.42 132 HIS B C 1
ATOM 2472 O O . HIS B 1 132 ? 8.732 -3.484 -5.463 1.00 12.42 132 HIS B O 1
ATOM 2479 N N . LEU B 1 133 ? 9.068 -5.748 -5.585 1.00 12.95 133 LEU B N 1
ATOM 2480 C CA . LEU B 1 133 ? 8.584 -6.118 -4.217 1.00 13.11 133 LEU B CA 1
ATOM 2481 C C . LEU B 1 133 ? 9.480 -5.446 -3.160 1.00 14.45 133 LEU B C 1
ATOM 2482 O O . LEU B 1 133 ? 8.915 -4.911 -2.197 1.00 13.76 133 LEU B O 1
ATOM 2487 N N . GLY B 1 134 ? 10.798 -5.403 -3.366 1.00 15.26 134 GLY B N 1
ATOM 2488 C CA . GLY B 1 134 ? 11.751 -4.740 -2.448 1.00 18.27 134 GLY B CA 1
ATOM 2489 C C . GLY B 1 134 ? 11.478 -3.249 -2.357 1.00 17.91 134 GLY B C 1
ATOM 2490 O O . GLY B 1 134 ? 11.420 -2.678 -1.206 1.00 16.65 134 GLY B O 1
ATOM 2491 N N . ALA B 1 135 ? 11.177 -2.638 -3.504 1.00 14.93 135 ALA B N 1
ATOM 2492 C CA . ALA B 1 135 ? 10.889 -1.196 -3.587 1.00 15.48 135 ALA B CA 1
ATOM 2493 C C . ALA B 1 135 ? 9.551 -0.934 -2.900 1.00 13.97 135 ALA B C 1
ATOM 2494 O O . ALA B 1 135 ? 9.457 0.107 -2.228 1.00 14.52 135 ALA B O 1
ATOM 2496 N N . LEU B 1 136 ? 8.516 -1.743 -3.161 1.00 14.17 136 LEU B N 1
ATOM 2497 C CA . LEU B 1 136 ? 7.150 -1.533 -2.621 1.00 13.68 136 LEU B CA 1
ATOM 2498 C C . LEU B 1 136 ? 7.185 -1.727 -1.088 1.00 14.61 136 LEU B C 1
ATOM 2499 O O . LEU B 1 136 ? 6.516 -0.946 -0.340 1.00 15.90 136 LEU B O 1
ATOM 2504 N N . ASP B 1 137 ? 7.978 -2.690 -0.659 1.00 17.20 137 ASP B N 1
ATOM 2505 C CA . ASP B 1 137 ? 8.168 -3.072 0.767 1.00 19.14 137 ASP B CA 1
ATOM 2506 C C . ASP B 1 137 ? 8.746 -1.850 1.505 1.00 19.94 137 ASP B C 1
ATOM 2507 O O . ASP B 1 137 ? 8.208 -1.512 2.560 1.00 19.93 137 ASP B O 1
ATOM 2512 N N . LYS B 1 138 ? 9.729 -1.163 0.939 1.00 20.51 138 LYS B N 1
ATOM 2513 C CA . LYS B 1 138 ? 10.355 0.032 1.578 1.00 22.36 138 LYS B CA 1
ATOM 2514 C C . LYS B 1 138 ? 9.369 1.194 1.542 1.00 22.27 138 LYS B C 1
ATOM 2515 O O . LYS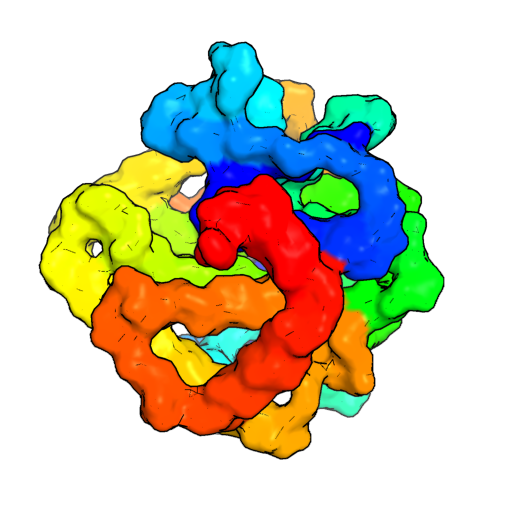 B 1 138 ? 9.245 1.877 2.542 1.00 21.10 138 LYS B O 1
ATOM 2519 N N . GLU B 1 139 ? 8.613 1.366 0.450 1.00 18.28 139 GLU B N 1
ATOM 2520 C CA . GLU B 1 139 ? 7.631 2.452 0.341 1.00 21.01 139 GLU B CA 1
ATOM 2521 C C . GLU B 1 139 ? 6.524 2.301 1.398 1.00 19.98 139 GLU B C 1
ATOM 2522 O O . GLU B 1 139 ? 5.994 3.357 1.821 1.00 17.61 139 GLU B O 1
ATOM 2528 N N . LEU B 1 140 ? 6.128 1.081 1.733 1.00 18.39 140 LEU B N 1
ATOM 2529 C CA . LEU B 1 140 ? 4.922 0.854 2.578 1.00 22.08 140 LEU B CA 1
ATOM 2530 C C . LEU B 1 140 ? 5.295 0.660 4.059 1.00 27.66 140 LEU B C 1
ATOM 2531 O O . LEU B 1 140 ? 4.378 0.372 4.847 1.00 26.56 140 LEU B O 1
ATOM 2536 N N . LEU B 1 141 ? 6.570 0.776 4.407 1.00 30.21 141 LEU B N 1
ATOM 2537 C CA . LEU B 1 141 ? 7.016 0.826 5.815 1.00 39.68 141 LEU B CA 1
ATOM 2538 C C . LEU B 1 141 ? 6.139 1.842 6.561 1.00 45.03 141 LEU B C 1
ATOM 2539 O O . LEU B 1 141 ? 5.261 1.418 7.345 1.00 53.55 141 LEU B O 1
ATOM 2544 N N . ASP B 1 142 ? 6.318 3.133 6.294 1.00 48.67 142 ASP B N 1
ATOM 2545 C CA . ASP B 1 142 ? 5.702 4.209 7.114 1.00 57.17 142 ASP B CA 1
ATOM 2546 C C . ASP B 1 142 ? 4.502 4.802 6.361 1.00 56.77 142 ASP B C 1
ATOM 2547 O O . ASP B 1 142 ? 4.244 6.018 6.517 1.00 61.69 142 ASP B O 1
ATOM 2552 N N . LYS B 1 143 ? 3.803 3.968 5.578 1.00 52.20 143 LYS B N 1
ATOM 2553 C CA . LYS B 1 143 ? 2.457 4.240 4.998 1.00 47.99 143 LYS B CA 1
ATOM 2554 C C . LYS B 1 143 ? 1.506 3.124 5.438 1.00 40.97 143 LYS B C 1
ATOM 2555 O O . LYS B 1 143 ? 1.995 2.061 5.779 1.00 41.93 143 LYS B O 1
ATOM 2561 N N . GLU B 1 144 ? 0.200 3.369 5.399 1.00 39.66 144 GLU B N 1
ATOM 2562 C CA . GLU B 1 144 ? -0.879 2.353 5.521 1.00 36.30 144 GLU B CA 1
ATOM 2563 C C . GLU B 1 144 ? -1.593 2.178 4.173 1.00 35.54 144 GLU B C 1
ATOM 2564 O O . GLU B 1 144 ? -2.267 1.158 3.978 1.00 34.71 144 GLU B O 1
ATOM 2570 N N . HIS B 1 145 ? -1.526 3.185 3.305 1.00 31.83 145 HIS B N 1
ATOM 2571 C CA . HIS B 1 145 ? -2.244 3.232 2.009 1.00 27.44 145 HIS B CA 1
ATOM 2572 C C . HIS B 1 145 ? -1.234 3.558 0.901 1.00 25.56 145 HIS B C 1
ATOM 2573 O O . HIS B 1 145 ? -0.235 4.267 1.158 1.00 21.75 145 HIS B O 1
ATOM 2580 N N . TYR B 1 146 ? -1.499 3.053 -0.300 1.00 21.22 146 TYR B N 1
ATOM 2581 C CA . TYR B 1 146 ? -0.579 3.190 -1.451 1.00 20.25 146 TYR B CA 1
ATOM 2582 C C . TYR B 1 146 ? -0.707 4.606 -2.017 1.00 18.56 146 TYR B C 1
ATOM 2583 O O . TYR B 1 146 ? 0.336 5.130 -2.488 1.00 21.15 146 TYR B O 1
ATOM 2592 N N . ALA B 1 147 ? -1.913 5.146 -2.089 1.00 19.49 147 ALA B N 1
ATOM 2593 C CA . ALA B 1 147 ? -2.207 6.452 -2.733 1.00 23.18 147 ALA B CA 1
ATOM 2594 C C . ALA B 1 147 ? -2.980 7.326 -1.744 1.00 25.64 147 ALA B C 1
ATOM 2595 O O . ALA B 1 147 ? -4.069 6.897 -1.319 1.00 25.92 147 ALA B O 1
ATOM 2597 N N . GLY B 1 148 ? -2.450 8.484 -1.383 1.00 28.23 148 GLY B N 1
ATOM 2598 C CA . GLY B 1 148 ? -3.182 9.434 -0.522 1.00 30.08 148 GLY B CA 1
ATOM 2599 C C . GLY B 1 148 ? -3.409 8.857 0.874 1.00 32.23 148 GLY B C 1
ATOM 2600 O O . GLY B 1 148 ? -2.627 8.014 1.308 1.00 36.07 148 GLY B O 1
ATOM 2601 N N . SER B 1 149 ? -4.439 9.305 1.577 1.00 36.40 149 SER B N 1
ATOM 2602 C CA . SER B 1 149 ? -4.592 9.038 3.028 1.00 39.56 149 SER B CA 1
ATOM 2603 C C . SER B 1 149 ? -5.757 8.079 3.241 1.00 42.76 149 SER B C 1
ATOM 2604 O O . SER B 1 149 ? -6.151 7.881 4.403 1.00 46.62 149 SER B O 1
ATOM 2607 N N . GLU B 1 150 ? -6.287 7.514 2.153 1.00 37.36 150 GLU B N 1
ATOM 2608 C CA . GLU B 1 150 ? -7.550 6.749 2.185 1.00 37.08 150 GLU B CA 1
ATOM 2609 C C . GLU B 1 150 ? -7.408 5.474 1.349 1.00 35.92 150 GLU B C 1
ATOM 2610 O O . GLU B 1 150 ? -6.691 5.504 0.346 1.00 29.71 150 GLU B O 1
ATOM 2616 N N . PHE B 1 151 ? -8.101 4.409 1.744 1.00 31.00 151 PHE B N 1
ATOM 2617 C CA . PHE B 1 151 ? -8.251 3.187 0.918 1.00 27.09 151 PHE B CA 1
ATOM 2618 C C . PHE B 1 151 ? -8.739 3.606 -0.470 1.00 23.69 151 PHE B C 1
ATOM 2619 O O . PHE B 1 151 ? -9.822 4.196 -0.593 1.00 20.75 151 PHE B O 1
ATOM 2627 N N . SER B 1 152 ? -7.970 3.277 -1.517 1.00 20.48 152 SER B N 1
ATOM 2628 C CA . SER B 1 152 ? -8.317 3.608 -2.925 1.00 19.49 152 SER B CA 1
ATOM 2629 C C . SER B 1 152 ? -8.373 2.355 -3.795 1.00 16.46 152 SER B C 1
ATOM 2630 O O . SER B 1 152 ? -7.882 1.321 -3.342 1.00 14.82 152 SER B O 1
ATOM 2633 N N . VAL B 1 153 ? -8.833 2.527 -5.034 1.00 16.87 153 VAL B N 1
ATOM 2634 C CA . VAL B 1 153 ? -8.696 1.496 -6.104 1.00 17.50 153 VAL B CA 1
ATOM 2635 C C . VAL B 1 153 ? -7.218 1.132 -6.339 1.00 15.88 153 VAL B C 1
ATOM 2636 O O . VAL B 1 153 ? -6.992 0.017 -6.934 1.00 16.50 153 VAL B O 1
ATOM 2640 N N . ALA B 1 154 ? -6.234 1.997 -6.034 1.00 15.46 154 ALA B N 1
ATOM 2641 C CA . ALA B 1 154 ? -4.798 1.656 -6.190 1.00 15.38 154 ALA B CA 1
ATOM 2642 C C . ALA B 1 154 ? -4.435 0.629 -5.118 1.00 16.58 154 ALA B C 1
ATOM 2643 O O . ALA B 1 154 ? -3.640 -0.284 -5.404 1.00 14.18 154 ALA B O 1
ATOM 2645 N N . ASP B 1 155 ? -4.989 0.781 -3.906 1.00 15.55 155 ASP B N 1
ATOM 2646 C CA . ASP B 1 155 ? -4.787 -0.254 -2.852 1.00 15.21 155 ASP B CA 1
ATOM 2647 C C . ASP B 1 155 ? -5.373 -1.596 -3.296 1.00 12.56 155 ASP B C 1
ATOM 2648 O O . ASP B 1 155 ? -4.690 -2.618 -3.081 1.00 14.15 155 ASP B O 1
ATOM 2653 N N . ILE B 1 156 ? -6.563 -1.611 -3.882 1.00 14.09 156 ILE B N 1
ATOM 2654 C CA . ILE B 1 156 ? -7.206 -2.864 -4.348 1.00 13.81 156 ILE B CA 1
ATOM 2655 C C . ILE B 1 156 ? -6.321 -3.491 -5.443 1.00 14.84 156 ILE B C 1
ATOM 2656 O O . ILE B 1 156 ? -5.935 -4.652 -5.338 1.00 13.01 156 ILE B O 1
ATOM 2661 N N . TYR B 1 157 ? -5.931 -2.693 -6.411 1.00 14.00 157 TYR B N 1
ATOM 2662 C CA . TYR B 1 157 ? -5.089 -3.164 -7.538 1.00 14.75 157 TYR B CA 1
ATOM 2663 C C . TYR B 1 157 ? -3.738 -3.745 -7.054 1.00 13.78 157 TYR B C 1
ATOM 2664 O O . TYR B 1 157 ? -3.364 -4.848 -7.472 1.00 14.34 157 TYR B O 1
ATOM 2673 N N . LEU B 1 158 ? -2.992 -3.044 -6.205 1.00 12.90 158 LEU B N 1
ATOM 2674 C CA . LEU B 1 158 ? -1.718 -3.553 -5.655 1.00 12.54 158 LEU B CA 1
ATOM 2675 C C . LEU B 1 158 ? -1.977 -4.841 -4.884 1.00 12.60 158 LEU B C 1
ATOM 2676 O O . LEU B 1 158 ? -1.230 -5.785 -5.046 1.00 10.14 158 LEU B O 1
ATOM 2681 N N . PHE B 1 159 ? -3.007 -4.825 -4.025 1.00 11.49 159 PHE B N 1
ATOM 2682 C CA . PHE B 1 159 ? -3.370 -5.980 -3.188 1.00 12.20 159 PHE B CA 1
ATOM 2683 C C . PHE B 1 159 ? -3.502 -7.244 -4.026 1.00 10.78 159 PHE B C 1
ATOM 2684 O O . PHE B 1 159 ? -2.904 -8.331 -3.681 1.00 11.34 159 PHE B O 1
ATOM 2692 N N . VAL B 1 160 ? -4.269 -7.153 -5.116 1.00 11.12 160 VAL B N 1
ATOM 2693 C CA . VAL B 1 160 ? -4.462 -8.319 -6.014 1.00 11.64 160 VAL B CA 1
ATOM 2694 C C . VAL B 1 160 ? -3.111 -8.774 -6.561 1.00 12.37 160 VAL B C 1
ATOM 2695 O O . VAL B 1 160 ? -2.853 -9.995 -6.568 1.00 11.60 160 VAL B O 1
ATOM 2699 N N . MET B 1 161 ? -2.274 -7.870 -7.047 1.00 12.36 161 MET B N 1
ATOM 2700 C CA . MET B 1 161 ? -0.985 -8.285 -7.644 1.00 13.44 161 MET B CA 1
ATOM 2701 C C . MET B 1 161 ? -0.089 -8.875 -6.562 1.00 12.99 161 MET B C 1
ATOM 2702 O O . MET B 1 161 ? 0.663 -9.783 -6.862 1.00 13.20 161 MET B O 1
ATOM 2707 N N . LEU B 1 162 ? -0.228 -8.435 -5.309 1.00 13.58 162 LEU B N 1
ATOM 2708 C CA . LEU B 1 162 ? 0.625 -8.977 -4.234 1.00 13.43 162 LEU B CA 1
ATOM 2709 C C . LEU B 1 162 ? 0.252 -10.430 -3.894 1.00 13.78 162 LEU B C 1
ATOM 2710 O O . LEU B 1 162 ? 1.084 -11.096 -3.288 1.00 14.35 162 LEU B O 1
ATOM 2715 N N . GLY B 1 163 ? -0.919 -10.915 -4.293 1.00 14.50 163 GLY B N 1
ATOM 2716 C CA . GLY B 1 163 ? -1.321 -12.329 -4.137 1.00 15.57 163 GLY B CA 1
ATOM 2717 C C . GLY B 1 163 ? -0.671 -13.247 -5.187 1.00 15.53 163 GLY B C 1
ATOM 2718 O O . GLY B 1 163 ? -0.762 -14.447 -5.055 1.00 16.40 163 GLY B O 1
ATOM 2719 N N . TRP B 1 164 ? 0.011 -12.717 -6.195 1.00 14.66 164 TRP B N 1
ATOM 2720 C CA . TRP B 1 164 ? 0.608 -13.534 -7.287 1.00 14.17 164 TRP B CA 1
ATOM 2721 C C . TRP B 1 164 ? 1.971 -14.140 -6.945 1.00 15.32 164 TRP B C 1
ATOM 2722 O O . TRP B 1 164 ? 2.255 -15.266 -7.395 1.00 14.64 164 TRP B O 1
ATOM 2733 N N . PRO B 1 165 ? 2.918 -13.451 -6.252 1.00 15.18 165 PRO B N 1
ATOM 2734 C CA . PRO B 1 165 ? 4.256 -14.022 -6.067 1.00 16.52 165 PRO B CA 1
ATOM 2735 C C . PRO B 1 165 ? 4.292 -15.437 -5.456 1.00 17.69 165 PRO B C 1
ATOM 2736 O O . PRO B 1 165 ? 5.074 -16.256 -5.874 1.00 16.63 165 PRO B O 1
ATOM 2740 N N . ALA B 1 166 ? 3.417 -15.705 -4.512 1.00 21.59 166 ALA B N 1
ATOM 2741 C CA . ALA B 1 166 ? 3.389 -17.016 -3.825 1.00 26.51 166 ALA B CA 1
ATOM 2742 C C . ALA B 1 166 ? 2.995 -18.097 -4.840 1.00 27.15 166 ALA B C 1
ATOM 2743 O O . ALA B 1 166 ? 3.378 -19.246 -4.627 1.00 30.47 166 ALA B O 1
ATOM 2745 N N . HIS B 1 167 ? 2.261 -17.753 -5.908 1.00 27.52 167 HIS B N 1
ATOM 2746 C CA . HIS B 1 167 ? 1.857 -18.715 -6.957 1.00 27.58 167 HIS B CA 1
ATOM 2747 C C . HIS B 1 167 ? 2.992 -18.953 -7.960 1.00 27.51 167 HIS B C 1
ATOM 2748 O O . HIS B 1 167 ? 2.847 -19.895 -8.732 1.00 25.55 167 HIS B O 1
ATOM 2755 N N . VAL B 1 168 ? 4.112 -18.225 -7.911 1.00 22.57 168 VAL B N 1
ATOM 2756 C CA . VAL B 1 168 ? 5.181 -18.381 -8.941 1.00 24.00 168 VAL B CA 1
ATOM 2757 C C . VAL B 1 168 ? 6.545 -18.500 -8.265 1.00 25.01 168 VAL B C 1
ATOM 2758 O O . VAL B 1 168 ? 7.524 -18.021 -8.862 1.00 27.79 168 VAL B O 1
ATOM 2762 N N . GLY B 1 169 ? 6.596 -19.095 -7.075 1.00 25.04 169 GLY B N 1
ATOM 2763 C CA . GLY B 1 169 ? 7.849 -19.544 -6.430 1.00 26.11 169 GLY B CA 1
ATOM 2764 C C . GLY B 1 169 ? 8.556 -18.470 -5.603 1.00 27.06 169 GLY B C 1
ATOM 2765 O O . GLY B 1 169 ? 9.705 -18.709 -5.162 1.00 26.20 169 GLY B O 1
ATOM 2766 N N . ILE B 1 170 ? 7.933 -17.318 -5.368 1.00 24.50 170 ILE B N 1
ATOM 2767 C CA . ILE B 1 170 ? 8.592 -16.192 -4.646 1.00 26.55 170 ILE B CA 1
ATOM 2768 C C . ILE B 1 170 ? 8.140 -16.211 -3.183 1.00 27.39 170 ILE B C 1
ATOM 2769 O O . ILE B 1 170 ? 6.930 -16.223 -2.949 1.00 22.14 170 ILE B O 1
ATOM 2774 N N . ASP B 1 171 ? 9.104 -16.133 -2.257 1.00 30.59 171 ASP B N 1
ATOM 2775 C CA . ASP B 1 171 ? 8.868 -16.189 -0.790 1.00 32.76 171 ASP B CA 1
ATOM 2776 C C . ASP B 1 171 ? 8.530 -14.793 -0.252 1.00 26.94 171 ASP B C 1
ATOM 2777 O O . ASP B 1 171 ? 9.456 -14.010 -0.079 1.00 28.90 171 ASP B O 1
ATOM 2782 N N . MET B 1 172 ? 7.275 -14.521 0.087 1.00 23.91 172 MET B N 1
ATOM 2783 C CA . MET B 1 172 ? 6.807 -13.165 0.472 1.00 24.87 172 MET B CA 1
ATOM 2784 C C . MET B 1 172 ? 7.201 -12.828 1.930 1.00 22.79 172 MET B C 1
ATOM 2785 O O . MET B 1 172 ? 7.040 -11.666 2.342 1.00 21.39 172 MET B O 1
ATOM 2790 N N . SER B 1 173 ? 7.776 -13.764 2.680 1.00 29.82 173 SER B N 1
ATOM 2791 C CA . SER B 1 173 ? 8.246 -13.507 4.072 1.00 30.15 173 SER B CA 1
ATOM 2792 C C . SER B 1 173 ? 9.429 -12.521 4.043 1.00 30.23 173 SER B C 1
ATOM 2793 O O . SER B 1 173 ? 9.680 -11.853 5.048 1.00 31.60 173 SER B O 1
ATOM 2796 N N . ALA B 1 174 ? 10.101 -12.344 2.906 1.00 27.63 174 ALA B N 1
ATOM 2797 C CA . ALA B 1 174 ? 11.181 -11.344 2.766 1.00 26.48 174 ALA B CA 1
ATOM 2798 C C . ALA B 1 174 ? 10.604 -9.917 2.703 1.00 23.92 174 ALA B C 1
ATOM 2799 O O . ALA B 1 174 ? 11.406 -8.971 2.854 1.00 23.98 174 ALA B O 1
ATOM 2801 N N . TYR B 1 175 ? 9.277 -9.735 2.589 1.00 23.08 175 TYR B N 1
ATOM 2802 C CA . TYR B 1 175 ? 8.611 -8.406 2.430 1.00 22.40 175 TYR B CA 1
ATOM 2803 C C . TYR B 1 175 ? 7.594 -8.210 3.542 1.00 22.84 175 TYR B C 1
ATOM 2804 O O . TYR B 1 175 ? 6.402 -8.196 3.299 1.00 20.88 175 TYR B O 1
ATOM 2813 N N . PRO B 1 176 ? 8.051 -8.015 4.807 1.00 24.09 176 PRO B N 1
ATOM 2814 C CA . PRO B 1 176 ? 7.140 -7.928 5.952 1.00 24.07 176 PRO B CA 1
ATOM 2815 C C . PRO B 1 176 ? 6.141 -6.762 5.926 1.00 22.94 176 PRO B C 1
ATOM 2816 O O . PRO B 1 176 ? 4.987 -6.945 6.312 1.00 22.21 176 PRO B O 1
ATOM 2820 N N . ASN B 1 177 ? 6.549 -5.603 5.397 1.00 22.03 177 ASN B N 1
ATOM 2821 C CA . ASN B 1 177 ? 5.627 -4.460 5.251 1.00 20.13 177 ASN B CA 1
ATOM 2822 C C . ASN B 1 177 ? 4.512 -4.790 4.266 1.00 20.59 177 ASN B C 1
ATOM 2823 O O . ASN B 1 177 ? 3.402 -4.326 4.468 1.00 19.67 177 ASN B O 1
ATOM 2828 N N . LEU B 1 178 ? 4.823 -5.467 3.158 1.00 22.02 178 LEU B N 1
ATOM 2829 C CA . LEU B 1 178 ? 3.758 -5.922 2.215 1.00 19.38 178 LEU B CA 1
ATOM 2830 C C . LEU B 1 178 ? 2.855 -6.944 2.921 1.00 18.31 17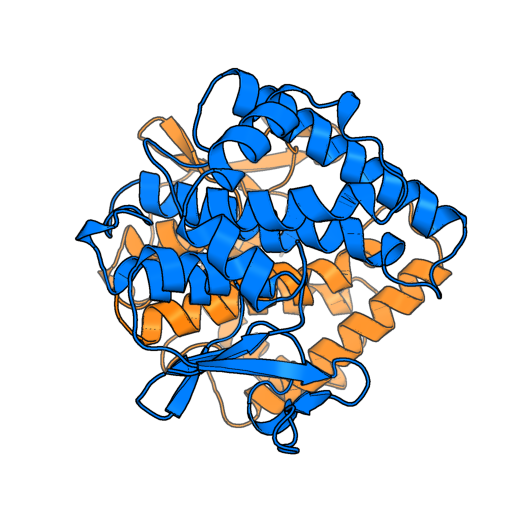8 LEU B C 1
ATOM 2831 O O . LEU B 1 178 ? 1.652 -6.873 2.741 1.00 17.69 178 LEU B O 1
ATOM 2836 N N . GLY B 1 179 ? 3.443 -7.838 3.708 1.00 21.73 179 GLY B N 1
ATOM 2837 C CA . GLY B 1 179 ? 2.729 -8.839 4.528 1.00 20.73 179 GLY B CA 1
ATOM 2838 C C . GLY B 1 179 ? 1.690 -8.166 5.398 1.00 20.60 179 GLY B C 1
ATOM 2839 O O . GLY B 1 179 ? 0.512 -8.547 5.301 1.00 20.77 179 GLY B O 1
ATOM 2840 N N . ALA B 1 180 ? 2.078 -7.139 6.156 1.00 24.15 180 ALA B N 1
ATOM 2841 C CA . ALA B 1 180 ? 1.153 -6.382 7.036 1.00 23.89 180 ALA B CA 1
ATOM 2842 C C . ALA B 1 180 ? 0.068 -5.662 6.207 1.00 27.09 180 ALA B C 1
ATOM 2843 O O . ALA B 1 180 ? -1.142 -5.769 6.529 1.00 23.68 180 ALA B O 1
ATOM 2845 N N . TYR B 1 181 ? 0.459 -5.011 5.104 1.00 23.30 181 TYR B N 1
ATOM 2846 C CA . TYR B 1 181 ? -0.453 -4.254 4.208 1.00 22.24 181 TYR B CA 1
ATOM 2847 C C . TYR B 1 181 ? -1.548 -5.204 3.717 1.00 20.74 181 TYR B C 1
ATOM 2848 O O . TYR B 1 181 ? -2.745 -4.811 3.735 1.00 21.70 181 TYR B O 1
ATOM 2857 N N . CYS B 1 182 ? -1.166 -6.398 3.242 1.00 22.60 182 CYS B N 1
ATOM 2858 C CA . CYS B 1 182 ? -2.105 -7.401 2.673 1.00 22.92 182 CYS B CA 1
ATOM 2859 C C . CYS B 1 182 ? -3.026 -7.942 3.776 1.00 27.19 182 CYS B C 1
ATOM 2860 O O . CYS B 1 182 ? -4.224 -8.099 3.507 1.00 23.45 182 CYS B O 1
ATOM 2863 N N . GLY B 1 183 ? -2.426 -8.264 4.930 1.00 27.85 183 GLY B N 1
ATOM 2864 C CA . GLY B 1 183 ? -3.122 -8.649 6.178 1.00 28.89 183 GLY B CA 1
ATOM 2865 C C . GLY B 1 183 ? -4.269 -7.720 6.502 1.00 27.00 183 GLY B C 1
ATOM 2866 O O . GLY B 1 183 ? -5.363 -8.222 6.733 1.00 28.86 183 GLY B O 1
ATOM 2867 N N . ARG B 1 184 ? -4.033 -6.406 6.513 1.00 28.06 184 ARG B N 1
ATOM 2868 C CA . ARG B 1 184 ? -5.070 -5.396 6.819 1.00 28.14 184 ARG B CA 1
ATOM 2869 C C . ARG B 1 184 ? -6.149 -5.463 5.741 1.00 29.31 184 ARG B C 1
ATOM 2870 O O . ARG B 1 184 ? -7.341 -5.541 6.101 1.00 27.80 184 ARG B O 1
ATOM 2878 N N . ILE B 1 185 ? -5.767 -5.445 4.455 1.00 22.23 185 ILE B N 1
ATOM 2879 C CA . ILE B 1 185 ? -6.735 -5.318 3.333 1.00 20.18 185 ILE B CA 1
ATOM 2880 C C . ILE B 1 185 ? -7.589 -6.587 3.222 1.00 18.44 185 ILE B C 1
ATOM 2881 O O . ILE B 1 185 ? -8.793 -6.475 2.902 1.00 19.42 185 ILE B O 1
ATOM 2886 N N . ALA B 1 186 ? -7.016 -7.734 3.533 1.00 22.19 186 ALA B N 1
ATOM 2887 C CA . ALA B 1 186 ? -7.698 -9.046 3.447 1.00 23.62 186 ALA B CA 1
ATOM 2888 C C . ALA B 1 186 ? -8.922 -9.100 4.396 1.00 25.98 186 ALA B C 1
ATOM 2889 O O . ALA B 1 186 ? -9.806 -9.916 4.121 1.00 22.99 186 ALA B O 1
ATOM 2891 N N . GLN B 1 187 ? -9.065 -8.194 5.375 1.00 29.67 187 GLN B N 1
ATOM 2892 C CA . GLN B 1 187 ? -10.193 -8.265 6.367 1.00 32.22 187 GLN B CA 1
ATOM 2893 C C . GLN B 1 187 ? -11.394 -7.497 5.815 1.00 33.42 187 GLN B C 1
ATOM 2894 O O . GLN B 1 187 ? -12.515 -7.720 6.289 1.00 30.34 187 GLN B O 1
ATOM 2900 N N . ARG B 1 188 ? -11.209 -6.661 4.800 1.00 29.64 188 ARG B N 1
ATOM 2901 C CA . ARG B 1 188 ? -12.345 -5.945 4.166 1.00 28.80 188 ARG B CA 1
ATOM 2902 C C . ARG B 1 188 ? -13.312 -6.959 3.562 1.00 29.29 188 ARG B C 1
ATOM 2903 O O . ARG B 1 188 ? -12.898 -7.919 2.921 1.00 24.28 188 ARG B O 1
ATOM 2911 N N . PRO B 1 189 ? -14.626 -6.819 3.828 1.00 29.46 189 PRO B N 1
ATOM 2912 C CA . PRO B 1 189 ? -15.603 -7.805 3.379 1.00 32.62 189 PRO B CA 1
ATOM 2913 C C . PRO B 1 189 ? -15.725 -7.910 1.858 1.00 30.25 189 PRO B C 1
ATOM 2914 O O . PRO B 1 189 ? -16.009 -8.976 1.405 1.00 32.58 189 PRO B O 1
ATOM 2918 N N . SER B 1 190 ? -15.526 -6.810 1.122 1.00 28.49 190 SER B N 1
ATOM 2919 C CA . SER B 1 190 ? -15.464 -6.791 -0.371 1.00 29.48 190 SER B CA 1
ATOM 2920 C C . SER B 1 190 ? -14.551 -7.916 -0.886 1.00 27.40 190 SER B C 1
ATOM 2921 O O . SER B 1 190 ? -14.897 -8.536 -1.927 1.00 28.49 190 SER B O 1
ATOM 2924 N N . VAL B 1 191 ? -13.439 -8.159 -0.192 1.00 28.48 191 VAL B N 1
ATOM 2925 C CA . VAL B 1 191 ? -12.348 -9.089 -0.626 1.00 29.24 191 VAL B CA 1
ATOM 2926 C C . VAL B 1 191 ? -12.849 -10.531 -0.505 1.00 31.26 191 VAL B C 1
ATOM 2927 O O . VAL B 1 191 ? -12.824 -11.266 -1.538 1.00 27.66 191 VAL B O 1
ATOM 2931 N N . GLY B 1 192 ? -13.377 -10.903 0.683 1.00 33.31 192 GLY B N 1
ATOM 2932 C CA . GLY B 1 192 ? -14.035 -12.208 0.928 1.00 27.56 192 GLY B CA 1
ATOM 2933 C C . GLY B 1 192 ? -15.129 -12.455 -0.092 1.00 31.30 192 GLY B C 1
ATOM 2934 O O . GLY B 1 192 ? -15.154 -13.532 -0.734 1.00 31.75 192 GLY B O 1
ATOM 2935 N N . ALA B 1 193 ? -16.020 -11.491 -0.259 1.00 27.95 193 ALA B N 1
ATOM 2936 C CA . ALA B 1 193 ? -17.163 -11.617 -1.173 1.00 28.36 193 ALA B CA 1
ATOM 2937 C C . ALA B 1 193 ? -16.643 -11.946 -2.581 1.00 31.67 193 ALA B C 1
ATOM 2938 O O . ALA B 1 193 ? -17.213 -12.871 -3.227 1.00 26.46 193 ALA B O 1
ATOM 2940 N N . ALA B 1 194 ? -15.607 -11.232 -3.054 1.00 27.32 194 ALA B N 1
ATOM 2941 C CA . ALA B 1 194 ? -15.142 -11.353 -4.463 1.00 27.94 194 ALA B CA 1
ATOM 2942 C C . ALA B 1 194 ? -14.544 -12.745 -4.644 1.00 27.51 194 ALA B C 1
ATOM 2943 O O . ALA B 1 194 ? -14.889 -13.441 -5.635 1.00 30.78 194 ALA B O 1
ATOM 2945 N N . LEU B 1 195 ? -13.663 -13.105 -3.725 1.00 24.31 195 LEU B N 1
ATOM 2946 C CA . LEU B 1 195 ? -12.980 -14.421 -3.727 1.00 31.31 195 LEU B CA 1
ATOM 2947 C C . LEU B 1 195 ? -14.013 -15.552 -3.754 1.00 34.94 195 LEU B C 1
ATOM 2948 O O . LEU B 1 195 ? -13.837 -16.499 -4.561 1.00 31.08 195 LEU B O 1
ATOM 2953 N N . LYS B 1 196 ? -15.043 -15.461 -2.898 1.00 30.58 196 LYS B N 1
ATOM 2954 C CA . LYS B 1 196 ? -16.091 -16.501 -2.775 1.00 33.39 196 LYS B CA 1
ATOM 2955 C C . LYS B 1 196 ? -16.849 -16.558 -4.097 1.00 33.53 196 LYS B C 1
ATOM 2956 O O . LYS B 1 196 ? -17.052 -17.666 -4.600 1.00 37.33 196 LYS B O 1
ATOM 2958 N N . ALA B 1 197 ? -17.184 -15.410 -4.683 1.00 28.12 197 ALA B N 1
ATOM 2959 C CA . ALA B 1 197 ? -17.935 -15.351 -5.951 1.00 29.36 197 ALA B CA 1
ATOM 2960 C C . ALA B 1 197 ? -17.095 -15.981 -7.069 1.00 29.15 197 ALA B C 1
ATOM 2961 O O . ALA B 1 197 ? -17.708 -16.468 -8.020 1.00 32.74 197 ALA B O 1
ATOM 2963 N N . GLU B 1 198 ? -15.760 -15.903 -6.998 1.00 29.97 198 GLU B N 1
ATOM 2964 C CA . GLU B 1 198 ? -14.853 -16.407 -8.079 1.00 28.50 198 GLU B CA 1
ATOM 2965 C C . GLU B 1 198 ? -14.453 -17.850 -7.760 1.00 35.38 198 GLU B C 1
ATOM 2966 O O . GLU B 1 198 ? -13.683 -18.419 -8.555 1.00 33.87 198 GLU B O 1
ATOM 2972 N N . GLY B 1 199 ? -14.852 -18.354 -6.582 1.00 37.93 199 GLY B N 1
ATOM 2973 C CA . GLY B 1 199 ? -14.673 -19.749 -6.152 1.00 39.87 199 GLY B CA 1
ATOM 2974 C C . GLY B 1 199 ? -13.236 -20.047 -5.781 1.00 40.61 199 GLY B C 1
ATOM 2975 O O . GLY B 1 199 ? -12.781 -21.129 -6.133 1.00 41.66 199 GLY B O 1
ATOM 2976 N N . LEU B 1 200 ? -12.559 -19.137 -5.070 1.00 44.79 200 LEU B N 1
ATOM 2977 C CA . LEU B 1 200 ? -11.102 -19.206 -4.771 1.00 44.80 200 LEU B CA 1
ATOM 2978 C C . LEU B 1 200 ? -10.832 -19.540 -3.304 1.00 51.00 200 LEU B C 1
ATOM 2979 O O . LEU B 1 200 ? -9.648 -19.608 -2.936 1.00 46.50 200 LEU B O 1
ATOM 2984 N N . VAL B 1 201 ? -11.867 -19.675 -2.479 1.00 59.69 201 VAL B N 1
ATOM 2985 C CA . VAL B 1 201 ? -11.693 -19.820 -1.004 1.00 61.21 201 VAL B CA 1
ATOM 2986 C C . VAL B 1 201 ? -12.168 -21.221 -0.591 1.00 67.88 201 VAL B C 1
ATOM 2987 O O . VAL B 1 201 ? -12.467 -22.091 -1.433 1.00 69.44 201 VAL B O 1
#

Solvent-accessible surface area: 17717 Å² total

InterPro domains:
  IPR004045 Glutathione S-transferase, N-terminal [PF13409] (10-76)
  IPR004045 Glutathione S-transferase, N-terminal [PS50404] (1-81)
  IPR004046 Glutathione S-transferase, C-terminal [PF00043] (105-189)
  IPR010987 Glutathione S-transferase, C-terminal-like [PS50405] (87-201)
  IPR036249 Thioredoxin-like superfamily [SSF52833] (1-79)
  IPR036282 Glutathione S-transferase, C-terminal domain superfamily [SSF47616] (82-198)
  IPR040079 Glutathione transferase family [SFLDS00019] (1-200)

CATH classification: 3.40.30.10 (+1 more: 1.20.1050.10)

Radius of gyration: 20.61 Å; Cα contacts (8 Å, |Δi|>4): 627; chains: 2; bounding box: 50×49×53 Å

Sequence (402 aa):
MKLFISPGACSLAPHIALRETGAAFDAVKVDLATRKVETGDDFLTVNPSGKVPALTLDSGETLTENPAILLYIADQKPDAALAPRDGTLERYRLISRLSFLGSEFHKAFVPLFTPGSSDEAKLAASTAVKNHLGALDKELLDKEHYAGSEFSVADIYLFVMLGWPAHVGIDMSAYPNLGAYCGRIAQRPSVGAALKAEGLVMKLFISPGACSLAPHIALRETGAAFDAVKVDLATRKVETGDDFLTVNPSGKVPALTLDSGETLTENPAILLYIADQKPDAALAPRDGTLERYRLISRLSFLGSEFHKAFVPLFTPGSSDEAKLAASTAVKNHLGALDKELLDKEHYAGSEFSVADIYLFVMLGWPAHVGIDMSAYPNLGAYCGRIAQRPSVGAALKAEGLV

Secondary structure (DSSP, 8-state):
-EEEE-TTSTTHHHHHHHHHHT---EEEEEETTTTEETTS-BGGGT-TT--S-EEE-TTS-EEESHHHHHHHHHHT-GGG-SS--TT-HHHHHHHHHHHHIIIIIHHHTTGGG-TTS-HHHHHHHHHHHHHHHHHHHHHTTS-SSSSSSS--HHHHHHHHHHTSGGGGT--GGG-HHHHHHHHHHHTSHHHHHHHHHHT--/-EEEE-TTSTTHHHHHHHHHHT---EEEEEETTTTEETTS-BGGGT-TT--S-EEE-TTS-EEESHHHHHHHHHHHSGGG-SSPPTTSHHHHHHHHHHHHIIIIIHHHTHHHH-TT--HHHHHHHHHHHHHHHHHHHHHTTT-SSSSTTS--HHHHHHHHHHTSGGGGT--GGG-HHHHHHHHHHTTSHHHHHHHHHTT--

Nearest PDB structures (foldseek):
  6m1t-assembly1_B  TM=9.938E-01  e=2.233E-30  Sphingobium chungbukense
  1f2e-assembly1_A  TM=9.893E-01  e=9.432E-27  Sphingomonas paucimobilis
  2dsa-assembly2_C  TM=9.838E-01  e=3.331E-21  Paraburkholderia xenovorans LB400
  1n2a-assembly1_A  TM=9.639E-01  e=1.619E-18  Escherichia coli
  4kgi-assembly1_B  TM=9.594E-01  e=1.539E-18  Shigella flexneri 2a str. 2457T

Foldseek 3Di:
DEWEDAFLPLSLLLLLLCLLQVPDYHYWYADLVQCAIPVRHNVCVQPVVSDDTWDQDPVRHIDDDLLVSQVVSCVVRVVSVQADDPPDVLNVQLSVLSCCLRPQQNVLCVLLVDPPHDPVSLVVSVVSNVVVLVVQLVCLVVDLDPTPDDNHSSLSSVLSSLVPCVVSPHDCPVRVSNVVSNVVVCPPPSNVVSCVVSPND/DEWEDAALALSLLLLLLLLLQVDDYHYWYAPLVQCAIPVRDRVCVQPVVSDDTWDQDPVGHIDDDLLVSQVVSCVVPVVSPQADDPPDPLRVQLSVLSCCLRPQQSVLCCLLPPPDHDPVSLVSSLVSNVVVLVVVLVVQPPPLDPGPNDNHSSLSSVLSSLVCQVVRPHDCVVRVSNVVSNVVVCVPVSSVVSNVSSPND

Organism: NCBI:txid56193